Protein AF-A0A7V1N869-F1 (afdb_monomer_lite)

Radius of gyration: 45.32 Å; chains: 1; bounding box: 93×52×121 Å

Foldseek 3Di:
DDDDDDDDDDDDDPDPPPPDPDPPPPQDQFLVLVLCCVVPVVQNVQCCPAPCRPVDDPCLQFNFGRHDHNVDPCNGQVDPRGDDDPDFLLSLLVRVCVVVVVLSVQQCLAPLVLSNDPPRPRPRHHPCLQAPPTNGDDCCDPPTCNPQLNQLVSCLVQLLDCVNCVVVVHHSCLSVLLCQAPLNCCCHVVVPSPRGHPCLLQNDRHGDDPALVSNLVSCCVPLVLLSVLLCLAPVVVVCVVVSHNPPCLQQNDSNGYDLDLLCFALDPSHSCVVPDDHPDLRVLLSVLLVVLVVLLVVLVVLVVVLVVLVFDCVVLVVLSVVLVVLSVVLSSNVSNVDNVSSNVSSVVSVVSSVVSVVVSVVSLQAFLVLVVVCVVPVPLSVLLCQAPCVVLVQDPCNQFNFGRSDNDCNSCDVVRVGRHDDPFQLCVLVSVLVQLLDCVNCVVRDNPRHNCLSVLQCQAPLNVVCVVPRRDPLRDDDCLQQNPSNGDDCCPPPGCNPQLNVLVSVLVRLLDCVSCVVVPHHNCPSVVLCPDPLNCCCHVVVPSVRGHPCLQQNDSNGDHDDPVCNCVSVVVPD

pLDDT: mean 84.01, std 14.09, range [28.64, 97.88]

Structure (mmCIF, N/CA/C/O backbone):
data_AF-A0A7V1N869-F1
#
_entry.id   AF-A0A7V1N869-F1
#
loop_
_atom_site.group_PDB
_atom_site.id
_atom_site.type_symbol
_atom_site.label_atom_id
_atom_site.label_alt_id
_atom_site.label_comp_id
_atom_site.label_asym_id
_atom_site.label_entity_id
_atom_site.label_seq_id
_atom_site.pdbx_PDB_ins_code
_atom_site.Cartn_x
_atom_site.Cartn_y
_atom_site.Cartn_z
_atom_site.occupancy
_atom_site.B_iso_or_equiv
_atom_site.auth_seq_id
_atom_site.auth_comp_id
_atom_site.auth_asym_id
_atom_site.auth_atom_id
_atom_site.pdbx_PDB_model_num
ATOM 1 N N . MET A 1 1 ? 53.570 -18.975 41.020 1.00 34.47 1 MET A N 1
ATOM 2 C CA . MET A 1 1 ? 55.029 -19.006 40.793 1.00 34.47 1 MET A CA 1
ATOM 3 C C . MET A 1 1 ? 55.325 -18.214 39.522 1.00 34.47 1 MET A C 1
ATOM 5 O O . MET A 1 1 ? 54.947 -18.655 38.452 1.00 34.47 1 MET A O 1
ATOM 9 N N . ASN A 1 2 ? 55.883 -17.014 39.705 1.00 30.14 2 ASN A N 1
ATOM 10 C CA . ASN A 1 2 ? 56.656 -16.161 38.785 1.00 30.14 2 ASN A CA 1
ATOM 11 C C . ASN A 1 2 ? 56.168 -15.815 37.360 1.00 30.14 2 ASN A C 1
ATOM 13 O O . ASN A 1 2 ? 56.388 -16.531 36.393 1.00 30.14 2 ASN A O 1
ATOM 17 N N . ILE A 1 3 ? 55.669 -14.577 37.281 1.00 36.09 3 ILE A N 1
ATOM 18 C CA . ILE A 1 3 ? 56.025 -13.479 36.357 1.00 36.09 3 ILE A CA 1
ATOM 19 C C . ILE A 1 3 ? 57.397 -13.641 35.663 1.00 36.09 3 ILE A C 1
ATOM 21 O O . ILE A 1 3 ? 58.388 -13.881 36.354 1.00 36.09 3 ILE A O 1
ATOM 25 N N . ARG A 1 4 ? 57.474 -13.336 34.352 1.00 31.84 4 ARG A N 1
ATOM 26 C CA . ARG A 1 4 ? 58.544 -12.507 33.742 1.00 31.84 4 ARG A CA 1
ATOM 27 C C . ARG A 1 4 ? 58.204 -12.025 32.320 1.00 31.84 4 ARG A C 1
ATOM 29 O O . ARG A 1 4 ? 58.193 -12.792 31.366 1.00 31.84 4 ARG A O 1
ATOM 36 N N . PHE A 1 5 ? 57.970 -10.715 32.230 1.00 33.75 5 PHE A N 1
ATOM 37 C CA . PHE A 1 5 ? 58.254 -9.848 31.080 1.00 33.75 5 PHE A CA 1
ATOM 38 C C . PHE A 1 5 ? 59.699 -10.039 30.588 1.00 33.75 5 PHE A C 1
ATOM 40 O O . PHE A 1 5 ? 60.564 -10.243 31.434 1.00 33.75 5 PHE A O 1
ATOM 47 N N . VAL A 1 6 ? 59.960 -9.849 29.287 1.00 32.28 6 VAL A N 1
ATOM 48 C CA . VAL A 1 6 ? 60.866 -8.807 28.743 1.00 32.28 6 VAL A CA 1
ATOM 49 C C . VAL A 1 6 ? 60.590 -8.638 27.240 1.00 32.28 6 VAL A C 1
ATOM 51 O O . VAL A 1 6 ? 60.602 -9.593 26.471 1.00 32.28 6 VAL A O 1
ATOM 54 N N . ALA A 1 7 ? 60.338 -7.388 26.854 1.00 30.23 7 ALA A N 1
ATOM 55 C CA . ALA A 1 7 ? 60.255 -6.884 25.492 1.00 30.23 7 ALA A CA 1
ATOM 56 C C . ALA A 1 7 ? 61.628 -6.844 24.801 1.00 30.23 7 ALA A C 1
ATOM 58 O O . ALA A 1 7 ? 62.616 -6.558 25.472 1.00 30.23 7 ALA A O 1
ATOM 59 N N . SER A 1 8 ? 61.681 -7.002 23.473 1.00 28.64 8 SER A N 1
ATOM 60 C CA . SER A 1 8 ? 62.542 -6.204 22.575 1.00 28.64 8 SER A CA 1
ATOM 61 C C . SER A 1 8 ? 62.330 -6.562 21.102 1.00 28.64 8 SER A C 1
ATOM 63 O O . SER A 1 8 ? 62.184 -7.732 20.767 1.00 28.64 8 SER A O 1
ATOM 65 N N . ALA A 1 9 ? 62.417 -5.523 20.264 1.00 30.98 9 ALA A N 1
ATOM 66 C CA . ALA A 1 9 ? 62.561 -5.502 18.802 1.00 30.98 9 ALA A CA 1
ATOM 67 C C . ALA A 1 9 ? 61.301 -5.147 17.988 1.00 30.98 9 ALA A C 1
ATOM 69 O O . ALA A 1 9 ? 60.860 -5.866 17.098 1.00 30.98 9 ALA A O 1
ATOM 70 N N . ALA A 1 10 ? 60.788 -3.941 18.251 1.00 36.16 10 ALA A N 1
ATOM 71 C CA . ALA A 1 10 ? 60.264 -3.084 17.197 1.00 36.16 10 ALA A CA 1
ATOM 72 C C . ALA A 1 10 ? 61.414 -2.721 16.242 1.00 36.16 10 ALA A C 1
ATOM 74 O O . ALA A 1 10 ? 62.385 -2.121 16.692 1.00 36.16 10 ALA A O 1
ATOM 75 N N . LEU A 1 11 ? 61.306 -3.132 14.975 1.00 36.94 11 LEU A N 1
ATOM 76 C CA . LEU A 1 11 ? 61.933 -2.580 13.759 1.00 36.94 11 LEU A CA 1
ATOM 77 C C . LEU A 1 11 ? 61.736 -3.632 12.655 1.00 36.94 11 LEU A C 1
ATOM 79 O O . LEU A 1 11 ? 62.464 -4.616 12.660 1.00 36.94 11 LEU A O 1
ATOM 83 N N . LEU A 1 12 ? 60.730 -3.445 11.781 1.00 35.69 12 LEU A N 1
ATOM 84 C CA . LEU A 1 12 ? 60.570 -3.999 10.406 1.00 35.69 12 LEU A CA 1
ATOM 85 C C . LEU A 1 12 ? 59.087 -4.150 9.982 1.00 35.69 12 LEU A C 1
ATOM 87 O O . LEU A 1 12 ? 58.694 -5.155 9.398 1.00 35.69 12 LEU A O 1
ATOM 91 N N . ALA A 1 13 ? 58.233 -3.154 10.240 1.00 36.81 13 ALA A N 1
ATOM 92 C CA . ALA A 1 13 ? 56.862 -3.157 9.703 1.00 36.81 13 ALA A CA 1
ATOM 93 C C . ALA A 1 13 ? 56.358 -1.755 9.320 1.00 36.81 13 ALA A C 1
ATOM 95 O O . ALA A 1 13 ? 55.199 -1.414 9.527 1.00 36.81 13 ALA A O 1
ATOM 96 N N . SER A 1 14 ? 57.237 -0.928 8.756 1.00 34.72 14 SER A N 1
ATOM 97 C CA . SER A 1 14 ? 56.907 0.427 8.289 1.00 34.72 14 SER A CA 1
ATOM 98 C C . SER A 1 14 ? 57.603 0.758 6.964 1.00 34.72 14 SER A C 1
ATOM 100 O O . SER A 1 14 ? 58.181 1.826 6.799 1.00 34.72 14 SER A O 1
ATOM 102 N N . ALA A 1 15 ? 57.549 -0.173 6.005 1.00 37.56 15 ALA A N 1
ATOM 103 C CA . ALA A 1 15 ? 58.059 0.035 4.643 1.00 37.56 15 ALA A CA 1
ATOM 104 C C . ALA A 1 15 ? 57.161 -0.579 3.548 1.00 37.56 15 ALA A C 1
ATOM 106 O O . ALA A 1 15 ? 57.654 -0.999 2.509 1.00 37.56 15 ALA A O 1
ATOM 107 N N . LEU A 1 16 ? 55.842 -0.654 3.771 1.00 36.44 16 LEU A N 1
ATOM 108 C CA . LEU A 1 16 ? 54.880 -1.168 2.775 1.00 36.44 16 LEU A CA 1
ATOM 109 C C . LEU A 1 16 ? 53.629 -0.291 2.602 1.00 36.44 16 LEU A C 1
ATOM 111 O O . LEU A 1 16 ? 52.642 -0.722 2.022 1.00 36.44 16 LEU A O 1
ATOM 115 N N . TRP A 1 17 ? 53.685 0.958 3.067 1.00 38.12 17 TRP A N 1
ATOM 116 C CA . TRP A 1 17 ? 52.670 1.985 2.810 1.00 38.12 17 TRP A CA 1
ATOM 117 C C . TRP A 1 17 ? 53.346 3.244 2.278 1.00 38.12 17 TRP A C 1
ATOM 119 O O . TRP A 1 17 ? 53.354 4.289 2.912 1.00 38.12 17 TRP A O 1
ATOM 129 N N . LEU A 1 18 ? 53.983 3.099 1.119 1.00 34.59 18 LEU A N 1
ATOM 130 C CA . LEU A 1 18 ? 54.274 4.195 0.202 1.00 34.59 18 LEU A CA 1
ATOM 131 C C . LEU A 1 18 ? 54.437 3.607 -1.210 1.00 34.59 18 LEU A C 1
ATOM 133 O O . LEU A 1 18 ? 55.453 3.786 -1.872 1.00 34.59 18 LEU A O 1
ATOM 137 N N . GLN A 1 19 ? 53.424 2.876 -1.692 1.00 33.31 19 GLN A N 1
ATOM 138 C CA . GLN A 1 19 ? 53.190 2.890 -3.135 1.00 33.31 19 GLN A CA 1
ATOM 139 C C . GLN A 1 19 ? 52.612 4.264 -3.437 1.00 33.31 19 GLN A C 1
ATOM 141 O O . GLN A 1 19 ? 51.410 4.505 -3.354 1.00 33.31 19 GLN A O 1
ATOM 146 N N . ALA A 1 20 ? 53.542 5.187 -3.673 1.00 32.53 20 ALA A N 1
ATOM 147 C CA . ALA A 1 20 ? 53.290 6.425 -4.365 1.00 32.53 20 ALA A CA 1
ATOM 148 C C . ALA A 1 20 ? 52.334 6.149 -5.529 1.00 32.53 20 ALA A C 1
ATOM 150 O O . ALA A 1 20 ? 52.507 5.172 -6.263 1.00 32.53 20 ALA A O 1
ATOM 151 N N . ALA A 1 21 ? 51.348 7.030 -5.691 1.00 42.12 21 ALA A N 1
ATOM 152 C CA . ALA A 1 21 ? 50.800 7.312 -7.001 1.00 42.12 21 ALA A CA 1
ATOM 153 C C . ALA A 1 21 ? 51.995 7.447 -7.950 1.00 42.12 21 ALA A C 1
ATOM 155 O O . ALA A 1 21 ? 52.760 8.408 -7.849 1.00 42.12 21 ALA A O 1
ATOM 156 N N . GLN A 1 22 ? 52.230 6.424 -8.772 1.00 30.61 22 GLN A N 1
ATOM 157 C CA . GLN A 1 22 ? 53.242 6.537 -9.801 1.00 30.61 22 GLN A CA 1
ATOM 158 C C . GLN A 1 22 ? 52.773 7.654 -10.734 1.00 30.61 22 GLN A C 1
ATOM 160 O O . GLN A 1 22 ? 51.588 7.677 -11.092 1.00 30.61 22 GLN A O 1
ATOM 165 N N . PRO A 1 23 ? 53.647 8.609 -11.083 1.00 31.81 23 PRO A N 1
ATOM 166 C CA . PRO A 1 23 ? 53.306 9.614 -12.066 1.00 31.81 23 PRO A CA 1
ATOM 167 C C . PRO A 1 23 ? 52.928 8.916 -13.373 1.00 31.81 23 PRO A C 1
ATOM 169 O O . PRO A 1 23 ? 53.275 7.761 -13.618 1.00 31.81 23 PRO A O 1
ATOM 172 N N . LEU A 1 24 ? 52.228 9.650 -14.224 1.00 41.53 24 LEU A N 1
ATOM 173 C CA . LEU A 1 24 ? 51.834 9.320 -15.593 1.00 41.53 24 LEU A CA 1
ATOM 174 C C . LEU A 1 24 ? 53.028 9.055 -16.553 1.00 41.53 24 LEU A C 1
ATOM 176 O O . LEU A 1 24 ? 52.953 9.383 -17.731 1.00 41.53 24 LEU A O 1
ATOM 180 N N . GLU A 1 25 ? 54.131 8.480 -16.076 1.00 31.80 25 GLU A N 1
ATOM 181 C CA . GLU A 1 25 ? 55.426 8.342 -16.759 1.00 31.80 25 GLU A CA 1
ATOM 182 C C . GLU A 1 25 ? 55.610 6.995 -17.478 1.00 31.80 25 GLU A C 1
ATOM 184 O O . GLU A 1 25 ? 56.606 6.792 -18.157 1.00 31.80 25 GLU A O 1
ATOM 189 N N . ALA A 1 26 ? 54.626 6.092 -17.418 1.00 32.69 26 ALA A N 1
ATOM 190 C CA . ALA A 1 26 ? 54.586 4.883 -18.250 1.00 32.69 26 ALA A CA 1
ATOM 191 C C . ALA A 1 26 ? 53.617 5.011 -19.448 1.00 32.69 26 ALA A C 1
ATOM 193 O O . ALA A 1 26 ? 53.121 4.012 -19.974 1.00 32.69 26 ALA A O 1
ATOM 194 N N . ARG A 1 27 ? 53.315 6.242 -19.892 1.00 45.19 27 ARG A N 1
ATOM 195 C CA . ARG A 1 27 ? 52.720 6.493 -21.215 1.00 45.19 27 ARG A CA 1
ATOM 196 C C . ARG A 1 27 ? 53.797 6.192 -22.258 1.00 45.19 27 ARG A C 1
ATOM 198 O O . ARG A 1 27 ? 54.676 7.008 -22.474 1.00 45.19 27 ARG A O 1
ATOM 205 N N . ALA A 1 28 ? 53.726 4.988 -22.823 1.00 47.16 28 ALA A N 1
ATOM 206 C CA . ALA A 1 28 ? 54.552 4.445 -23.901 1.00 47.16 28 ALA A CA 1
ATOM 207 C C . ALA A 1 28 ? 55.388 5.486 -24.673 1.00 47.16 28 ALA A C 1
ATOM 209 O O . ALA A 1 28 ? 54.822 6.295 -25.408 1.00 47.16 28 ALA A O 1
ATOM 210 N N . GLU A 1 29 ? 56.716 5.402 -24.555 1.00 54.53 29 GLU A N 1
ATOM 211 C CA . GLU A 1 29 ? 57.669 6.045 -25.464 1.00 54.53 29 GLU A CA 1
ATOM 212 C C . GLU A 1 29 ? 57.355 5.599 -26.903 1.00 54.53 29 GLU A C 1
ATOM 214 O O . GLU A 1 29 ? 57.731 4.513 -27.342 1.00 54.53 29 GLU A O 1
ATOM 219 N N . ASN A 1 30 ? 56.568 6.391 -27.626 1.00 73.00 30 ASN A N 1
ATOM 220 C CA . ASN A 1 30 ? 56.348 6.233 -29.055 1.00 73.00 30 ASN A CA 1
ATOM 221 C C . ASN A 1 30 ? 56.262 7.612 -29.710 1.00 73.00 30 ASN A C 1
ATOM 223 O O . ASN A 1 30 ? 55.799 8.579 -29.096 1.00 73.00 30 ASN A O 1
ATOM 227 N N . ALA A 1 31 ? 56.713 7.686 -30.961 1.00 81.88 31 ALA A N 1
ATOM 228 C CA . ALA A 1 31 ? 56.823 8.925 -31.729 1.00 81.88 31 ALA A CA 1
ATOM 229 C C . ALA A 1 31 ? 55.506 9.707 -31.786 1.00 81.88 31 ALA A C 1
ATOM 231 O O . ALA A 1 31 ? 55.492 10.934 -31.708 1.00 81.88 31 ALA A O 1
ATOM 232 N N . CYS A 1 32 ? 54.386 8.979 -31.835 1.00 86.19 32 CYS A N 1
ATOM 233 C CA . CYS A 1 32 ? 53.052 9.556 -31.883 1.00 86.19 32 CYS A CA 1
ATOM 234 C C . CYS A 1 32 ? 52.742 10.379 -30.625 1.00 86.19 32 CYS A C 1
ATOM 236 O O . CYS A 1 32 ? 52.298 11.514 -30.744 1.00 86.19 32 CYS A O 1
ATOM 238 N N . VAL A 1 33 ? 52.956 9.834 -29.422 1.00 86.31 33 VAL A N 1
ATOM 239 C CA . VAL A 1 33 ? 52.660 10.544 -28.164 1.00 86.31 33 VAL A CA 1
ATOM 240 C C . VAL A 1 33 ? 53.627 11.705 -27.956 1.00 86.31 33 VAL A C 1
ATOM 242 O O . VAL A 1 33 ? 53.178 12.774 -27.553 1.00 86.31 33 VAL A O 1
ATOM 245 N N . ALA A 1 34 ? 54.915 11.527 -28.262 1.00 84.75 34 ALA A N 1
ATOM 246 C CA . ALA A 1 34 ? 55.918 12.582 -28.122 1.00 84.75 34 ALA A CA 1
ATOM 247 C C . ALA A 1 34 ? 55.570 13.810 -28.983 1.00 84.75 34 ALA A C 1
ATOM 249 O O . ALA A 1 34 ? 55.366 14.897 -28.448 1.00 84.75 34 ALA A O 1
ATOM 250 N N . CYS A 1 35 ? 55.381 13.611 -30.290 1.00 86.25 35 CYS A N 1
ATOM 251 C CA . CYS A 1 35 ? 55.067 14.692 -31.224 1.00 86.25 35 CYS A CA 1
ATOM 252 C C . CYS A 1 35 ? 53.684 15.319 -30.943 1.00 86.25 35 CYS A C 1
ATOM 254 O O . CYS A 1 35 ? 53.542 16.539 -30.844 1.00 86.25 35 CYS A O 1
ATOM 256 N N . HIS A 1 36 ? 52.645 14.501 -30.717 1.00 87.75 36 HIS A N 1
ATOM 257 C CA . HIS A 1 36 ? 51.296 15.025 -30.472 1.00 87.75 36 HIS A CA 1
ATOM 258 C C . HIS A 1 36 ? 51.109 15.658 -29.092 1.00 87.75 36 HIS A C 1
ATOM 260 O O . HIS A 1 36 ? 50.139 16.392 -28.918 1.00 87.75 36 HIS A O 1
ATOM 266 N N . THR A 1 37 ? 52.003 15.434 -28.126 1.00 88.56 37 THR A N 1
ATOM 267 C CA . THR A 1 37 ? 51.973 16.183 -26.858 1.00 88.56 37 THR A CA 1
ATOM 268 C C . THR A 1 37 ? 52.327 17.651 -27.087 1.00 88.56 37 THR A C 1
ATOM 270 O O . THR A 1 37 ? 51.778 18.519 -26.414 1.00 88.56 37 THR A O 1
ATOM 273 N N . GLU A 1 38 ? 53.185 17.942 -28.066 1.00 85.94 38 GLU A N 1
ATOM 274 C CA . GLU A 1 38 ? 53.541 19.313 -28.435 1.00 85.94 38 GLU A CA 1
ATOM 275 C C . GLU A 1 38 ? 52.545 19.920 -29.431 1.00 85.94 38 GLU A C 1
ATOM 277 O O . GLU A 1 38 ? 52.152 21.076 -29.288 1.00 85.94 38 GLU A O 1
ATOM 282 N N . MET A 1 39 ? 52.099 19.142 -30.425 1.00 86.06 39 MET A N 1
ATOM 283 C CA . MET A 1 39 ? 51.233 19.651 -31.497 1.00 86.06 39 MET A CA 1
ATOM 284 C C . MET A 1 39 ? 49.743 19.696 -31.138 1.00 86.06 39 MET A C 1
ATOM 286 O O . MET A 1 39 ? 49.028 20.595 -31.579 1.00 86.06 39 MET A O 1
ATOM 290 N N . THR A 1 40 ? 49.250 18.701 -30.398 1.00 88.31 40 THR A N 1
ATOM 291 C CA . THR A 1 40 ? 47.824 18.528 -30.066 1.00 88.31 40 THR A CA 1
ATOM 292 C C . THR A 1 40 ? 47.673 17.931 -28.659 1.00 88.31 40 THR A C 1
ATOM 294 O O . THR A 1 40 ? 47.198 16.793 -28.522 1.00 88.31 40 THR A O 1
ATOM 297 N N . PRO A 1 41 ? 48.115 18.641 -27.606 1.00 87.25 41 PRO A N 1
ATOM 298 C CA . PRO A 1 41 ? 48.148 18.112 -26.242 1.00 87.25 41 PRO A CA 1
ATOM 299 C C . PRO A 1 41 ? 46.786 17.585 -25.773 1.00 87.25 41 PRO A C 1
ATOM 301 O O . PRO A 1 41 ? 46.713 16.559 -25.094 1.00 87.25 41 PRO A O 1
ATOM 304 N N . GLU A 1 42 ? 45.691 18.211 -26.208 1.00 88.56 42 GLU A N 1
ATOM 305 C CA . GLU A 1 42 ? 44.327 17.818 -25.853 1.00 88.56 42 GLU A CA 1
ATOM 306 C C . GLU A 1 42 ? 43.957 16.431 -26.403 1.00 88.56 42 GLU A C 1
ATOM 308 O O . GLU A 1 42 ? 43.194 15.700 -25.772 1.00 88.56 42 GLU A O 1
ATOM 313 N N . LEU A 1 43 ? 44.502 16.032 -27.560 1.00 87.25 43 LEU A N 1
ATOM 314 C CA . LEU A 1 43 ? 44.277 14.704 -28.144 1.00 87.25 43 LEU A CA 1
ATOM 315 C C . LEU A 1 43 ? 44.946 13.617 -27.299 1.00 87.25 43 LEU A C 1
ATOM 317 O O . LEU A 1 43 ? 44.343 12.576 -27.031 1.00 87.25 43 LEU A O 1
ATOM 321 N N . VAL A 1 44 ? 46.186 13.862 -26.871 1.00 87.38 44 VAL A N 1
ATOM 322 C CA . VAL A 1 44 ? 46.948 12.934 -26.025 1.00 87.38 44 VAL A CA 1
ATOM 323 C C . VAL A 1 44 ? 46.315 12.831 -24.638 1.00 87.38 44 VAL A C 1
ATOM 325 O O . VAL A 1 44 ? 46.243 11.741 -24.053 1.00 87.38 44 VAL A O 1
ATOM 328 N N . GLU A 1 45 ? 45.811 13.948 -24.114 1.00 88.75 45 GLU A N 1
ATOM 329 C CA . GLU A 1 45 ? 45.041 13.972 -22.877 1.00 88.75 45 GLU A CA 1
ATOM 330 C C . GLU A 1 45 ? 43.745 13.166 -23.010 1.00 88.75 45 GLU A C 1
ATOM 332 O O . GLU A 1 45 ? 43.510 12.271 -22.195 1.00 88.75 45 GLU A O 1
ATOM 337 N N . ALA A 1 46 ? 42.960 13.410 -24.066 1.00 87.12 46 ALA A N 1
ATOM 338 C CA . ALA A 1 46 ? 41.719 12.695 -24.344 1.00 87.12 46 ALA A CA 1
ATOM 339 C C . ALA A 1 46 ? 41.950 11.187 -24.497 1.00 87.12 46 ALA A C 1
ATOM 341 O O . ALA A 1 46 ? 41.281 10.405 -23.829 1.00 87.12 46 ALA A O 1
ATOM 342 N N . PHE A 1 47 ? 42.941 10.759 -25.288 1.00 87.25 47 PHE A N 1
ATOM 343 C CA . PHE A 1 47 ? 43.284 9.337 -25.400 1.00 87.25 47 PHE A CA 1
ATOM 344 C C . PHE A 1 47 ? 43.727 8.742 -24.059 1.00 87.25 47 PHE A C 1
ATOM 346 O O . PHE A 1 47 ? 43.448 7.585 -23.776 1.00 87.25 47 PHE A O 1
ATOM 353 N N . GLY A 1 48 ? 44.361 9.521 -23.179 1.00 86.06 48 GLY A N 1
ATOM 354 C CA . GLY A 1 48 ? 44.690 9.058 -21.827 1.00 86.06 48 GLY A CA 1
ATOM 355 C C . GLY A 1 48 ? 43.488 8.670 -20.973 1.00 86.06 48 GLY A C 1
ATOM 356 O O . GLY A 1 48 ? 43.643 7.921 -20.012 1.00 86.06 48 GLY A O 1
ATOM 357 N N . GLN A 1 49 ? 42.303 9.174 -21.313 1.00 87.12 49 GLN A N 1
ATOM 358 C CA . GLN A 1 49 ? 41.049 8.841 -20.646 1.00 87.12 49 GLN A CA 1
ATOM 359 C C . GLN A 1 49 ? 40.339 7.645 -21.308 1.00 87.12 49 GLN A C 1
ATOM 361 O O . GLN A 1 49 ? 39.302 7.194 -20.808 1.00 87.12 49 GLN A O 1
ATOM 366 N N . ASP A 1 50 ? 40.882 7.105 -22.406 1.00 87.69 50 ASP A N 1
ATOM 367 C CA . ASP A 1 50 ? 40.316 5.946 -23.084 1.00 87.69 50 ASP A CA 1
ATOM 368 C C . ASP A 1 50 ? 40.462 4.676 -22.239 1.00 87.69 50 ASP A C 1
ATOM 370 O O . ASP A 1 50 ? 41.527 4.384 -21.702 1.00 87.69 50 ASP A O 1
ATOM 374 N N . PRO A 1 51 ? 39.449 3.796 -22.240 1.00 86.69 51 PRO A N 1
ATOM 375 C CA . PRO A 1 51 ? 39.555 2.435 -21.736 1.00 86.69 51 PRO A CA 1
ATOM 376 C C . PRO A 1 51 ? 40.623 1.602 -22.445 1.00 86.69 51 PRO A C 1
ATOM 378 O O . PRO A 1 51 ? 41.001 0.562 -21.921 1.00 86.69 51 PRO A O 1
ATOM 381 N N . HIS A 1 52 ? 41.048 2.022 -23.639 1.00 86.44 52 HIS A N 1
ATOM 382 C CA . HIS A 1 52 ? 42.107 1.385 -24.413 1.00 86.44 52 HIS A CA 1
ATOM 383 C C . HIS A 1 52 ? 43.505 1.884 -24.025 1.00 86.44 52 HIS A C 1
ATOM 385 O O . HIS A 1 52 ? 44.490 1.255 -24.419 1.00 86.44 52 HIS A O 1
ATOM 391 N N . ALA A 1 53 ? 43.607 2.982 -23.266 1.00 80.81 53 ALA A N 1
ATOM 392 C CA . ALA A 1 53 ? 44.882 3.495 -22.790 1.00 80.81 53 ALA A CA 1
ATOM 393 C C . ALA A 1 53 ? 45.580 2.427 -21.932 1.00 80.81 53 ALA A C 1
ATOM 395 O O . ALA A 1 53 ? 45.000 1.887 -20.992 1.00 80.81 53 ALA A O 1
ATOM 396 N N . GLY A 1 54 ? 46.819 2.089 -22.293 1.00 71.75 54 GLY A N 1
ATOM 397 C CA . GLY A 1 54 ? 47.618 1.047 -21.636 1.00 71.75 54 GLY A CA 1
ATOM 398 C C . GLY A 1 54 ? 47.528 -0.343 -22.279 1.00 71.75 54 GLY A C 1
ATOM 399 O O . GLY A 1 54 ? 48.476 -1.112 -22.165 1.00 71.75 54 GLY A O 1
ATOM 400 N N . GLU A 1 55 ? 46.457 -0.657 -23.016 1.00 74.31 55 GLU A N 1
ATOM 401 C CA . GLU A 1 55 ? 46.333 -1.914 -23.783 1.00 74.31 55 GLU A CA 1
ATOM 402 C C . GLU A 1 55 ? 46.573 -1.722 -25.289 1.00 74.31 55 GLU A C 1
ATOM 404 O O . GLU A 1 55 ? 46.981 -2.653 -25.991 1.00 74.31 55 GLU A O 1
ATOM 409 N N . LYS A 1 56 ? 46.297 -0.521 -25.808 1.00 82.56 56 LYS A N 1
ATOM 410 C CA . LYS A 1 56 ? 46.498 -0.132 -27.208 1.00 82.56 56 LYS A CA 1
ATOM 411 C C . LYS A 1 56 ? 47.300 1.164 -27.291 1.00 82.56 56 LYS A C 1
ATOM 413 O O . LYS A 1 56 ? 47.237 2.005 -26.400 1.00 82.56 56 LYS A O 1
ATOM 418 N N . SER A 1 57 ? 48.042 1.316 -28.385 1.00 86.19 57 SER A N 1
ATOM 419 C CA . SER A 1 57 ? 48.698 2.566 -28.780 1.00 86.19 57 SER A CA 1
ATOM 420 C C . SER A 1 57 ? 47.859 3.307 -29.826 1.00 86.19 57 SER A C 1
ATOM 422 O O . SER A 1 57 ? 46.947 2.719 -30.414 1.00 86.19 57 SER A O 1
ATOM 424 N N . CYS A 1 58 ? 48.211 4.563 -30.123 1.00 86.38 58 CYS A N 1
ATOM 425 C CA . CYS A 1 58 ? 47.613 5.335 -31.219 1.00 86.38 58 CYS A CA 1
ATOM 426 C C . CYS A 1 58 ? 47.654 4.541 -32.537 1.00 86.38 58 CYS A C 1
ATOM 428 O O . CYS A 1 58 ? 46.638 4.409 -33.224 1.00 86.38 58 CYS A O 1
ATOM 430 N N . ALA A 1 59 ? 48.799 3.907 -32.821 1.00 87.88 59 ALA A N 1
ATOM 431 C CA . ALA A 1 59 ? 48.991 3.065 -33.997 1.00 87.88 59 ALA A CA 1
ATOM 432 C C . ALA A 1 59 ? 48.121 1.797 -33.997 1.00 87.88 59 ALA A C 1
ATOM 434 O O . ALA A 1 59 ? 47.730 1.307 -35.052 1.00 87.88 59 ALA A O 1
ATOM 435 N N . GLY A 1 60 ? 47.718 1.297 -32.826 1.00 86.38 60 GLY A N 1
ATOM 436 C CA . GLY A 1 60 ? 46.785 0.173 -32.724 1.00 86.38 60 GLY A CA 1
ATOM 437 C C . GLY A 1 60 ? 45.401 0.457 -33.324 1.00 86.38 60 GLY A C 1
ATOM 438 O O . GLY A 1 60 ? 44.712 -0.482 -33.727 1.00 86.38 60 GLY A O 1
ATOM 439 N N . CYS A 1 61 ? 45.001 1.730 -33.406 1.00 87.25 61 CYS A N 1
ATOM 440 C CA . CYS A 1 61 ? 43.733 2.163 -34.001 1.00 87.25 61 CYS A CA 1
ATOM 441 C C . CYS A 1 61 ? 43.931 2.843 -35.363 1.00 87.25 61 CYS A C 1
ATOM 443 O O . CYS A 1 61 ? 43.150 2.606 -36.289 1.00 87.25 61 CYS A O 1
ATOM 445 N N . HIS A 1 62 ? 44.966 3.674 -35.484 1.00 89.06 62 HIS A N 1
ATOM 446 C CA . HIS A 1 62 ? 45.223 4.501 -36.659 1.00 89.06 62 HIS A CA 1
ATOM 447 C C . HIS A 1 62 ? 46.234 3.906 -37.641 1.00 89.06 62 HIS A C 1
ATOM 449 O O . HIS A 1 62 ? 46.302 4.418 -38.746 1.00 89.06 62 HIS A O 1
ATOM 455 N N . GLY A 1 63 ? 46.972 2.845 -37.305 1.00 88.81 63 GLY A N 1
ATOM 456 C CA . GLY A 1 63 ? 48.168 2.445 -38.062 1.00 88.81 63 GLY A CA 1
ATOM 457 C C . GLY A 1 63 ? 49.296 3.469 -37.904 1.00 88.81 63 GLY A C 1
ATOM 458 O O . GLY A 1 63 ? 49.273 4.266 -36.964 1.00 88.81 63 GLY A O 1
ATOM 459 N N . GLY A 1 64 ? 50.258 3.500 -38.822 1.00 89.62 64 GLY A N 1
ATOM 460 C CA . GLY A 1 64 ? 51.430 4.371 -38.677 1.00 89.62 64 GLY A CA 1
ATOM 461 C C . GLY A 1 64 ? 52.598 3.667 -37.997 1.00 89.62 64 GLY A C 1
ATOM 462 O O . GLY A 1 64 ? 52.462 2.567 -37.455 1.00 89.62 64 GLY A O 1
ATOM 463 N N . ASN A 1 65 ? 53.759 4.316 -38.016 1.00 88.50 65 ASN A N 1
ATOM 464 C CA . ASN A 1 65 ? 54.974 3.786 -37.414 1.00 88.50 65 ASN A CA 1
ATOM 465 C C . ASN A 1 65 ? 55.252 4.447 -36.048 1.00 88.50 65 ASN A C 1
ATOM 467 O O . ASN A 1 65 ? 55.835 5.528 -35.999 1.00 88.50 65 ASN A O 1
ATOM 471 N N . PRO A 1 66 ? 54.896 3.804 -34.918 1.00 85.12 66 PRO A N 1
ATOM 472 C CA . PRO A 1 66 ? 55.153 4.358 -33.588 1.00 85.12 66 PRO A CA 1
ATOM 473 C C . PRO A 1 66 ? 56.646 4.402 -33.218 1.00 85.12 66 PRO A C 1
ATOM 475 O O . PRO A 1 66 ? 56.991 5.037 -32.224 1.00 85.12 66 PRO A O 1
ATOM 478 N N . ALA A 1 67 ? 57.507 3.721 -33.982 1.00 86.31 67 ALA A N 1
ATOM 479 C CA . ALA A 1 67 ? 58.954 3.672 -33.786 1.00 86.31 67 ALA A CA 1
ATOM 480 C C . ALA A 1 67 ? 59.726 4.633 -34.712 1.00 86.31 67 ALA A C 1
ATOM 482 O O . ALA A 1 67 ? 60.952 4.550 -34.775 1.00 86.31 67 ALA A O 1
ATOM 483 N N . ALA A 1 68 ? 59.027 5.493 -35.463 1.00 85.69 68 ALA A N 1
ATOM 484 C CA . ALA A 1 68 ? 59.653 6.555 -36.246 1.00 85.69 68 ALA A CA 1
ATOM 485 C C . ALA A 1 68 ? 60.371 7.572 -35.340 1.00 85.69 68 ALA A C 1
ATOM 487 O O . ALA A 1 68 ? 60.175 7.590 -34.125 1.00 85.69 68 ALA A O 1
ATOM 488 N N . ASP A 1 69 ? 61.208 8.418 -35.931 1.00 84.88 69 ASP A N 1
ATOM 489 C CA . ASP A 1 69 ? 61.762 9.567 -35.217 1.00 84.88 69 ASP A CA 1
ATOM 490 C C . ASP A 1 69 ? 60.614 10.544 -34.873 1.00 84.88 69 ASP A C 1
ATOM 492 O O . ASP A 1 69 ? 59.842 10.887 -35.771 1.00 84.88 69 ASP A O 1
ATOM 496 N N . PRO A 1 70 ? 60.443 10.982 -33.609 1.00 79.44 70 PRO A N 1
ATOM 497 C CA . PRO A 1 70 ? 59.435 11.979 -33.243 1.00 79.44 70 PRO A CA 1
ATOM 498 C C . PRO A 1 70 ? 59.545 13.311 -34.002 1.00 79.44 70 PRO A C 1
ATOM 500 O O . PRO A 1 70 ? 58.549 14.030 -34.085 1.00 79.44 70 PRO A O 1
ATOM 503 N N . GLU A 1 71 ? 60.723 13.640 -34.545 1.00 82.19 71 GLU A N 1
ATOM 504 C CA . GLU A 1 71 ? 60.942 14.829 -35.380 1.00 82.19 71 GLU A CA 1
ATOM 505 C C . GLU A 1 71 ? 60.583 14.597 -36.865 1.00 82.19 71 GLU A C 1
ATOM 507 O O . GLU A 1 71 ? 60.451 15.559 -37.624 1.00 82.19 71 GLU A O 1
ATOM 512 N N . ASP A 1 72 ? 60.371 13.343 -37.284 1.00 84.75 72 ASP A N 1
ATOM 513 C CA . ASP A 1 72 ? 60.046 12.948 -38.661 1.00 84.75 72 ASP A CA 1
ATOM 514 C C . ASP A 1 72 ? 58.587 12.471 -38.776 1.00 84.75 72 ASP A C 1
ATOM 516 O O . ASP A 1 72 ? 58.247 11.285 -38.679 1.00 84.75 72 ASP A O 1
ATOM 520 N N . MET A 1 73 ? 57.696 13.441 -38.995 1.00 82.81 73 MET A N 1
ATOM 521 C CA . MET A 1 73 ? 56.260 13.202 -39.159 1.00 82.81 73 MET A CA 1
ATOM 522 C C . MET A 1 73 ? 55.945 12.288 -40.355 1.00 82.81 73 MET A C 1
ATOM 524 O O . MET A 1 73 ? 55.023 11.469 -40.272 1.00 82.81 73 MET A O 1
ATOM 528 N N . ASP A 1 74 ? 56.683 12.420 -41.458 1.00 86.19 74 ASP A N 1
ATOM 529 C CA . ASP A 1 74 ? 56.417 11.669 -42.686 1.00 86.19 74 ASP A CA 1
ATOM 530 C C . ASP A 1 74 ? 56.742 10.187 -42.467 1.00 86.19 74 ASP A C 1
ATOM 532 O O . ASP A 1 74 ? 55.920 9.318 -42.772 1.00 86.19 74 ASP A O 1
ATOM 536 N N . ALA A 1 75 ? 57.855 9.883 -41.792 1.00 85.62 75 ALA A N 1
ATOM 537 C CA . ALA A 1 75 ? 58.200 8.516 -41.406 1.00 85.62 75 ALA A CA 1
ATOM 538 C C . ALA A 1 75 ? 57.153 7.850 -40.490 1.00 85.62 75 ALA A C 1
ATOM 540 O O . ALA A 1 75 ? 56.996 6.622 -40.518 1.00 85.62 75 ALA A O 1
ATOM 541 N N . ALA A 1 76 ? 56.421 8.628 -39.684 1.00 84.38 76 ALA A N 1
ATOM 542 C CA . ALA A 1 76 ? 55.350 8.122 -38.827 1.00 84.38 76 ALA A CA 1
ATOM 543 C C . ALA A 1 76 ? 54.027 7.883 -39.586 1.00 84.38 76 ALA A C 1
ATOM 545 O O . ALA A 1 76 ? 53.300 6.935 -39.262 1.00 84.38 76 ALA A O 1
ATOM 546 N N . HIS A 1 77 ? 53.706 8.712 -40.586 1.00 88.88 77 HIS A N 1
ATOM 547 C CA . HIS A 1 77 ? 52.399 8.735 -41.260 1.00 88.88 77 HIS A CA 1
ATOM 548 C C . HIS A 1 77 ? 52.368 8.079 -42.652 1.00 88.88 77 HIS A C 1
ATOM 550 O O . HIS A 1 77 ? 51.310 7.591 -43.055 1.00 88.88 77 HIS A O 1
ATOM 556 N N . GLU A 1 78 ? 53.484 7.985 -43.377 1.00 87.88 78 GLU A N 1
ATOM 557 C CA . GLU A 1 78 ? 53.558 7.393 -44.726 1.00 87.88 78 GLU A CA 1
ATOM 558 C C . GLU A 1 78 ? 53.618 5.854 -44.712 1.00 87.88 78 GLU A C 1
ATOM 560 O O . GLU A 1 78 ? 54.397 5.207 -45.413 1.00 87.88 78 GLU A O 1
ATOM 565 N N . THR A 1 79 ? 52.758 5.230 -43.910 1.00 86.69 79 THR A N 1
ATOM 566 C CA . THR A 1 79 ? 52.594 3.771 -43.886 1.00 86.69 79 THR A CA 1
ATOM 567 C C . THR A 1 79 ? 51.299 3.370 -44.584 1.00 86.69 79 THR A C 1
ATOM 569 O O . THR A 1 79 ? 50.289 4.073 -44.524 1.00 86.69 79 THR A O 1
ATOM 572 N N . ALA A 1 80 ? 51.301 2.212 -45.247 1.00 85.81 80 ALA A N 1
ATOM 573 C CA . ALA A 1 80 ? 50.142 1.736 -46.006 1.00 85.81 80 ALA A CA 1
ATOM 574 C C . ALA A 1 80 ? 48.901 1.473 -45.129 1.00 85.81 80 ALA A C 1
ATOM 576 O O . ALA A 1 80 ? 47.776 1.452 -45.632 1.00 85.81 80 ALA A O 1
ATOM 577 N N . ASP A 1 81 ? 49.092 1.247 -43.829 1.00 86.94 81 ASP A N 1
ATOM 578 C CA . ASP A 1 81 ? 48.033 0.984 -42.864 1.00 86.94 81 ASP A CA 1
ATOM 579 C C . ASP A 1 81 ? 47.611 2.222 -42.061 1.00 86.94 81 ASP A C 1
ATOM 581 O O . ASP A 1 81 ? 46.635 2.115 -41.309 1.00 86.94 81 ASP A O 1
ATOM 585 N N . PHE A 1 82 ? 48.260 3.381 -42.242 1.00 90.00 82 PHE A N 1
ATOM 586 C CA . PHE A 1 82 ? 47.854 4.625 -41.591 1.00 90.00 82 PHE A CA 1
ATOM 587 C C . PHE A 1 82 ? 46.479 5.105 -42.091 1.00 90.00 82 PHE A C 1
ATOM 589 O O . PHE A 1 82 ? 46.188 5.157 -43.285 1.00 90.00 82 PHE A O 1
ATOM 596 N N . ALA A 1 83 ? 45.588 5.439 -41.160 1.00 87.31 83 ALA A N 1
ATOM 597 C CA . ALA A 1 83 ? 44.249 5.961 -41.404 1.00 87.31 83 ALA A CA 1
ATOM 598 C C . ALA A 1 83 ? 43.998 7.202 -40.535 1.00 87.31 83 ALA A C 1
ATOM 600 O O . ALA A 1 83 ? 43.471 7.082 -39.414 1.00 87.31 83 ALA A O 1
ATOM 601 N N . PRO A 1 84 ? 44.319 8.398 -41.055 1.00 84.25 84 PRO A N 1
ATOM 602 C CA . PRO A 1 84 ? 44.055 9.639 -40.350 1.00 84.25 84 PRO A CA 1
ATOM 603 C C . PRO A 1 84 ? 42.546 9.950 -40.309 1.00 84.25 84 PRO A C 1
ATOM 605 O O . PRO A 1 84 ? 41.790 9.530 -41.194 1.00 84.25 84 PRO A O 1
ATOM 608 N N . PRO A 1 85 ? 42.068 10.661 -39.274 1.00 80.94 85 PRO A N 1
ATOM 609 C CA . PRO A 1 85 ? 40.720 11.223 -39.262 1.00 80.94 85 PRO A CA 1
ATOM 610 C C . PRO A 1 85 ? 40.570 12.357 -40.309 1.00 80.94 85 PRO A C 1
ATOM 612 O O . PRO A 1 85 ? 41.567 12.969 -40.683 1.00 80.94 85 PRO A O 1
ATOM 615 N N . PRO A 1 86 ? 39.341 12.688 -40.760 1.00 82.75 86 PRO A N 1
ATOM 616 C CA . PRO A 1 86 ? 38.067 12.101 -40.352 1.00 82.75 86 PRO A CA 1
ATOM 617 C C . PRO A 1 86 ? 37.839 10.720 -40.979 1.00 82.75 86 PRO A C 1
ATOM 619 O O . PRO A 1 86 ? 37.934 10.530 -42.190 1.00 82.75 86 PRO A O 1
ATOM 622 N N . TRP A 1 87 ? 37.488 9.737 -40.148 1.00 8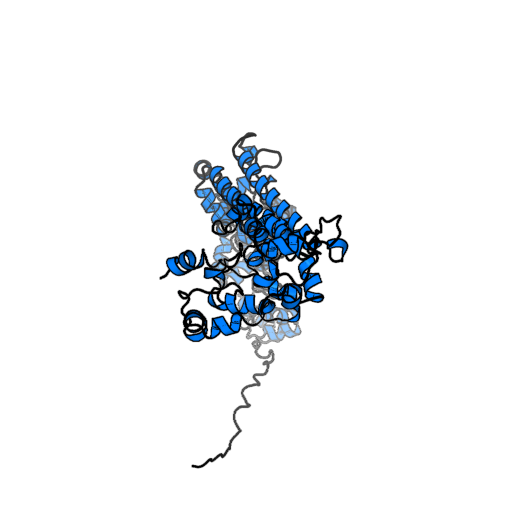4.44 87 TRP A N 1
ATOM 623 C CA . TRP A 1 87 ? 37.117 8.414 -40.641 1.00 84.44 87 TRP A CA 1
ATOM 624 C C . TRP A 1 87 ? 35.745 8.442 -41.305 1.00 84.44 87 TRP A C 1
ATOM 626 O O . TRP A 1 87 ? 34.779 8.964 -40.747 1.00 84.44 87 TRP A O 1
ATOM 636 N N . THR A 1 88 ? 35.635 7.782 -42.458 1.00 85.94 88 THR A N 1
ATOM 637 C CA . THR A 1 88 ? 34.329 7.456 -43.036 1.00 85.94 88 THR A CA 1
ATOM 638 C C . THR A 1 88 ? 33.587 6.459 -42.145 1.00 85.94 88 THR A C 1
ATOM 640 O O . THR A 1 88 ? 34.192 5.716 -41.361 1.00 85.94 88 THR A O 1
ATOM 643 N N . ALA A 1 89 ? 32.263 6.386 -42.295 1.00 85.62 89 ALA A N 1
ATOM 644 C CA . ALA A 1 89 ? 31.448 5.409 -41.580 1.00 85.62 89 ALA A CA 1
ATOM 645 C C . ALA A 1 89 ? 31.966 3.971 -41.792 1.00 85.62 89 ALA A C 1
ATOM 647 O O . ALA A 1 89 ? 32.177 3.244 -40.818 1.00 85.62 89 ALA A O 1
ATOM 648 N N . ALA A 1 90 ? 32.302 3.610 -43.035 1.00 86.69 90 ALA A N 1
ATOM 649 C CA . ALA A 1 90 ? 32.845 2.298 -43.376 1.00 86.69 90 ALA A CA 1
ATOM 650 C C . ALA A 1 90 ? 34.208 2.048 -42.717 1.00 86.69 90 ALA A C 1
ATOM 652 O O . ALA A 1 90 ? 34.416 0.985 -42.127 1.00 86.69 90 ALA A O 1
ATOM 653 N N . LYS A 1 91 ? 35.105 3.047 -42.733 1.00 87.75 91 LYS A N 1
ATOM 654 C CA . LYS A 1 91 ? 36.423 2.942 -42.094 1.00 87.75 91 LYS A CA 1
ATOM 655 C C . LYS A 1 91 ? 36.301 2.767 -40.578 1.00 87.75 91 LYS A C 1
ATOM 657 O O . LYS A 1 91 ? 37.020 1.952 -40.009 1.00 87.75 91 LYS A O 1
ATOM 662 N N . SER A 1 92 ? 35.346 3.440 -39.929 1.00 89.69 92 SER A N 1
ATOM 663 C CA . SER A 1 92 ? 35.095 3.251 -38.491 1.00 89.69 92 SER A CA 1
ATOM 664 C C . SER A 1 92 ? 34.642 1.819 -38.153 1.00 89.69 92 SER A C 1
ATOM 666 O O . SER A 1 92 ? 35.130 1.224 -37.193 1.00 89.69 92 SER A O 1
ATOM 668 N N . VAL A 1 93 ? 33.768 1.221 -38.975 1.00 89.75 93 VAL A N 1
ATOM 669 C CA . VAL A 1 93 ? 33.289 -0.164 -38.802 1.00 89.75 93 VAL A CA 1
ATOM 670 C C . VAL A 1 93 ? 34.401 -1.178 -39.076 1.00 89.75 93 VAL A C 1
ATOM 672 O O . VAL A 1 93 ? 34.482 -2.213 -38.411 1.00 89.75 93 VAL A O 1
ATOM 675 N N . GLU A 1 94 ? 35.263 -0.894 -40.050 1.00 89.62 94 GLU A N 1
ATOM 676 C CA . GLU A 1 94 ? 36.443 -1.694 -40.367 1.00 89.62 94 GLU A CA 1
ATOM 677 C C . GLU A 1 94 ? 37.434 -1.716 -39.196 1.00 89.62 94 GLU A C 1
ATOM 679 O O . GLU A 1 94 ? 37.740 -2.801 -38.698 1.00 89.62 94 GLU A O 1
ATOM 684 N N . ARG A 1 95 ? 37.870 -0.537 -38.724 1.00 90.38 95 ARG A N 1
ATOM 685 C CA . ARG A 1 95 ? 38.898 -0.389 -37.679 1.00 90.38 95 ARG A CA 1
ATOM 686 C C . ARG A 1 95 ? 38.435 -0.945 -36.336 1.00 90.38 95 ARG A C 1
ATOM 688 O O . ARG A 1 95 ? 39.072 -1.849 -35.800 1.00 90.38 95 ARG A O 1
ATOM 695 N N . CYS A 1 96 ? 37.287 -0.497 -35.822 1.00 91.12 96 CYS A N 1
ATOM 696 C CA . CYS A 1 96 ? 36.765 -1.000 -34.547 1.00 91.12 96 CYS A CA 1
ATOM 697 C C . CYS A 1 96 ? 36.396 -2.489 -34.639 1.00 91.12 96 CYS A C 1
ATOM 699 O O . CYS A 1 96 ? 36.643 -3.272 -33.720 1.00 91.12 96 CYS A O 1
ATOM 701 N N . GLY A 1 97 ? 35.815 -2.904 -35.765 1.00 91.88 97 GLY A N 1
ATOM 702 C CA . GLY A 1 97 ? 35.345 -4.266 -35.972 1.00 91.88 97 GLY A CA 1
ATOM 703 C C . GLY A 1 97 ? 36.441 -5.306 -36.220 1.00 91.88 97 GLY A C 1
ATOM 704 O O . GLY A 1 97 ? 36.124 -6.495 -36.201 1.00 91.88 97 GLY A O 1
ATOM 705 N N . GLY A 1 98 ? 37.696 -4.890 -36.432 1.00 90.88 98 GLY A N 1
ATOM 706 C CA . GLY A 1 98 ? 38.855 -5.788 -36.476 1.00 90.88 98 GLY A CA 1
ATOM 707 C C . GLY A 1 98 ? 39.104 -6.487 -35.136 1.00 90.88 98 GLY A C 1
ATOM 708 O O . GLY A 1 98 ? 39.427 -7.671 -35.111 1.00 90.88 98 GLY A O 1
ATOM 709 N N . CYS A 1 99 ? 38.848 -5.786 -34.026 1.00 92.00 99 CYS A N 1
ATOM 710 C CA . CYS A 1 99 ? 38.917 -6.341 -32.671 1.00 92.00 99 CYS A CA 1
ATOM 711 C C . CYS A 1 99 ? 37.520 -6.685 -32.119 1.00 92.00 99 CYS A C 1
ATOM 713 O O . CYS A 1 99 ? 37.320 -7.748 -31.534 1.00 92.00 99 CYS A O 1
ATOM 715 N N . HIS A 1 100 ? 36.510 -5.837 -32.353 1.00 92.38 100 HIS A N 1
ATOM 716 C CA . HIS A 1 100 ? 35.132 -6.042 -31.882 1.00 92.38 100 HIS A CA 1
ATOM 717 C C . HIS A 1 100 ? 34.283 -6.848 -32.879 1.00 92.38 100 HIS A C 1
ATOM 719 O O . HIS A 1 100 ? 33.203 -6.426 -33.305 1.00 92.38 100 HIS A O 1
ATOM 725 N N . VAL A 1 101 ? 34.763 -8.038 -33.254 1.00 93.88 101 VAL A N 1
ATOM 726 C CA . VAL A 1 101 ? 34.197 -8.864 -34.339 1.00 93.88 101 VAL A CA 1
ATOM 727 C C . VAL A 1 101 ? 32.728 -9.233 -34.099 1.00 93.88 101 VAL A C 1
ATOM 729 O O . VAL A 1 101 ? 31.914 -9.185 -35.024 1.00 93.88 101 VAL A O 1
ATOM 732 N N . ALA A 1 102 ? 32.360 -9.569 -32.859 1.00 91.94 102 ALA A N 1
ATOM 733 C CA . ALA A 1 102 ? 30.979 -9.904 -32.507 1.00 91.94 102 ALA A CA 1
ATOM 734 C C . ALA A 1 102 ? 30.026 -8.719 -32.728 1.00 91.94 102 ALA A C 1
ATOM 736 O O . ALA A 1 102 ? 28.912 -8.895 -33.229 1.00 91.94 102 ALA A O 1
ATOM 737 N N . GLU A 1 103 ? 30.487 -7.509 -32.415 1.00 91.44 103 GLU A N 1
ATOM 738 C CA . GLU A 1 103 ? 29.691 -6.292 -32.542 1.00 91.44 103 GLU A CA 1
ATOM 739 C C . GLU A 1 103 ? 29.591 -5.841 -33.992 1.00 91.44 103 GLU A C 1
ATOM 741 O O . GLU A 1 103 ? 28.487 -5.560 -34.458 1.00 91.44 103 GLU A O 1
ATOM 746 N N . LYS A 1 104 ? 30.692 -5.923 -34.751 1.00 91.62 104 LYS A N 1
ATOM 747 C CA . LYS A 1 104 ? 30.673 -5.760 -36.211 1.00 91.62 104 LYS A CA 1
ATOM 748 C C . LYS A 1 104 ? 29.668 -6.710 -36.849 1.00 91.62 104 LYS A C 1
ATOM 750 O O . LYS A 1 104 ? 28.850 -6.282 -37.660 1.00 91.62 104 LYS A O 1
ATOM 755 N N . LYS A 1 105 ? 29.696 -7.993 -36.462 1.00 89.19 105 LYS A N 1
ATOM 756 C CA . LYS A 1 105 ? 28.768 -8.999 -36.984 1.00 89.19 105 LYS A CA 1
ATOM 757 C C . LYS A 1 105 ? 27.325 -8.593 -36.712 1.00 89.19 105 LYS A C 1
ATOM 759 O O . LYS A 1 105 ? 26.522 -8.657 -37.630 1.00 89.19 105 LYS A O 1
ATOM 764 N N . ARG A 1 106 ? 26.974 -8.141 -35.508 1.00 87.94 106 ARG A N 1
ATOM 765 C CA . ARG A 1 106 ? 25.610 -7.658 -35.229 1.00 87.94 106 ARG A CA 1
ATOM 766 C C . ARG A 1 106 ? 25.269 -6.429 -36.086 1.00 87.94 106 ARG A C 1
ATOM 768 O O . ARG A 1 106 ? 24.191 -6.392 -36.678 1.00 87.94 106 ARG A O 1
ATOM 775 N N . PHE A 1 107 ? 26.206 -5.487 -36.221 1.00 87.94 107 PHE A N 1
ATOM 776 C CA . PHE A 1 107 ? 25.984 -4.186 -3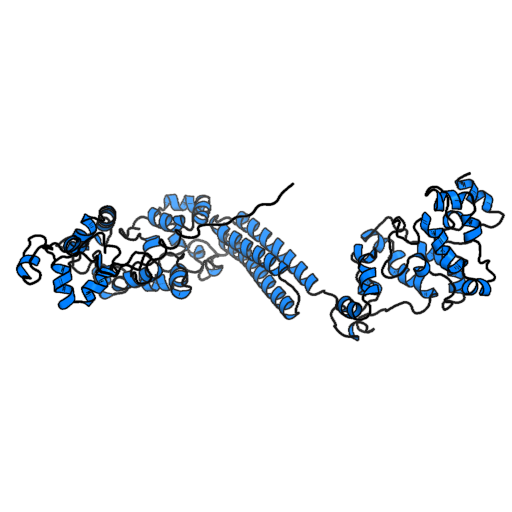6.863 1.00 87.94 107 PHE A CA 1
ATOM 777 C C . PHE A 1 107 ? 25.668 -4.313 -38.350 1.00 87.94 107 PHE A C 1
ATOM 779 O O . PHE A 1 107 ? 24.684 -3.751 -38.829 1.00 87.94 107 PHE A O 1
ATOM 786 N N . ILE A 1 108 ? 26.441 -5.125 -39.073 1.00 85.81 108 ILE A N 1
ATOM 787 C CA . ILE A 1 108 ? 26.250 -5.337 -40.517 1.00 85.81 108 ILE A CA 1
ATOM 788 C C . ILE A 1 108 ? 24.990 -6.151 -40.852 1.00 85.81 108 ILE A C 1
ATOM 790 O O . ILE A 1 108 ? 24.547 -6.163 -41.999 1.00 85.81 108 ILE A O 1
ATOM 794 N N . HIS A 1 109 ? 24.395 -6.821 -39.861 1.00 83.00 109 HIS A N 1
ATOM 795 C CA . HIS A 1 109 ? 23.082 -7.451 -39.995 1.00 83.00 109 HIS A CA 1
ATOM 796 C C . HIS A 1 109 ? 21.941 -6.496 -39.625 1.00 83.00 109 HIS A C 1
ATOM 798 O O . HIS A 1 109 ? 20.797 -6.924 -39.689 1.00 83.00 109 HIS A O 1
ATOM 804 N N . GLY A 1 110 ? 22.245 -5.246 -39.242 1.00 80.69 110 GLY A N 1
ATOM 805 C CA . GLY A 1 110 ? 21.328 -4.158 -38.890 1.00 80.69 110 GLY A CA 1
ATOM 806 C C . GLY A 1 110 ? 20.897 -3.279 -40.083 1.00 80.69 110 GLY A C 1
ATOM 807 O O . GLY A 1 110 ? 21.452 -3.386 -41.177 1.00 80.69 110 GLY A O 1
ATOM 808 N N . PRO A 1 111 ? 19.897 -2.396 -39.908 1.00 79.44 111 PRO A N 1
ATOM 809 C CA . PRO A 1 111 ? 19.429 -1.479 -40.950 1.00 79.44 111 PRO A CA 1
ATOM 810 C C . PRO A 1 111 ? 20.475 -0.413 -41.299 1.00 79.44 111 PRO A C 1
ATOM 812 O O . PRO A 1 111 ? 20.506 0.054 -42.431 1.00 79.44 111 PRO A O 1
ATOM 815 N N . HIS A 1 112 ? 21.387 -0.092 -40.374 1.00 84.56 112 HIS A N 1
ATOM 816 C CA . HIS A 1 112 ? 22.517 0.811 -40.619 1.00 84.56 112 HIS A CA 1
ATOM 817 C C . HIS A 1 112 ? 23.678 0.152 -41.378 1.00 84.56 112 HIS A C 1
ATOM 819 O O . HIS A 1 112 ? 24.706 0.787 -41.576 1.00 84.56 112 HIS A O 1
ATOM 825 N N . LYS A 1 113 ? 23.538 -1.094 -41.860 1.00 81.00 113 LYS A N 1
ATOM 826 C CA . LYS A 1 113 ? 24.607 -1.793 -42.593 1.00 81.00 113 LYS A CA 1
ATOM 827 C C . LYS A 1 113 ? 25.121 -1.050 -43.829 1.00 81.00 113 LYS A C 1
ATOM 829 O O . LYS A 1 113 ? 26.245 -1.305 -44.238 1.00 81.00 113 LYS A O 1
ATOM 834 N N . ALA A 1 114 ? 24.325 -0.149 -44.414 1.00 72.19 114 ALA A N 1
ATOM 835 C CA . ALA A 1 114 ? 24.756 0.694 -45.531 1.00 72.19 114 ALA A CA 1
ATOM 836 C C . ALA A 1 114 ? 25.962 1.582 -45.161 1.00 72.19 114 ALA A C 1
ATOM 838 O O . ALA A 1 114 ? 26.783 1.882 -46.019 1.00 72.19 114 ALA A O 1
ATOM 839 N N . ALA A 1 115 ? 26.140 1.902 -43.873 1.00 65.00 115 ALA A N 1
ATOM 840 C CA . ALA A 1 115 ? 27.336 2.561 -43.350 1.00 65.00 115 ALA A CA 1
ATOM 841 C C . ALA A 1 115 ? 28.617 1.716 -43.498 1.00 65.00 115 ALA A C 1
ATOM 843 O O . ALA A 1 115 ? 29.714 2.252 -43.411 1.00 65.00 115 ALA A O 1
ATOM 844 N N . ALA A 1 116 ? 28.499 0.398 -43.692 1.00 62.31 116 ALA A N 1
ATOM 845 C CA . ALA A 1 116 ? 29.625 -0.521 -43.853 1.00 62.31 116 ALA A CA 1
ATOM 846 C C . ALA A 1 116 ? 30.002 -0.776 -45.326 1.00 62.31 116 ALA A C 1
ATOM 848 O O . ALA A 1 116 ? 30.906 -1.569 -45.586 1.00 62.31 116 ALA A O 1
ATOM 849 N N . THR A 1 117 ? 29.320 -0.138 -46.285 1.00 65.06 117 THR A N 1
ATOM 850 C CA . THR A 1 117 ? 29.583 -0.273 -47.728 1.00 65.06 117 THR A CA 1
ATOM 851 C C . THR A 1 117 ? 30.102 1.040 -48.307 1.00 65.06 117 THR A C 1
ATOM 853 O O . THR A 1 117 ? 29.566 2.094 -47.978 1.00 65.06 117 THR A O 1
ATOM 856 N N . ALA A 1 118 ? 31.112 0.981 -49.182 1.00 57.69 118 ALA A N 1
ATOM 857 C CA . ALA A 1 118 ? 31.698 2.162 -49.831 1.00 57.69 118 ALA A CA 1
ATOM 858 C C . ALA A 1 118 ? 30.707 2.919 -50.744 1.00 57.69 118 ALA A C 1
ATOM 860 O O . ALA A 1 118 ? 30.873 4.115 -50.952 1.00 57.69 118 ALA A O 1
ATOM 861 N N . ASP A 1 119 ? 29.656 2.237 -51.215 1.00 53.78 119 ASP A N 1
ATOM 862 C CA . ASP A 1 119 ? 28.659 2.756 -52.165 1.00 53.78 119 ASP A CA 1
ATOM 863 C C . ASP A 1 119 ? 27.360 3.261 -51.500 1.00 53.78 119 ASP A C 1
ATOM 865 O O . ASP A 1 119 ? 26.381 3.573 -52.180 1.00 53.78 119 ASP A O 1
ATOM 869 N N . GLY A 1 120 ? 27.298 3.286 -50.163 1.00 53.19 120 GLY A N 1
ATOM 870 C CA . GLY A 1 120 ? 26.120 3.762 -49.436 1.00 53.19 120 GLY A CA 1
ATOM 871 C C . GLY A 1 120 ? 26.010 5.293 -49.456 1.00 53.19 120 GLY A C 1
ATOM 872 O O . GLY A 1 120 ? 27.038 5.971 -49.499 1.00 53.19 120 GLY A O 1
ATOM 873 N N . PRO A 1 121 ? 24.797 5.877 -49.376 1.00 54.44 121 PRO A N 1
ATOM 874 C CA . PRO A 1 121 ? 24.662 7.298 -49.069 1.00 54.44 121 PRO A CA 1
ATOM 875 C C . PRO A 1 121 ? 25.424 7.578 -47.764 1.00 54.44 121 PRO A C 1
ATOM 877 O O . PRO A 1 121 ? 25.165 6.963 -46.730 1.00 54.44 121 PRO A O 1
ATOM 880 N N . GLY A 1 122 ? 26.447 8.432 -47.845 1.00 63.22 122 GLY A N 1
ATOM 881 C CA . GLY A 1 122 ? 27.483 8.591 -46.815 1.00 63.22 122 GLY A CA 1
ATOM 882 C C . GLY A 1 122 ? 27.019 9.205 -45.489 1.00 63.22 122 GLY A C 1
ATOM 883 O O . GLY A 1 122 ? 27.853 9.613 -44.687 1.00 63.22 122 GLY A O 1
ATOM 884 N N . ASP A 1 123 ? 25.712 9.300 -45.260 1.00 74.31 123 ASP A N 1
ATOM 885 C CA . ASP A 1 123 ? 25.082 9.875 -44.072 1.00 74.31 123 ASP A CA 1
ATOM 886 C C . ASP A 1 123 ? 24.561 8.819 -43.078 1.00 74.31 123 ASP A C 1
ATOM 888 O O . ASP A 1 123 ? 24.107 9.173 -41.988 1.00 74.31 123 ASP A O 1
ATOM 892 N N . ALA A 1 124 ? 24.664 7.522 -43.397 1.00 81.00 124 ALA A N 1
ATOM 893 C CA . ALA A 1 124 ? 24.423 6.455 -42.429 1.00 81.00 124 ALA A CA 1
ATOM 894 C C . ALA A 1 124 ? 25.568 6.390 -41.389 1.00 81.00 124 ALA A C 1
ATOM 896 O O . ALA A 1 124 ? 26.743 6.344 -41.765 1.00 81.00 124 ALA A O 1
ATOM 897 N N . PRO A 1 125 ? 25.269 6.337 -40.076 1.00 86.94 125 PRO A N 1
ATOM 898 C CA . PRO A 1 125 ? 26.300 6.416 -39.045 1.00 86.94 125 PRO A CA 1
ATOM 899 C C . PRO A 1 125 ? 27.115 5.119 -38.932 1.00 86.94 125 PRO A C 1
ATOM 901 O O . PRO A 1 125 ? 26.552 4.027 -38.863 1.00 86.94 125 PRO A O 1
ATOM 904 N N . GLY A 1 126 ? 28.444 5.247 -38.845 1.00 88.62 126 GLY A N 1
ATOM 905 C CA . GLY A 1 126 ? 29.358 4.171 -38.436 1.00 88.62 126 GLY A CA 1
ATOM 906 C C . GLY A 1 126 ? 29.505 4.068 -36.910 1.00 88.62 126 GLY A C 1
ATOM 907 O O . GLY A 1 126 ? 28.712 4.640 -36.161 1.00 88.62 126 GLY A O 1
ATOM 908 N N . CYS A 1 127 ? 30.544 3.382 -36.420 1.00 89.75 127 CYS A N 1
ATOM 909 C CA . CYS A 1 127 ? 30.786 3.209 -34.979 1.00 89.75 127 CYS A CA 1
ATOM 910 C C . CYS A 1 127 ? 30.918 4.557 -34.249 1.00 89.75 127 CYS A C 1
ATOM 912 O O . CYS A 1 127 ? 30.301 4.762 -33.202 1.00 89.75 127 CYS A O 1
ATOM 914 N N . THR A 1 128 ? 31.645 5.503 -34.848 1.00 89.56 128 THR A N 1
ATOM 915 C CA . THR A 1 128 ? 31.866 6.859 -34.314 1.00 89.56 128 THR A CA 1
ATOM 916 C C . THR A 1 128 ? 30.643 7.776 -34.435 1.00 89.56 128 THR A C 1
ATOM 918 O O . THR A 1 128 ? 30.617 8.866 -33.873 1.00 89.56 128 THR A O 1
ATOM 921 N N . GLY A 1 129 ? 29.590 7.346 -35.139 1.00 88.94 129 GLY A N 1
ATOM 922 C CA . GLY A 1 129 ? 28.312 8.063 -35.171 1.00 88.94 129 GLY A CA 1
ATOM 923 C C . GLY A 1 129 ? 27.504 7.891 -33.881 1.00 88.94 129 GLY A C 1
ATOM 924 O O . GLY A 1 129 ? 26.648 8.718 -33.561 1.00 88.94 129 GLY A O 1
ATOM 925 N N . CYS A 1 130 ? 27.780 6.832 -33.115 1.00 91.25 130 CYS A N 1
ATOM 926 C CA . CYS A 1 130 ? 27.152 6.581 -31.818 1.00 91.25 130 CYS A CA 1
ATOM 927 C C . CYS A 1 130 ? 28.150 6.667 -30.663 1.00 91.25 130 CYS A C 1
ATOM 929 O O . CYS A 1 130 ? 27.775 7.155 -29.604 1.00 91.25 130 CYS A O 1
ATOM 931 N N . HIS A 1 131 ? 29.395 6.237 -30.862 1.00 92.19 131 HIS A N 1
ATOM 932 C CA . HIS A 1 131 ? 30.473 6.328 -29.878 1.00 92.19 131 HIS A CA 1
ATOM 933 C C . HIS A 1 131 ? 31.351 7.552 -30.133 1.00 92.19 131 HIS A C 1
ATOM 935 O O . HIS A 1 131 ? 31.528 7.970 -31.272 1.00 92.19 131 HIS A O 1
ATOM 941 N N . THR A 1 132 ? 31.931 8.113 -29.079 1.00 89.06 132 THR A N 1
ATOM 942 C CA . THR A 1 132 ? 32.978 9.129 -29.212 1.00 89.06 132 THR A CA 1
ATOM 943 C C . THR A 1 132 ? 34.277 8.485 -29.716 1.00 89.06 132 THR A C 1
ATOM 945 O O . THR A 1 132 ? 34.583 7.368 -29.295 1.00 89.06 132 THR A O 1
ATOM 948 N N . PRO A 1 133 ? 35.029 9.142 -30.621 1.00 83.19 133 PRO A N 1
ATOM 949 C CA . PRO A 1 133 ? 36.324 8.647 -31.084 1.00 83.19 133 PRO A CA 1
ATOM 950 C C . PRO A 1 133 ? 37.430 8.843 -30.041 1.00 83.19 133 PRO A C 1
ATOM 952 O O . PRO A 1 133 ? 38.162 7.899 -29.808 1.00 83.19 133 PRO A O 1
ATOM 955 N N . HIS A 1 134 ? 37.517 10.017 -29.401 1.00 86.75 134 HIS A N 1
ATOM 956 C CA . HIS A 1 134 ? 38.375 10.282 -28.240 1.00 86.75 134 HIS A CA 1
ATOM 957 C C . HIS A 1 134 ? 37.705 11.343 -27.330 1.00 86.75 134 HIS A C 1
ATOM 959 O O . HIS A 1 134 ? 37.245 12.361 -27.853 1.00 86.75 134 HIS A O 1
ATOM 965 N N . PRO A 1 135 ? 37.622 11.130 -26.006 1.00 88.75 135 PRO A N 1
ATOM 966 C CA . PRO A 1 135 ? 37.857 9.843 -25.380 1.00 88.75 135 PRO A CA 1
ATOM 967 C C . PRO A 1 135 ? 36.774 8.824 -25.771 1.00 88.75 135 PRO A C 1
ATOM 969 O O . PRO A 1 135 ? 35.584 9.154 -25.779 1.00 88.75 135 PRO A O 1
ATOM 972 N N . VAL A 1 136 ? 37.134 7.579 -26.084 1.00 89.19 136 VAL A N 1
ATOM 973 C CA . VAL A 1 136 ? 36.149 6.496 -26.221 1.00 89.19 136 VAL A CA 1
ATOM 974 C C . VAL A 1 136 ? 35.599 6.185 -24.836 1.00 89.19 136 VAL A C 1
ATOM 976 O O . VAL A 1 136 ? 36.314 5.711 -23.969 1.00 89.19 136 VAL A O 1
ATOM 979 N N . HIS A 1 137 ? 34.309 6.376 -24.589 1.00 91.19 137 HIS A N 1
ATOM 980 C CA . HIS A 1 137 ? 33.760 6.084 -23.263 1.00 91.19 137 HIS A CA 1
ATOM 981 C C . HIS A 1 137 ? 33.299 4.628 -23.111 1.00 91.19 137 HIS A C 1
ATOM 983 O O . HIS A 1 137 ? 32.656 4.065 -24.003 1.00 91.19 137 HIS A O 1
ATOM 989 N N . ARG A 1 138 ? 33.496 4.039 -21.918 1.00 90.44 138 ARG A N 1
ATOM 990 C CA . ARG A 1 138 ? 32.783 2.802 -21.534 1.00 90.44 138 ARG A CA 1
ATOM 991 C C . ARG A 1 138 ? 31.275 3.037 -21.639 1.00 90.44 138 ARG A C 1
ATOM 993 O O . ARG A 1 138 ? 30.792 4.104 -21.279 1.00 90.44 138 ARG A O 1
ATOM 1000 N N . VAL A 1 139 ? 30.514 2.027 -22.056 1.00 89.44 139 VAL A N 1
ATOM 1001 C CA . VAL A 1 139 ? 29.066 2.164 -22.332 1.00 89.44 139 VAL A CA 1
ATOM 1002 C C . VAL A 1 139 ? 28.232 2.657 -21.140 1.00 89.44 139 VAL A C 1
ATOM 1004 O O . VAL A 1 139 ? 27.202 3.290 -21.335 1.00 89.44 139 VAL A O 1
ATOM 1007 N N . ASN A 1 140 ? 28.688 2.413 -19.908 1.00 88.31 140 ASN A N 1
ATOM 1008 C CA . ASN A 1 140 ? 28.008 2.848 -18.684 1.00 88.31 140 ASN A CA 1
ATOM 1009 C C . ASN A 1 140 ? 28.605 4.131 -18.078 1.00 88.31 140 ASN A C 1
ATOM 1011 O O . ASN A 1 140 ? 28.106 4.607 -17.058 1.00 88.31 140 ASN A O 1
ATOM 1015 N N . ALA A 1 141 ? 29.664 4.690 -18.674 1.00 91.50 141 ALA A N 1
ATOM 1016 C CA . ALA A 1 141 ? 30.286 5.916 -18.187 1.00 91.50 141 ALA A CA 1
ATOM 1017 C C . ALA A 1 141 ? 29.326 7.102 -18.325 1.00 91.50 141 ALA A C 1
ATOM 1019 O O . ALA A 1 141 ? 28.510 7.156 -19.249 1.00 91.50 141 ALA A O 1
ATOM 1020 N N . LYS A 1 142 ? 29.431 8.061 -17.401 1.00 89.25 142 LYS A N 1
ATOM 1021 C CA . LYS A 1 142 ? 28.520 9.208 -17.321 1.00 89.25 142 LYS A CA 1
ATOM 1022 C C . LYS A 1 142 ? 28.480 10.009 -18.627 1.00 89.25 142 LYS A C 1
ATOM 1024 O O . LYS A 1 142 ? 27.395 10.367 -19.082 1.00 89.25 142 LYS A O 1
ATOM 1029 N N . ASP A 1 143 ? 29.637 10.193 -19.241 1.00 89.25 143 ASP A N 1
ATOM 1030 C CA . ASP A 1 143 ? 29.794 11.018 -20.441 1.00 89.25 143 ASP A CA 1
ATOM 1031 C C . ASP A 1 143 ? 29.655 10.201 -21.736 1.00 89.25 143 ASP A C 1
ATOM 1033 O O . ASP A 1 143 ? 29.771 10.724 -22.839 1.00 89.25 143 ASP A O 1
ATOM 1037 N N . SER A 1 144 ? 29.328 8.907 -21.624 1.00 93.06 144 SER A N 1
ATOM 1038 C CA . SER A 1 144 ? 29.118 8.060 -22.792 1.00 93.06 144 SER A CA 1
ATOM 1039 C C . SER A 1 144 ? 27.834 8.437 -23.542 1.00 93.06 144 SER A C 1
ATOM 1041 O O . SER A 1 144 ? 26.744 8.374 -22.957 1.00 93.06 144 SER A O 1
ATOM 1043 N N . PRO A 1 145 ? 27.906 8.720 -24.857 1.00 93.50 145 PRO A N 1
ATOM 1044 C CA . PRO A 1 145 ? 26.721 8.970 -25.683 1.00 93.50 145 PRO A CA 1
ATOM 1045 C C . PRO A 1 145 ? 25.807 7.742 -25.805 1.00 93.50 145 PRO A C 1
ATOM 1047 O O . PRO A 1 145 ? 24.617 7.866 -26.093 1.00 93.50 145 PRO A O 1
ATOM 1050 N N . VAL A 1 146 ? 26.334 6.539 -25.570 1.00 93.06 146 VAL A N 1
ATOM 1051 C CA . VAL A 1 146 ? 25.565 5.287 -25.613 1.00 93.06 146 VAL A CA 1
ATOM 1052 C C . VAL A 1 146 ? 25.128 4.812 -24.227 1.00 93.06 146 VAL A C 1
ATOM 1054 O O . VAL A 1 146 ? 24.559 3.725 -24.108 1.00 93.06 146 VAL A O 1
ATOM 1057 N N . ARG A 1 147 ? 25.335 5.619 -23.175 1.00 93.56 147 ARG A N 1
ATOM 1058 C CA . ARG A 1 147 ? 24.736 5.350 -21.863 1.00 93.56 147 ARG A CA 1
ATOM 1059 C C . ARG A 1 147 ? 23.220 5.335 -21.998 1.00 93.56 147 ARG A C 1
ATOM 1061 O O . ARG A 1 147 ? 22.661 6.153 -22.720 1.00 93.56 147 ARG A O 1
ATOM 1068 N N . VAL A 1 148 ? 22.541 4.445 -21.271 1.00 91.88 148 VAL A N 1
ATOM 1069 C CA . VAL A 1 148 ? 21.084 4.229 -21.390 1.00 91.88 148 VAL A CA 1
ATOM 1070 C C . VAL A 1 148 ? 20.266 5.529 -21.386 1.00 91.88 148 VAL A C 1
ATOM 1072 O O . VAL A 1 148 ? 19.376 5.684 -22.214 1.00 91.88 148 VAL A O 1
ATOM 1075 N N . THR A 1 149 ? 20.623 6.503 -20.547 1.00 91.38 149 THR A N 1
ATOM 1076 C CA . THR A 1 149 ? 19.948 7.810 -20.455 1.00 91.38 149 THR A CA 1
ATOM 1077 C C . THR A 1 149 ? 20.262 8.769 -21.608 1.00 91.38 149 THR A C 1
ATOM 1079 O O . THR A 1 149 ? 19.519 9.720 -21.823 1.00 91.38 149 THR A O 1
ATOM 1082 N N . GLN A 1 150 ? 21.340 8.533 -22.359 1.00 92.81 150 GLN A N 1
ATOM 1083 C CA . GLN A 1 150 ? 21.769 9.328 -23.517 1.00 92.81 150 GLN A CA 1
ATOM 1084 C C . GLN A 1 150 ? 21.333 8.721 -24.856 1.00 92.81 150 GLN A C 1
ATOM 1086 O O . GLN A 1 150 ? 21.187 9.447 -25.837 1.00 92.81 150 GLN A O 1
ATOM 1091 N N . VAL A 1 151 ? 21.052 7.414 -24.900 1.00 93.38 151 VAL A N 1
ATOM 1092 C CA . VAL A 1 151 ? 20.616 6.697 -26.112 1.00 93.38 151 VAL A CA 1
ATOM 1093 C C . VAL A 1 151 ? 19.504 7.426 -26.890 1.00 93.38 151 VAL A C 1
ATOM 1095 O O . VAL A 1 151 ? 19.666 7.569 -28.104 1.00 93.38 151 VAL A O 1
ATOM 1098 N N . PRO A 1 152 ? 18.414 7.938 -26.273 1.00 93.31 152 PRO A N 1
ATOM 1099 C CA . PRO A 1 152 ? 17.380 8.660 -27.020 1.00 93.31 152 PRO A CA 1
ATOM 1100 C C . PRO A 1 152 ? 17.903 9.903 -27.749 1.00 93.31 152 PRO A C 1
ATOM 1102 O O . PRO A 1 152 ? 17.465 10.182 -28.862 1.00 93.31 152 PRO A O 1
ATOM 1105 N N . MET A 1 153 ? 18.856 10.629 -27.154 1.00 91.56 153 MET A N 1
ATOM 1106 C CA . MET A 1 153 ? 19.477 11.805 -27.772 1.00 91.56 153 MET A CA 1
ATOM 1107 C C . MET A 1 153 ? 20.448 11.393 -28.879 1.00 91.56 153 MET A C 1
ATOM 1109 O O . MET A 1 153 ? 20.405 11.955 -29.970 1.00 91.56 153 MET A O 1
ATOM 1113 N N . THR A 1 154 ? 21.247 10.351 -28.654 1.00 93.12 154 THR A N 1
ATOM 1114 C CA . THR A 1 154 ? 22.191 9.816 -29.645 1.00 93.12 154 THR A CA 1
ATOM 1115 C C . THR A 1 154 ? 21.491 9.335 -30.908 1.00 93.12 154 THR A C 1
ATOM 1117 O O . THR A 1 154 ? 21.913 9.698 -32.005 1.00 93.12 154 THR A O 1
ATOM 1120 N N . CYS A 1 155 ? 20.391 8.588 -30.771 1.00 90.62 155 CYS A N 1
ATOM 1121 C CA . CYS A 1 155 ? 19.549 8.214 -31.907 1.00 90.62 155 CYS A CA 1
ATOM 1122 C C . CYS A 1 155 ? 18.818 9.434 -32.490 1.00 90.62 155 CYS A C 1
ATOM 1124 O O . CYS A 1 155 ? 18.670 9.542 -33.707 1.00 90.62 155 CYS A O 1
ATOM 1126 N N . GLY A 1 156 ? 18.373 10.353 -31.627 1.00 92.06 156 GLY A N 1
ATOM 1127 C CA . GLY A 1 156 ? 17.616 11.548 -31.989 1.00 92.06 156 GLY A CA 1
ATOM 1128 C C . GLY A 1 156 ? 18.340 12.498 -32.935 1.00 92.06 156 GLY A C 1
ATOM 1129 O O . GLY A 1 156 ? 17.679 13.089 -33.781 1.00 92.06 156 GLY A O 1
ATOM 1130 N N . ARG A 1 157 ? 19.677 12.567 -32.874 1.00 91.31 157 ARG A N 1
ATOM 1131 C CA . ARG A 1 157 ? 20.493 13.386 -33.792 1.00 91.31 157 ARG A CA 1
ATOM 1132 C C . ARG A 1 157 ? 20.190 13.137 -35.271 1.00 91.31 157 ARG A C 1
ATOM 1134 O O . ARG A 1 157 ? 20.286 14.066 -36.057 1.00 91.31 157 ARG A O 1
ATOM 1141 N N . CYS A 1 158 ? 19.812 11.909 -35.627 1.00 90.06 158 CYS A N 1
ATOM 1142 C CA . CYS A 1 158 ? 19.432 11.543 -36.992 1.00 90.06 158 CYS A CA 1
ATOM 1143 C C . CYS A 1 158 ? 17.940 11.206 -37.092 1.00 90.06 158 CYS A C 1
ATOM 1145 O O . CYS A 1 158 ? 17.256 11.668 -37.996 1.00 90.06 158 CYS A O 1
ATOM 1147 N N . HIS A 1 159 ? 17.392 10.432 -36.150 1.00 89.62 159 HIS A N 1
ATOM 1148 C CA . HIS A 1 159 ? 16.009 9.953 -36.237 1.00 89.62 159 HIS A CA 1
ATOM 1149 C C . HIS A 1 159 ? 14.939 11.004 -35.910 1.00 89.62 159 HIS A C 1
ATOM 1151 O O . HIS A 1 159 ? 13.760 10.726 -36.121 1.00 89.62 159 HIS A O 1
ATOM 1157 N N . ALA A 1 160 ? 15.317 12.184 -35.406 1.00 91.69 160 ALA A N 1
ATOM 1158 C CA . ALA A 1 160 ? 14.411 13.326 -35.263 1.00 91.69 160 ALA A CA 1
ATOM 1159 C C . ALA A 1 160 ? 14.502 14.319 -36.439 1.00 91.69 160 ALA A C 1
ATOM 1161 O O . ALA A 1 160 ? 13.665 15.216 -36.535 1.00 91.69 160 ALA A O 1
ATOM 1162 N N . ASP A 1 161 ? 15.477 14.157 -37.341 1.00 91.69 161 ASP A N 1
ATOM 1163 C CA . ASP A 1 161 ? 15.652 15.008 -38.518 1.00 91.69 161 ASP A CA 1
ATOM 1164 C C . ASP A 1 161 ? 14.672 14.579 -39.624 1.00 91.69 161 ASP A C 1
ATOM 1166 O O . ASP A 1 161 ? 14.731 13.466 -40.154 1.00 91.69 161 ASP A O 1
ATOM 1170 N N . ALA A 1 162 ? 13.723 15.459 -39.950 1.00 90.88 162 ALA A N 1
ATOM 1171 C CA . ALA A 1 162 ? 12.675 15.176 -40.926 1.00 90.88 162 ALA A CA 1
ATOM 1172 C C . ALA A 1 162 ? 13.190 15.089 -42.368 1.00 90.88 162 ALA A C 1
ATOM 1174 O O . ALA A 1 162 ? 12.654 14.300 -43.145 1.00 90.88 162 ALA A O 1
ATOM 1175 N N . GLU A 1 163 ? 14.217 15.861 -42.717 1.00 89.88 163 GLU A N 1
ATOM 1176 C CA . GLU A 1 163 ? 14.799 15.863 -44.056 1.00 89.88 163 GLU A CA 1
ATOM 1177 C C . GLU A 1 163 ? 15.633 14.597 -44.266 1.00 89.88 163 GLU A C 1
ATOM 1179 O O . GLU A 1 163 ? 15.431 13.861 -45.237 1.00 89.88 163 GLU A O 1
ATOM 1184 N N . MET A 1 164 ? 16.511 14.279 -43.309 1.00 87.00 164 MET A N 1
ATOM 1185 C CA . MET A 1 164 ? 17.321 13.064 -43.348 1.00 87.00 164 MET A CA 1
ATOM 1186 C C . MET A 1 164 ? 16.439 11.816 -43.360 1.00 87.00 164 MET A C 1
ATOM 1188 O O . MET A 1 164 ? 16.588 10.978 -44.244 1.00 87.00 164 MET A O 1
ATOM 1192 N N . MET A 1 165 ? 15.492 11.688 -42.426 1.00 87.56 165 MET A N 1
ATOM 1193 C CA . MET A 1 165 ? 14.620 10.509 -42.367 1.00 87.56 165 MET A CA 1
ATOM 1194 C C . MET A 1 165 ? 13.649 10.429 -43.549 1.00 87.56 165 MET A C 1
ATOM 1196 O O . MET A 1 165 ? 13.338 9.326 -44.006 1.00 87.56 165 MET A O 1
ATOM 1200 N N . GLY A 1 166 ? 13.228 11.574 -44.097 1.00 86.69 166 GLY A N 1
ATOM 1201 C CA . GLY A 1 166 ? 12.397 11.652 -45.297 1.00 86.69 166 GLY A CA 1
ATOM 1202 C C . GLY A 1 166 ? 13.043 10.983 -46.511 1.00 86.69 166 GLY A C 1
ATOM 1203 O O . GLY A 1 166 ? 12.365 10.229 -47.211 1.00 86.69 166 GLY A O 1
ATOM 1204 N N . ARG A 1 167 ? 14.363 11.146 -46.702 1.00 84.94 167 ARG A N 1
ATOM 1205 C CA . ARG A 1 167 ? 15.126 10.479 -47.781 1.00 84.94 167 ARG A CA 1
ATOM 1206 C C . ARG A 1 167 ? 15.076 8.950 -47.710 1.00 84.94 167 ARG A C 1
ATOM 1208 O O . ARG A 1 167 ? 15.208 8.285 -48.733 1.00 84.94 167 ARG A O 1
ATOM 1215 N N . TYR A 1 168 ? 14.830 8.399 -46.522 1.00 81.19 168 TYR A N 1
ATOM 1216 C CA . TYR A 1 168 ? 14.749 6.958 -46.270 1.00 81.19 168 TYR A CA 1
ATOM 1217 C C . TYR A 1 168 ? 13.319 6.444 -46.055 1.00 81.19 168 TYR A C 1
ATOM 1219 O O . TYR A 1 168 ? 13.134 5.259 -45.775 1.00 81.19 168 TYR A O 1
ATOM 1227 N N . GLY A 1 169 ? 12.303 7.310 -46.153 1.00 84.31 169 GLY A N 1
ATOM 1228 C CA . GLY A 1 169 ? 10.913 6.950 -45.854 1.00 84.31 169 GLY A CA 1
ATOM 1229 C C . GLY A 1 169 ? 10.686 6.547 -44.391 1.00 84.31 169 GLY A C 1
ATOM 1230 O O . GLY A 1 169 ? 9.768 5.780 -44.094 1.00 84.31 169 GLY A O 1
ATOM 1231 N N . ILE A 1 170 ? 11.530 7.024 -43.472 1.00 83.75 170 ILE A N 1
ATOM 1232 C CA . ILE A 1 170 ? 11.443 6.724 -42.040 1.00 83.75 170 ILE A CA 1
ATOM 1233 C C . ILE A 1 170 ? 10.657 7.850 -41.344 1.00 83.75 170 ILE A C 1
ATOM 1235 O O . ILE A 1 170 ? 10.926 9.026 -41.584 1.00 83.75 170 ILE A O 1
ATOM 1239 N N . PRO A 1 171 ? 9.694 7.547 -40.455 1.00 86.06 171 PRO A N 1
ATOM 1240 C CA . PRO A 1 171 ? 9.004 8.591 -39.702 1.00 86.06 171 PRO A CA 1
ATOM 1241 C C . PRO A 1 171 ? 9.944 9.296 -38.706 1.00 86.06 171 PRO A C 1
ATOM 1243 O O . PRO A 1 171 ? 10.453 8.672 -37.779 1.00 86.06 171 PRO A O 1
ATOM 1246 N N . SER A 1 172 ? 10.119 10.614 -38.831 1.00 87.56 172 SER A N 1
ATOM 1247 C CA . SER A 1 172 ? 10.984 11.412 -37.936 1.00 87.56 172 SER A CA 1
ATOM 1248 C C . SER A 1 172 ? 10.361 11.740 -36.573 1.00 87.56 172 SER A C 1
ATOM 1250 O O . SER A 1 172 ? 11.039 12.132 -35.627 1.00 87.56 172 SER A O 1
ATOM 1252 N N . LYS A 1 173 ? 9.043 11.557 -36.420 1.00 88.75 173 LYS A N 1
ATOM 1253 C CA . LYS A 1 173 ? 8.330 11.869 -35.166 1.00 88.75 173 LYS A CA 1
ATOM 1254 C C . LYS A 1 173 ? 8.556 10.835 -34.055 1.00 88.75 173 LYS A C 1
ATOM 1256 O O . LYS A 1 173 ? 8.143 11.072 -32.921 1.00 88.75 173 LYS A O 1
ATOM 1261 N N . ILE A 1 174 ? 9.221 9.718 -34.359 1.00 87.75 174 ILE A N 1
ATOM 1262 C CA . ILE A 1 174 ? 9.386 8.565 -33.460 1.00 87.75 174 ILE A CA 1
ATOM 1263 C C . ILE A 1 174 ? 10.092 8.945 -32.154 1.00 87.75 174 ILE A C 1
ATOM 1265 O O . ILE A 1 174 ? 9.711 8.472 -31.085 1.00 87.75 174 ILE A O 1
ATOM 1269 N N . VAL A 1 175 ? 11.096 9.820 -32.213 1.00 89.25 175 VAL A N 1
ATOM 1270 C CA . VAL A 1 175 ? 11.863 10.241 -31.026 1.00 89.25 175 VAL A CA 1
ATOM 1271 C C . VAL A 1 175 ? 10.986 11.047 -30.067 1.00 89.25 175 VAL A C 1
ATOM 1273 O O . VAL A 1 175 ? 11.008 10.819 -28.857 1.00 89.25 175 VAL A O 1
ATOM 1276 N N . ASN A 1 176 ? 10.149 11.934 -30.608 1.00 89.38 176 ASN A N 1
ATOM 1277 C CA . ASN A 1 176 ? 9.206 12.727 -29.821 1.00 89.38 176 ASN A CA 1
ATOM 1278 C C . ASN A 1 176 ? 8.072 11.863 -29.256 1.00 89.38 176 ASN A C 1
ATOM 1280 O O . ASN A 1 176 ? 7.688 12.032 -28.101 1.00 89.38 176 ASN A O 1
ATOM 1284 N N . GLN A 1 177 ? 7.587 10.890 -30.032 1.00 91.69 177 GLN A N 1
ATOM 1285 C CA . GLN A 1 177 ? 6.637 9.887 -29.547 1.00 91.69 177 GLN A CA 1
ATOM 1286 C C . GLN A 1 177 ? 7.227 9.101 -28.373 1.00 91.69 177 GLN A C 1
ATOM 1288 O O . GLN A 1 177 ? 6.604 9.054 -27.312 1.00 91.69 177 GLN A O 1
ATOM 1293 N N . TYR A 1 178 ? 8.461 8.602 -28.515 1.00 93.12 178 TYR A N 1
ATOM 1294 C CA . TYR A 1 178 ? 9.177 7.918 -27.438 1.00 93.12 178 TYR A CA 1
ATOM 1295 C C . TYR A 1 178 ? 9.287 8.788 -26.193 1.00 93.12 178 TYR A C 1
ATOM 1297 O O . TYR A 1 178 ? 8.911 8.329 -25.117 1.00 93.12 178 TYR A O 1
ATOM 1305 N N . ARG A 1 179 ? 9.714 10.048 -26.330 1.00 92.38 179 ARG A N 1
ATOM 1306 C CA . ARG A 1 179 ? 9.796 10.992 -25.208 1.00 92.38 179 ARG A CA 1
ATOM 1307 C C . ARG A 1 179 ? 8.456 11.145 -24.478 1.00 92.38 179 ARG A C 1
ATOM 1309 O O . ARG A 1 179 ? 8.439 11.204 -23.257 1.00 92.38 179 ARG A O 1
ATOM 1316 N N . SER A 1 180 ? 7.343 11.162 -25.212 1.00 92.00 180 SER A N 1
ATOM 1317 C CA . SER A 1 180 ? 5.991 11.250 -24.638 1.00 92.00 180 SER A CA 1
ATOM 1318 C C . SER A 1 180 ? 5.444 9.929 -24.074 1.00 92.00 180 SER A C 1
ATOM 1320 O O . SER A 1 180 ? 4.404 9.925 -23.411 1.00 92.00 180 SER A O 1
ATOM 1322 N N . SER A 1 181 ? 6.116 8.804 -24.326 1.00 94.00 181 SER A N 1
ATOM 1323 C CA . SER A 1 181 ? 5.713 7.494 -23.812 1.00 94.00 181 SER A CA 1
ATOM 1324 C C . SER A 1 181 ? 6.038 7.337 -22.328 1.00 94.00 181 SER A C 1
ATOM 1326 O O . SER A 1 181 ? 6.859 8.060 -21.767 1.00 94.00 181 SER A O 1
ATOM 1328 N N . VAL A 1 182 ? 5.440 6.333 -21.688 1.00 93.44 182 VAL A N 1
ATOM 1329 C CA . VAL A 1 182 ? 5.754 5.963 -20.298 1.00 93.44 182 VAL A CA 1
ATOM 1330 C C . VAL A 1 182 ? 7.224 5.621 -20.094 1.00 93.44 182 VAL A C 1
ATOM 1332 O O . VAL A 1 182 ? 7.802 6.012 -19.088 1.00 93.44 182 VAL A O 1
ATOM 1335 N N . HIS A 1 183 ? 7.846 4.931 -21.053 1.00 93.62 183 HIS A N 1
ATOM 1336 C CA . HIS A 1 183 ? 9.254 4.559 -20.954 1.00 93.62 183 HIS A CA 1
ATOM 1337 C C . HIS A 1 183 ? 10.163 5.772 -21.152 1.00 93.62 183 HIS A C 1
ATOM 1339 O O . HIS A 1 183 ? 11.159 5.895 -20.448 1.00 93.62 183 HIS A O 1
ATOM 1345 N N . GLY A 1 184 ? 9.806 6.675 -22.071 1.00 94.12 184 GLY A N 1
ATOM 1346 C CA . GLY A 1 184 ? 10.554 7.910 -22.295 1.00 94.12 184 GLY A CA 1
ATOM 1347 C C . GLY A 1 184 ? 10.494 8.851 -21.101 1.00 94.12 184 GLY A C 1
ATOM 1348 O O . GLY A 1 184 ? 11.545 9.310 -20.667 1.00 94.12 184 GLY A O 1
ATOM 1349 N N . ARG A 1 185 ? 9.306 9.075 -20.523 1.00 94.12 185 ARG A N 1
ATOM 1350 C CA . ARG A 1 185 ? 9.159 9.877 -19.299 1.00 94.12 185 ARG A CA 1
ATOM 1351 C C . ARG A 1 185 ? 9.913 9.264 -18.120 1.00 94.12 185 ARG A C 1
ATOM 1353 O O . ARG A 1 185 ? 10.694 9.958 -17.480 1.00 94.12 185 ARG A O 1
ATOM 1360 N N . ALA A 1 186 ? 9.773 7.957 -17.896 1.00 94.94 186 ALA A N 1
ATOM 1361 C CA . ALA A 1 186 ? 10.511 7.272 -16.835 1.00 94.94 186 ALA A CA 1
ATOM 1362 C C . ALA A 1 186 ? 12.036 7.399 -17.021 1.00 94.94 186 ALA A C 1
ATOM 1364 O O . ALA A 1 186 ? 12.763 7.706 -16.079 1.00 94.94 186 ALA A O 1
ATOM 1365 N N . LEU A 1 187 ? 12.544 7.207 -18.243 1.00 94.88 187 LEU A N 1
ATOM 1366 C CA . LEU A 1 187 ? 13.981 7.279 -18.511 1.00 94.88 187 LEU A CA 1
ATOM 1367 C C . LEU A 1 187 ? 14.536 8.710 -18.436 1.00 94.88 187 LEU A C 1
ATOM 1369 O O . LEU A 1 187 ? 15.617 8.919 -17.884 1.00 94.88 187 LEU A O 1
ATOM 1373 N N . LEU A 1 188 ? 13.842 9.674 -19.046 1.00 92.56 188 LEU A N 1
ATOM 1374 C CA . LEU A 1 188 ? 14.353 11.026 -19.285 1.00 92.56 188 LEU A CA 1
ATOM 1375 C C . LEU A 1 188 ? 13.939 12.019 -18.197 1.00 92.56 188 LEU A C 1
ATOM 1377 O O . LEU A 1 188 ? 14.778 12.802 -17.754 1.00 92.56 188 LEU A O 1
ATOM 1381 N N . ASP A 1 189 ? 12.681 11.975 -17.758 1.00 93.19 189 ASP A N 1
ATOM 1382 C CA . ASP A 1 189 ? 12.131 12.942 -16.805 1.00 93.19 189 ASP A CA 1
ATOM 1383 C C . ASP A 1 189 ? 12.364 12.463 -15.363 1.00 93.19 189 ASP A C 1
ATOM 1385 O O . ASP A 1 189 ? 12.911 13.199 -14.543 1.00 93.19 189 ASP A O 1
ATOM 1389 N N . GLU A 1 190 ? 12.052 11.194 -15.071 1.00 92.94 190 GLU A N 1
ATOM 1390 C CA . GLU A 1 190 ? 12.244 10.584 -13.740 1.00 92.94 190 GLU A CA 1
ATOM 1391 C C . GLU A 1 190 ? 13.677 10.067 -13.512 1.00 92.94 190 GLU A C 1
ATOM 1393 O O . GLU A 1 190 ? 14.026 9.641 -12.412 1.00 92.94 190 GLU A O 1
ATOM 1398 N N . ARG A 1 191 ? 14.532 10.101 -14.547 1.00 89.50 191 ARG A N 1
ATOM 1399 C CA . ARG A 1 191 ? 15.927 9.614 -14.524 1.00 89.50 191 ARG A CA 1
ATOM 1400 C C . ARG A 1 191 ? 16.069 8.145 -14.102 1.00 89.50 191 ARG A C 1
ATOM 1402 O O . ARG A 1 191 ? 17.106 7.739 -13.573 1.00 89.50 191 ARG A O 1
ATOM 1409 N N . ASN A 1 192 ? 15.059 7.324 -14.376 1.00 92.00 192 ASN A N 1
ATOM 1410 C CA . ASN A 1 192 ? 15.074 5.900 -14.080 1.00 92.00 192 ASN A CA 1
ATOM 1411 C C . ASN A 1 192 ? 15.880 5.136 -15.143 1.00 92.00 192 ASN A C 1
ATOM 1413 O O . ASN A 1 192 ? 15.365 4.769 -16.199 1.00 92.00 192 ASN A O 1
ATOM 1417 N N . ALA A 1 193 ? 17.149 4.845 -14.848 1.00 88.25 193 ALA A N 1
ATOM 1418 C CA . ALA A 1 193 ? 18.034 4.085 -15.738 1.00 88.25 193 ALA A CA 1
ATOM 1419 C C . ALA A 1 193 ? 17.584 2.627 -15.987 1.00 88.25 193 ALA A C 1
ATOM 1421 O O . ALA A 1 193 ? 18.117 1.975 -16.884 1.00 88.25 193 ALA A O 1
ATOM 1422 N N . GLY A 1 194 ? 16.617 2.115 -15.213 1.00 89.81 194 GLY A N 1
ATOM 1423 C CA . GLY A 1 194 ? 15.977 0.820 -15.447 1.00 89.81 194 GLY A CA 1
ATOM 1424 C C . GLY A 1 194 ? 14.896 0.850 -16.534 1.00 89.81 194 GLY A C 1
ATOM 1425 O O . GLY A 1 194 ? 14.506 -0.208 -17.030 1.00 89.81 194 GLY A O 1
ATOM 1426 N N . ALA A 1 195 ? 14.416 2.033 -16.933 1.00 92.56 195 ALA A N 1
ATOM 1427 C CA . ALA A 1 195 ? 13.465 2.169 -18.029 1.00 92.56 195 ALA A CA 1
ATOM 1428 C C . ALA A 1 195 ? 14.144 1.897 -19.390 1.00 92.56 195 ALA A C 1
ATOM 1430 O O . ALA A 1 195 ? 15.289 2.302 -19.615 1.00 92.56 195 ALA A O 1
ATOM 1431 N N . PRO A 1 196 ? 13.468 1.215 -20.333 1.00 91.88 196 PRO A N 1
ATOM 1432 C CA . PRO A 1 196 ? 14.088 0.844 -21.596 1.00 91.88 196 PRO A CA 1
ATOM 1433 C C . PRO A 1 196 ? 14.273 2.059 -22.515 1.00 91.88 196 PRO A C 1
ATOM 1435 O O . PRO A 1 196 ? 13.312 2.739 -22.884 1.00 91.88 196 PRO A O 1
ATOM 1438 N N . ALA A 1 197 ? 15.514 2.281 -22.954 1.00 92.00 197 ALA A N 1
ATOM 1439 C CA . ALA A 1 197 ? 15.841 3.163 -24.074 1.00 92.00 197 ALA A CA 1
ATOM 1440 C C . ALA A 1 197 ? 15.500 2.513 -25.431 1.00 92.00 197 ALA A C 1
ATOM 1442 O O . ALA A 1 197 ? 15.083 1.354 -25.496 1.00 92.00 197 ALA A O 1
ATOM 1443 N N . CYS A 1 198 ? 15.743 3.216 -26.545 1.00 89.69 198 CYS A N 1
ATOM 1444 C CA . CYS A 1 198 ? 15.504 2.698 -27.902 1.00 89.69 198 CYS A CA 1
ATOM 1445 C C . CYS A 1 198 ? 16.165 1.324 -28.139 1.00 89.69 198 CYS A C 1
ATOM 1447 O O . CYS A 1 198 ? 15.567 0.424 -28.735 1.00 89.69 198 CYS A O 1
ATOM 1449 N N . THR A 1 199 ? 17.374 1.136 -27.608 1.00 88.69 199 THR A N 1
ATOM 1450 C CA . THR A 1 199 ? 18.153 -0.107 -27.709 1.00 88.69 199 THR A CA 1
ATOM 1451 C C . THR A 1 199 ? 17.591 -1.255 -26.867 1.00 88.69 199 THR A C 1
ATOM 1453 O O . THR A 1 199 ? 17.875 -2.413 -27.172 1.00 88.69 199 THR A O 1
ATOM 1456 N N . GLY A 1 200 ? 16.748 -0.975 -25.867 1.00 87.56 200 GLY A N 1
ATOM 1457 C CA . GLY A 1 200 ? 16.044 -1.996 -25.085 1.00 87.56 200 GLY A CA 1
ATOM 1458 C C . GLY A 1 200 ? 15.036 -2.788 -25.923 1.00 87.56 200 GLY A C 1
ATOM 1459 O O . GLY A 1 200 ? 14.896 -3.997 -25.738 1.00 87.56 200 GLY A O 1
ATOM 1460 N N . CYS A 1 201 ? 14.404 -2.124 -26.899 1.00 85.25 201 CYS A N 1
ATOM 1461 C CA . CYS A 1 201 ? 13.416 -2.732 -27.794 1.00 85.25 201 CYS A CA 1
ATOM 1462 C C . CYS A 1 201 ? 13.986 -3.125 -29.165 1.00 85.25 201 CYS A C 1
ATOM 1464 O O . CYS A 1 201 ? 13.552 -4.125 -29.733 1.00 85.25 201 CYS A O 1
ATOM 1466 N N . HIS A 1 202 ? 14.931 -2.346 -29.707 1.00 83.06 202 HIS A N 1
ATOM 1467 C CA . HIS A 1 202 ? 15.475 -2.561 -31.057 1.00 83.06 202 HIS A CA 1
ATOM 1468 C C . HIS A 1 202 ? 16.834 -3.279 -31.065 1.00 83.06 202 HIS A C 1
ATOM 1470 O O . HIS A 1 202 ? 17.174 -3.892 -32.067 1.00 83.06 202 HIS A O 1
ATOM 1476 N N . GLY A 1 203 ? 17.586 -3.284 -29.959 1.00 82.44 203 GLY A N 1
ATOM 1477 C CA . GLY A 1 203 ? 18.970 -3.780 -29.887 1.00 82.44 203 GLY A CA 1
ATOM 1478 C C . GLY A 1 203 ? 20.010 -2.675 -30.130 1.00 82.44 203 GLY A C 1
ATOM 1479 O O . GLY A 1 203 ? 19.734 -1.706 -30.825 1.00 82.44 203 GLY A O 1
ATOM 1480 N N . ALA A 1 204 ? 21.206 -2.790 -29.539 1.00 83.94 204 ALA A N 1
ATOM 1481 C CA . ALA A 1 204 ? 22.221 -1.723 -29.569 1.00 83.94 204 ALA A CA 1
ATOM 1482 C C . ALA A 1 204 ? 23.064 -1.683 -30.855 1.00 83.94 204 ALA A C 1
ATOM 1484 O O . ALA A 1 204 ? 23.302 -0.615 -31.404 1.00 83.94 204 ALA A O 1
ATOM 1485 N N . HIS A 1 205 ? 23.480 -2.846 -31.359 1.00 85.31 205 HIS A N 1
ATOM 1486 C CA . HIS A 1 205 ? 24.361 -2.965 -32.525 1.00 85.31 205 HIS A CA 1
ATOM 1487 C C . HIS A 1 205 ? 23.698 -3.731 -33.672 1.00 85.31 205 HIS A C 1
ATOM 1489 O O . HIS A 1 205 ? 24.389 -4.428 -34.380 1.00 85.31 205 HIS A O 1
ATOM 1495 N N . GLY A 1 206 ? 22.376 -3.725 -33.844 1.00 68.75 206 GLY A N 1
ATOM 1496 C CA . GLY A 1 206 ? 21.739 -4.589 -34.853 1.00 68.75 206 GLY A CA 1
ATOM 1497 C C . GLY A 1 206 ? 20.231 -4.425 -34.907 1.00 68.75 206 GLY A C 1
ATOM 1498 O O . GLY A 1 206 ? 19.500 -5.394 -34.732 1.00 68.75 206 GLY A O 1
ATOM 1499 N N . THR A 1 207 ? 19.780 -3.181 -35.069 1.00 62.03 207 THR A N 1
ATOM 1500 C CA . THR A 1 207 ? 18.400 -2.742 -34.838 1.00 62.03 207 THR A CA 1
ATOM 1501 C C . THR A 1 207 ? 17.367 -3.395 -35.761 1.00 62.03 207 THR A C 1
ATOM 1503 O O . THR A 1 207 ? 16.960 -2.820 -36.763 1.00 62.03 207 THR A O 1
ATOM 1506 N N . PHE A 1 208 ? 16.886 -4.593 -35.424 1.00 62.31 208 PHE A N 1
ATOM 1507 C CA . PHE A 1 208 ? 15.782 -5.238 -36.135 1.00 62.31 208 PHE A CA 1
ATOM 1508 C C . PHE A 1 208 ? 14.650 -5.621 -35.194 1.00 62.31 208 PHE A C 1
ATOM 1510 O O . PHE A 1 208 ? 14.780 -6.516 -34.363 1.00 62.31 208 PHE A O 1
ATOM 1517 N N . ASN A 1 209 ? 13.485 -5.027 -35.453 1.00 58.97 209 ASN A N 1
ATOM 1518 C CA . ASN A 1 209 ? 12.208 -5.617 -35.094 1.00 58.97 209 ASN A CA 1
ATOM 1519 C C . ASN A 1 209 ? 11.217 -5.474 -36.260 1.00 58.97 209 ASN A C 1
ATOM 1521 O O . ASN A 1 209 ? 10.379 -4.585 -36.279 1.00 58.97 209 ASN A O 1
ATOM 1525 N N . ARG A 1 210 ? 11.381 -6.286 -37.317 1.00 53.62 210 ARG A N 1
ATOM 1526 C CA . ARG A 1 210 ? 10.541 -6.209 -38.538 1.00 53.62 210 ARG A CA 1
ATOM 1527 C C . ARG A 1 210 ? 9.433 -7.259 -38.613 1.00 53.62 210 ARG A C 1
ATOM 1529 O O . ARG A 1 210 ? 8.573 -7.156 -39.479 1.00 53.62 210 ARG A O 1
ATOM 1536 N N . GLN A 1 211 ? 9.449 -8.269 -37.747 1.00 56.06 211 GLN A N 1
ATOM 1537 C CA . GLN A 1 211 ? 8.466 -9.357 -37.750 1.00 56.06 211 GLN A CA 1
ATOM 1538 C C . GLN A 1 211 ? 7.627 -9.313 -36.472 1.00 56.06 211 GLN A C 1
ATOM 1540 O O . GLN A 1 211 ? 8.156 -9.003 -35.405 1.00 56.06 211 GLN A O 1
ATOM 1545 N N . ALA A 1 212 ? 6.341 -9.674 -36.566 1.00 53.09 212 ALA A N 1
ATOM 1546 C CA . ALA A 1 212 ? 5.392 -9.637 -35.447 1.00 53.09 212 ALA A CA 1
ATOM 1547 C C . ALA A 1 212 ? 5.927 -10.332 -34.178 1.00 53.09 212 ALA A C 1
ATOM 1549 O O . ALA A 1 212 ? 5.892 -9.755 -33.095 1.00 53.09 212 ALA A O 1
ATOM 1550 N N . GLY A 1 213 ? 6.544 -11.512 -34.324 1.00 58.78 213 GLY A N 1
ATOM 1551 C CA . GLY A 1 213 ? 7.119 -12.259 -33.198 1.00 58.78 213 GLY A CA 1
ATOM 1552 C C . GLY A 1 213 ? 8.356 -11.621 -32.554 1.00 58.78 213 GLY A C 1
ATOM 1553 O O . GLY A 1 213 ? 8.729 -11.995 -31.445 1.00 58.78 213 GLY A O 1
ATOM 1554 N N . GLY A 1 214 ? 9.008 -10.669 -33.219 1.00 66.56 214 GLY A N 1
ATOM 1555 C CA . GLY A 1 214 ? 10.094 -9.904 -32.621 1.00 66.56 214 GLY A CA 1
ATOM 1556 C C . GLY A 1 214 ? 9.582 -8.787 -31.696 1.00 66.56 214 GLY A C 1
ATOM 1557 O O . GLY A 1 214 ? 10.181 -8.538 -30.644 1.00 66.56 214 GLY A O 1
ATOM 1558 N N . PHE A 1 215 ? 8.457 -8.146 -32.040 1.00 71.25 215 PHE A N 1
ATOM 1559 C CA . PHE A 1 215 ? 7.841 -7.112 -31.199 1.00 71.25 215 PHE A CA 1
ATOM 1560 C C . PHE A 1 215 ? 7.374 -7.693 -29.867 1.00 71.25 215 PHE A C 1
ATOM 1562 O O . PHE A 1 215 ? 7.700 -7.154 -28.811 1.00 71.25 215 PHE A O 1
ATOM 1569 N N . ASP A 1 216 ? 6.708 -8.847 -29.908 1.00 78.69 216 ASP A N 1
ATOM 1570 C CA . ASP A 1 216 ? 6.235 -9.516 -28.696 1.00 78.69 216 ASP A CA 1
ATOM 1571 C C . ASP A 1 216 ? 7.406 -9.916 -27.782 1.00 78.69 216 ASP A C 1
ATOM 1573 O O . ASP A 1 216 ? 7.343 -9.720 -26.566 1.00 78.69 216 ASP A O 1
ATOM 1577 N N . LYS A 1 217 ? 8.520 -10.387 -28.367 1.00 80.38 217 LYS A N 1
ATOM 1578 C CA . LYS A 1 217 ? 9.749 -10.723 -27.629 1.00 80.38 217 LYS A CA 1
ATOM 1579 C C . LYS A 1 217 ? 10.403 -9.510 -26.971 1.00 80.38 217 LYS A C 1
ATOM 1581 O O . LYS A 1 217 ? 10.944 -9.649 -25.876 1.00 80.38 217 LYS A O 1
ATOM 1586 N N . ALA A 1 218 ? 10.377 -8.339 -27.609 1.00 85.19 218 ALA A N 1
ATOM 1587 C CA . ALA A 1 218 ? 10.937 -7.123 -27.019 1.00 85.19 218 ALA A CA 1
ATOM 1588 C C . ALA A 1 218 ? 10.204 -6.751 -25.723 1.00 85.19 218 ALA A C 1
ATOM 1590 O O . ALA A 1 218 ? 10.846 -6.489 -24.709 1.00 85.19 218 ALA A O 1
ATOM 1591 N N . CYS A 1 219 ? 8.870 -6.826 -25.726 1.00 88.19 219 CYS A N 1
ATOM 1592 C CA . CYS A 1 219 ? 8.063 -6.568 -24.537 1.00 88.19 219 CYS A CA 1
ATOM 1593 C C . CYS A 1 219 ? 8.234 -7.669 -23.478 1.00 88.19 219 CYS A C 1
ATOM 1595 O O . CYS A 1 219 ? 8.425 -7.367 -22.300 1.00 88.19 219 CYS A O 1
ATOM 1597 N N . SER A 1 220 ? 8.196 -8.948 -23.872 1.00 88.94 220 SER A N 1
ATOM 1598 C CA . SER A 1 220 ? 8.154 -10.078 -22.930 1.00 88.94 220 SER A CA 1
ATOM 1599 C C . SER A 1 220 ? 9.448 -10.302 -22.144 1.00 88.94 220 SER A C 1
ATOM 1601 O O . SER A 1 220 ? 9.418 -10.998 -21.132 1.00 88.94 220 SER A O 1
ATOM 1603 N N . ARG A 1 221 ? 10.582 -9.736 -22.585 1.00 87.69 221 ARG A N 1
ATOM 1604 C CA . ARG A 1 221 ? 11.848 -9.768 -21.827 1.00 87.69 221 ARG A CA 1
ATOM 1605 C C . ARG A 1 221 ? 11.721 -9.098 -20.459 1.00 87.69 221 ARG A C 1
ATOM 1607 O O . ARG A 1 221 ? 12.345 -9.564 -19.513 1.00 87.69 221 ARG A O 1
ATOM 1614 N N . CYS A 1 222 ? 10.906 -8.047 -20.362 1.00 90.50 222 CYS A N 1
ATOM 1615 C CA . CYS A 1 222 ? 10.636 -7.331 -19.113 1.00 90.50 222 CYS A CA 1
ATOM 1616 C C . CYS A 1 222 ? 9.213 -7.612 -18.600 1.00 90.50 222 CYS A C 1
ATOM 1618 O O . CYS A 1 222 ? 9.019 -7.886 -17.421 1.00 90.50 222 CYS A O 1
ATOM 1620 N N . HIS A 1 223 ? 8.217 -7.633 -19.490 1.00 91.50 223 HIS A N 1
ATOM 1621 C CA . HIS A 1 223 ? 6.807 -7.900 -19.176 1.00 91.50 223 HIS A CA 1
ATOM 1622 C C . HIS A 1 223 ? 6.458 -9.390 -19.306 1.00 91.50 223 HIS A C 1
ATOM 1624 O O . HIS A 1 223 ? 5.504 -9.785 -19.984 1.00 91.50 223 HIS A O 1
ATOM 1630 N N . SER A 1 224 ? 7.272 -10.240 -18.680 1.00 91.88 224 SER A N 1
ATOM 1631 C CA . SER A 1 224 ? 7.167 -11.699 -18.795 1.00 91.88 224 SER A CA 1
ATOM 1632 C C . SER A 1 224 ? 5.849 -12.234 -18.230 1.00 91.88 224 SER A C 1
ATOM 1634 O O . SER A 1 224 ? 5.219 -13.093 -18.846 1.00 91.88 224 SER A O 1
ATOM 1636 N N . PHE A 1 225 ? 5.380 -11.680 -17.108 1.00 92.69 225 PHE A N 1
ATOM 1637 C CA . PHE A 1 225 ? 4.092 -12.041 -16.515 1.00 92.69 225 PHE A CA 1
ATOM 1638 C C . PHE A 1 225 ? 2.928 -11.735 -17.464 1.00 92.69 225 PHE A C 1
ATOM 1640 O O . PHE A 1 225 ? 2.072 -12.587 -17.689 1.00 92.69 225 PHE A O 1
ATOM 1647 N N . GLN A 1 226 ? 2.902 -10.531 -18.039 1.00 93.06 226 GLN A N 1
ATOM 1648 C CA . GLN A 1 226 ? 1.844 -10.088 -18.948 1.00 93.06 226 GLN A CA 1
ATOM 1649 C C . GLN A 1 226 ? 1.803 -10.973 -20.194 1.00 93.06 226 GLN A C 1
ATOM 1651 O O . GLN A 1 226 ? 0.726 -11.403 -20.603 1.00 93.06 226 GLN A O 1
ATOM 1656 N N . ALA A 1 227 ? 2.971 -11.318 -20.743 1.00 91.31 227 ALA A N 1
ATOM 1657 C CA . ALA A 1 227 ? 3.077 -12.238 -21.869 1.00 91.31 227 ALA A CA 1
ATOM 1658 C C . ALA A 1 227 ? 2.543 -13.643 -21.526 1.00 91.31 227 ALA A C 1
ATOM 1660 O O . ALA A 1 227 ? 1.801 -14.231 -22.313 1.00 91.31 227 ALA A O 1
ATOM 1661 N N . GLN A 1 228 ? 2.860 -14.173 -20.339 1.00 91.75 228 GLN A N 1
ATOM 1662 C CA . GLN A 1 228 ? 2.351 -15.473 -19.878 1.00 91.75 228 GLN A CA 1
ATOM 1663 C C . GLN A 1 228 ? 0.837 -15.458 -19.628 1.00 91.75 228 GLN A C 1
ATOM 1665 O O . GLN A 1 228 ? 0.144 -16.414 -19.981 1.00 91.75 228 GLN A O 1
ATOM 1670 N N . ALA A 1 229 ? 0.316 -14.384 -19.033 1.00 92.81 229 ALA A N 1
ATOM 1671 C CA . ALA A 1 229 ? -1.115 -14.207 -18.815 1.00 92.81 229 ALA A CA 1
ATOM 1672 C C . ALA A 1 229 ? -1.867 -14.122 -20.152 1.00 92.81 229 ALA A C 1
ATOM 1674 O O . ALA A 1 229 ? -2.831 -14.864 -20.354 1.00 92.81 229 ALA A O 1
ATOM 1675 N N . PHE A 1 230 ? -1.357 -13.321 -21.097 1.00 91.81 230 PHE A N 1
ATOM 1676 C CA . PHE A 1 230 ? -1.914 -13.213 -22.445 1.00 91.81 230 PHE A CA 1
ATOM 1677 C C . PHE A 1 230 ? -1.912 -14.559 -23.166 1.00 91.81 230 PHE A C 1
ATOM 1679 O O . PHE A 1 230 ? -2.925 -14.925 -23.757 1.00 91.81 230 PHE A O 1
ATOM 1686 N N . ALA A 1 231 ? -0.822 -15.330 -23.086 1.00 90.06 231 ALA A N 1
ATOM 1687 C CA . ALA A 1 231 ? -0.715 -16.638 -23.735 1.00 90.06 231 ALA A CA 1
ATOM 1688 C C . ALA A 1 231 ? -1.793 -17.640 -23.277 1.00 90.06 231 ALA A C 1
ATOM 1690 O O . ALA A 1 231 ? -2.117 -18.574 -24.004 1.00 90.06 231 ALA A O 1
ATOM 1691 N N . ARG A 1 232 ? -2.374 -17.437 -22.088 1.00 90.62 232 ARG A N 1
ATOM 1692 C CA . ARG A 1 232 ? -3.473 -18.248 -21.538 1.00 90.62 232 ARG A CA 1
ATOM 1693 C C . ARG A 1 232 ? -4.864 -17.668 -21.832 1.00 90.62 232 ARG A C 1
ATOM 1695 O O . ARG A 1 232 ? -5.862 -18.263 -21.432 1.00 90.62 232 ARG A O 1
ATOM 1702 N N . SER A 1 233 ? -4.941 -16.513 -22.489 1.00 90.31 233 SER A N 1
ATOM 1703 C CA . SER A 1 233 ? -6.191 -15.811 -22.787 1.00 90.31 233 SER A CA 1
ATOM 1704 C C . SER A 1 233 ? -6.861 -16.316 -24.070 1.00 90.31 233 SER A C 1
ATOM 1706 O O . SER A 1 233 ? -6.243 -16.961 -24.919 1.00 90.31 233 SER A O 1
ATOM 1708 N N . ARG A 1 234 ? -8.139 -15.965 -24.255 1.00 86.25 234 ARG A N 1
ATOM 1709 C CA . ARG A 1 234 ? -8.868 -16.244 -25.505 1.00 86.25 234 ARG A CA 1
ATOM 1710 C C . ARG A 1 234 ? -8.325 -15.435 -26.690 1.00 86.25 234 ARG A C 1
ATOM 1712 O O . ARG A 1 234 ? -8.295 -15.954 -27.803 1.00 86.25 234 ARG A O 1
ATOM 1719 N N . HIS A 1 235 ? -7.822 -14.224 -26.439 1.00 88.88 235 HIS A N 1
ATOM 1720 C CA . HIS A 1 235 ? -7.221 -13.362 -27.461 1.00 88.88 235 HIS A CA 1
ATOM 1721 C C . HIS A 1 235 ? -5.999 -14.005 -28.128 1.00 88.88 235 HIS A C 1
ATOM 1723 O O . HIS A 1 235 ? -5.803 -13.843 -29.331 1.00 88.88 235 HIS A O 1
ATOM 1729 N N . LYS A 1 236 ? -5.220 -14.812 -27.390 1.00 87.44 236 LYS A N 1
ATOM 1730 C CA . LYS A 1 236 ? -4.067 -15.529 -27.953 1.00 87.44 236 LYS A CA 1
ATOM 1731 C C . LYS A 1 236 ? -4.448 -16.415 -29.139 1.00 87.44 236 LYS A C 1
ATOM 1733 O O . LYS A 1 236 ? -3.760 -16.372 -30.155 1.00 87.44 236 LYS A O 1
ATOM 1738 N N . ARG A 1 237 ? -5.551 -17.163 -29.036 1.00 82.12 237 ARG A N 1
ATOM 1739 C CA . ARG A 1 237 ? -6.003 -18.083 -30.096 1.00 82.12 237 ARG A CA 1
ATOM 1740 C C . ARG A 1 237 ? -6.375 -17.338 -31.372 1.00 82.12 237 ARG A C 1
ATOM 1742 O O . ARG A 1 237 ? -5.998 -17.749 -32.460 1.00 82.12 237 ARG A O 1
ATOM 1749 N N . ALA A 1 238 ? -7.081 -16.218 -31.239 1.00 79.81 238 ALA A N 1
ATOM 1750 C CA . ALA A 1 238 ? -7.457 -15.412 -32.394 1.00 79.81 238 ALA A CA 1
ATOM 1751 C C . ALA A 1 238 ? -6.219 -14.789 -33.079 1.00 79.81 238 ALA A C 1
ATOM 1753 O O . ALA A 1 238 ? -6.167 -14.697 -34.303 1.00 79.81 238 ALA A O 1
ATOM 1754 N N . TRP A 1 239 ? -5.178 -14.436 -32.317 1.00 79.94 239 TRP A N 1
ATOM 1755 C CA . TRP A 1 239 ? -3.987 -13.774 -32.859 1.00 79.94 239 TRP A CA 1
ATOM 1756 C C . TRP A 1 239 ? -2.973 -14.756 -33.458 1.00 79.94 239 TRP A C 1
ATOM 1758 O O . TRP A 1 239 ? -2.171 -14.376 -34.310 1.00 79.94 239 TRP A O 1
ATOM 1768 N N . GLU A 1 240 ? -3.038 -16.037 -33.089 1.00 80.44 240 GLU A N 1
ATOM 1769 C CA . GLU A 1 240 ? -2.320 -17.106 -33.798 1.00 80.44 240 GLU A CA 1
ATOM 1770 C C . GLU A 1 240 ? -2.787 -17.248 -35.250 1.00 80.44 240 GLU A C 1
ATOM 1772 O O . GLU A 1 240 ? -1.980 -17.567 -36.123 1.00 80.44 240 GLU A O 1
ATOM 1777 N N . VAL A 1 241 ? -4.059 -16.940 -35.518 1.00 79.94 241 VAL A N 1
ATOM 1778 C CA . VAL A 1 241 ? -4.635 -16.963 -36.866 1.00 79.94 241 VAL A CA 1
ATOM 1779 C C . VAL A 1 241 ? -4.255 -15.705 -37.649 1.00 79.94 241 VAL A C 1
ATOM 1781 O O . VAL A 1 241 ? -3.811 -15.806 -38.791 1.00 79.94 241 VAL A O 1
ATOM 1784 N N . THR A 1 242 ? -4.386 -14.518 -37.047 1.00 77.94 242 THR A N 1
ATOM 1785 C CA . THR A 1 242 ? -4.148 -13.243 -37.753 1.00 77.94 242 THR A CA 1
ATOM 1786 C C . THR A 1 242 ? -2.670 -12.895 -37.916 1.00 77.94 242 THR A C 1
ATOM 1788 O O . THR A 1 242 ? -2.332 -12.059 -38.752 1.00 77.94 242 THR A O 1
ATOM 1791 N N . LYS A 1 243 ? -1.777 -13.509 -37.123 1.00 75.94 243 LYS A N 1
ATOM 1792 C CA . LYS A 1 243 ? -0.337 -13.189 -37.053 1.00 75.94 243 LYS A CA 1
ATOM 1793 C C . LYS A 1 243 ? -0.054 -11.705 -36.762 1.00 75.94 243 LYS A C 1
ATOM 1795 O O . LYS A 1 243 ? 1.042 -11.216 -37.047 1.00 75.94 243 LYS A O 1
ATOM 1800 N N . ALA A 1 244 ? -1.026 -10.990 -36.194 1.00 74.56 244 ALA A N 1
ATOM 1801 C CA . ALA A 1 244 ? -0.883 -9.592 -35.819 1.00 74.56 244 ALA A CA 1
ATOM 1802 C C . ALA A 1 244 ? 0.054 -9.448 -34.603 1.00 74.56 244 ALA A C 1
ATOM 1804 O O . ALA A 1 244 ? 0.010 -10.284 -33.697 1.00 74.56 244 ALA A O 1
ATOM 1805 N N . PRO A 1 245 ? 0.893 -8.396 -34.552 1.00 77.12 245 PRO A N 1
ATOM 1806 C CA . PRO A 1 245 ? 1.762 -8.145 -33.407 1.00 77.12 245 PRO A CA 1
ATOM 1807 C C . PRO A 1 245 ? 0.909 -7.795 -32.180 1.00 77.12 245 PRO A C 1
ATOM 1809 O O . PRO A 1 245 ? 0.200 -6.786 -32.163 1.00 77.12 245 PRO A O 1
ATOM 1812 N N . VAL A 1 246 ? 0.946 -8.651 -31.161 1.00 83.12 246 VAL A N 1
ATOM 1813 C CA . VAL A 1 246 ? -0.054 -8.675 -30.090 1.00 83.12 246 VAL A CA 1
ATOM 1814 C C . VAL A 1 246 ? 0.022 -7.413 -29.240 1.00 83.12 246 VAL A C 1
ATOM 1816 O O . VAL A 1 246 ? -0.953 -6.669 -29.136 1.00 83.12 246 VAL A O 1
ATOM 1819 N N . CYS A 1 247 ? 1.182 -7.170 -28.625 1.00 87.25 247 CYS A N 1
ATOM 1820 C CA . CYS A 1 247 ? 1.312 -6.171 -27.564 1.00 87.25 247 CYS A CA 1
ATOM 1821 C C . CYS A 1 247 ? 1.032 -4.757 -28.090 1.00 87.25 247 CYS A C 1
ATOM 1823 O O . CYS A 1 247 ? 0.295 -3.984 -27.477 1.00 87.25 247 CYS A O 1
ATOM 1825 N N . ILE A 1 248 ? 1.587 -4.445 -29.264 1.00 87.75 248 ILE A N 1
ATOM 1826 C CA . ILE A 1 248 ? 1.517 -3.107 -29.858 1.00 87.75 248 ILE A CA 1
ATOM 1827 C C . ILE A 1 248 ? 0.145 -2.792 -30.457 1.00 87.75 248 ILE A C 1
ATOM 1829 O O . ILE A 1 248 ? -0.183 -1.620 -30.608 1.00 87.75 248 ILE A O 1
ATOM 1833 N N . THR A 1 249 ? -0.672 -3.811 -30.757 1.00 87.25 249 THR A N 1
ATOM 1834 C CA . THR A 1 249 ? -2.055 -3.600 -31.216 1.00 87.25 249 THR A CA 1
ATOM 1835 C C . THR A 1 249 ? -2.874 -2.878 -30.145 1.00 87.25 249 THR A C 1
ATOM 1837 O O . THR A 1 249 ? -3.673 -2.001 -30.471 1.00 87.25 249 THR A O 1
ATOM 1840 N N . CYS A 1 250 ? -2.639 -3.208 -28.869 1.00 87.88 250 CYS A N 1
ATOM 1841 C CA . CYS A 1 250 ? -3.361 -2.603 -27.754 1.00 87.88 250 CYS A CA 1
ATOM 1842 C C . CYS A 1 250 ? -2.612 -1.423 -27.113 1.00 87.88 250 CYS A C 1
ATOM 1844 O O . CYS A 1 250 ? -3.224 -0.420 -26.757 1.00 87.88 250 CYS A O 1
ATOM 1846 N N . HIS A 1 251 ? -1.291 -1.532 -26.950 1.00 89.50 251 HIS A N 1
ATOM 1847 C CA . HIS A 1 251 ? -0.508 -0.564 -26.172 1.00 89.50 251 HIS A CA 1
ATOM 1848 C C . HIS A 1 251 ? 0.217 0.499 -27.005 1.00 89.50 251 HIS A C 1
ATOM 1850 O O . HIS A 1 251 ? 0.747 1.447 -26.427 1.00 89.50 251 HIS A O 1
ATOM 1856 N N . GLY A 1 252 ? 0.254 0.364 -28.333 1.00 87.62 252 GLY A N 1
ATOM 1857 C CA . GLY A 1 252 ? 1.138 1.164 -29.181 1.00 87.62 252 GLY A CA 1
ATOM 1858 C C . GLY A 1 252 ? 2.592 0.690 -29.104 1.00 87.62 252 GLY A C 1
ATOM 1859 O O . GLY A 1 252 ? 2.888 -0.377 -28.562 1.00 87.62 252 GLY A O 1
ATOM 1860 N N . ASN A 1 253 ? 3.514 1.455 -29.687 1.00 84.88 253 ASN A N 1
ATOM 1861 C CA . ASN A 1 253 ? 4.922 1.059 -29.810 1.00 84.88 253 ASN A CA 1
ATOM 1862 C C . ASN A 1 253 ? 5.897 2.118 -29.278 1.00 84.88 253 ASN A C 1
ATOM 1864 O O . ASN A 1 253 ? 6.559 1.898 -28.268 1.00 84.88 253 ASN A O 1
ATOM 1868 N N . HIS A 1 254 ? 6.009 3.262 -29.941 1.00 88.69 254 HIS A N 1
ATOM 1869 C CA . HIS A 1 254 ? 6.879 4.362 -29.554 1.00 88.69 254 HIS A CA 1
ATOM 1870 C C . HIS A 1 254 ? 6.128 5.389 -28.714 1.00 88.69 254 HIS A C 1
ATOM 1872 O O . HIS A 1 254 ? 6.765 6.108 -27.972 1.00 88.69 254 HIS A O 1
ATOM 1878 N N . ASP A 1 255 ? 4.800 5.420 -28.744 1.00 89.25 255 ASP A N 1
ATOM 1879 C CA . ASP A 1 255 ? 3.935 6.327 -27.980 1.00 89.25 255 ASP A CA 1
ATOM 1880 C C . ASP A 1 255 ? 3.171 5.610 -26.848 1.00 89.25 255 ASP A C 1
ATOM 1882 O O . ASP A 1 255 ? 2.059 6.006 -26.493 1.00 89.25 255 ASP A O 1
ATOM 1886 N N . ILE A 1 256 ? 3.761 4.546 -26.279 1.00 89.88 256 ILE A N 1
ATOM 1887 C CA . ILE A 1 256 ? 3.119 3.714 -25.246 1.00 89.88 256 ILE A CA 1
ATOM 1888 C C . ILE A 1 256 ? 2.617 4.593 -24.099 1.00 89.88 256 ILE A C 1
ATOM 1890 O O . ILE A 1 256 ? 3.393 5.263 -23.410 1.00 89.88 256 ILE A O 1
ATOM 1894 N N . ARG A 1 257 ? 1.300 4.572 -23.892 1.00 86.44 257 ARG A N 1
ATOM 1895 C CA . ARG A 1 257 ? 0.605 5.382 -22.886 1.00 86.44 257 ARG A CA 1
ATOM 1896 C C . ARG A 1 257 ? 0.603 4.699 -21.523 1.00 86.44 257 ARG A C 1
ATOM 1898 O O . ARG A 1 257 ? 0.824 3.494 -21.419 1.00 86.44 257 ARG A O 1
ATOM 1905 N N . SER A 1 258 ? 0.325 5.485 -20.480 1.00 84.62 258 SER A N 1
ATOM 1906 C CA . SER A 1 258 ? 0.177 4.954 -19.122 1.00 84.62 258 SER A CA 1
ATOM 1907 C C . SER A 1 258 ? -0.945 3.920 -19.084 1.00 84.62 258 SER A C 1
ATOM 1909 O O . SER A 1 258 ? -2.063 4.251 -19.488 1.00 84.62 258 SER A O 1
ATOM 1911 N N . PRO A 1 259 ? -0.677 2.675 -18.646 1.00 79.38 259 PRO A N 1
ATOM 1912 C CA . PRO A 1 259 ? -1.725 1.688 -18.471 1.00 79.38 259 PRO A CA 1
ATOM 1913 C C . PRO A 1 259 ? -2.590 2.098 -17.274 1.00 79.38 259 PRO A C 1
ATOM 1915 O O . PRO A 1 259 ? -2.181 1.977 -16.123 1.00 79.38 259 PRO A O 1
ATOM 1918 N N . GLY A 1 260 ? -3.791 2.593 -17.561 1.00 84.75 260 GLY A N 1
ATOM 1919 C CA . GLY A 1 260 ? -4.785 2.998 -16.567 1.00 84.75 260 GLY A CA 1
ATOM 1920 C C . GLY A 1 260 ? -6.202 2.667 -17.025 1.00 84.75 260 GLY A C 1
ATOM 1921 O O . GLY A 1 260 ? -6.397 2.134 -18.121 1.00 84.75 260 GLY A O 1
ATOM 1922 N N . LEU A 1 261 ? -7.197 3.010 -16.203 1.00 87.25 261 LEU A N 1
ATOM 1923 C CA . LEU A 1 261 ? -8.613 2.730 -16.482 1.00 87.25 261 LEU A CA 1
ATOM 1924 C C . LEU A 1 261 ? -9.089 3.275 -17.832 1.00 87.25 261 LEU A C 1
ATOM 1926 O O . LEU A 1 261 ? -9.953 2.670 -18.455 1.00 87.25 261 LEU A O 1
ATOM 1930 N N . GLY A 1 262 ? -8.504 4.375 -18.317 1.00 86.25 262 GLY A N 1
ATOM 1931 C CA . GLY A 1 262 ? -8.841 4.955 -19.621 1.00 86.25 262 GLY A CA 1
ATOM 1932 C C . GLY A 1 262 ? -8.551 4.041 -20.818 1.00 86.25 262 GLY A C 1
ATOM 1933 O O . GLY A 1 262 ? -9.178 4.196 -21.859 1.00 86.25 262 GLY A O 1
ATOM 1934 N N . LEU A 1 263 ? -7.646 3.062 -20.687 1.00 88.56 263 LEU A N 1
ATOM 1935 C CA . LEU A 1 263 ? -7.377 2.093 -21.756 1.00 88.56 263 LEU A CA 1
ATOM 1936 C C . LEU A 1 263 ? -8.402 0.952 -21.780 1.00 88.56 263 LEU A C 1
ATOM 1938 O O . LEU A 1 263 ? -8.532 0.291 -22.808 1.00 88.56 263 LEU A O 1
ATOM 1942 N N . ILE A 1 264 ? -9.129 0.719 -20.685 1.00 90.94 264 ILE A N 1
ATOM 1943 C CA . ILE A 1 264 ? -10.026 -0.429 -20.500 1.00 90.94 264 ILE A CA 1
ATOM 1944 C C . ILE A 1 264 ? -11.480 0.023 -20.679 1.00 90.94 264 ILE A C 1
ATOM 1946 O O . ILE A 1 264 ? -11.864 1.097 -20.219 1.00 90.94 264 ILE A O 1
ATOM 1950 N N . GLY A 1 265 ? -12.288 -0.806 -21.337 1.00 92.25 265 GLY A N 1
ATOM 1951 C CA . GLY A 1 265 ? -13.703 -0.540 -21.603 1.00 92.25 265 GLY A CA 1
ATOM 1952 C C . GLY A 1 265 ? -13.990 -0.348 -23.086 1.00 92.25 265 GLY A C 1
ATOM 1953 O O . GLY A 1 265 ? -13.226 -0.773 -23.945 1.00 92.25 265 GLY A O 1
ATOM 1954 N N . THR A 1 266 ? -15.114 0.274 -23.397 1.00 94.12 266 THR A N 1
ATOM 1955 C CA . THR A 1 266 ? -15.542 0.530 -24.783 1.00 94.12 266 THR A CA 1
ATOM 1956 C C . THR A 1 266 ? -15.828 2.004 -25.056 1.00 94.12 266 THR A C 1
ATOM 1958 O O . THR A 1 266 ? -16.038 2.393 -26.202 1.00 94.12 266 THR A O 1
ATOM 1961 N N . GLY A 1 267 ? -15.791 2.834 -24.009 1.00 86.81 267 GLY A N 1
ATOM 1962 C CA . GLY A 1 267 ? -15.965 4.279 -24.104 1.00 86.81 267 GLY A CA 1
ATOM 1963 C C . GLY A 1 267 ? -14.820 4.997 -24.822 1.00 86.81 267 GLY A C 1
ATOM 1964 O O . GLY A 1 267 ? -13.793 4.412 -25.181 1.00 86.81 267 GLY A O 1
ATOM 1965 N N . GLU A 1 268 ? -14.997 6.304 -25.000 1.00 83.38 268 GLU A N 1
ATOM 1966 C CA . GLU A 1 268 ? -14.049 7.165 -25.702 1.00 83.38 268 GLU A CA 1
ATOM 1967 C C . GLU A 1 268 ? -12.629 7.067 -25.114 1.00 83.38 268 GLU A C 1
ATOM 1969 O O . GLU A 1 268 ? -12.423 7.107 -23.900 1.00 83.38 268 GLU A O 1
ATOM 1974 N N . GLY A 1 269 ? -11.637 6.892 -25.992 1.00 80.69 269 GLY A N 1
ATOM 1975 C CA . GLY A 1 269 ? -10.230 6.733 -25.616 1.00 80.69 269 GLY A CA 1
ATOM 1976 C C . GLY A 1 269 ? -9.796 5.304 -25.266 1.00 80.69 269 GLY A C 1
ATOM 1977 O O . GLY A 1 269 ? -8.587 5.050 -25.231 1.00 80.69 269 GLY A O 1
ATOM 1978 N N . SER A 1 270 ? -10.728 4.359 -25.086 1.00 88.69 270 SER A N 1
ATOM 1979 C CA . SER A 1 270 ? -10.387 2.955 -24.850 1.00 88.69 270 SER A CA 1
ATOM 1980 C C . SER A 1 270 ? -9.995 2.228 -26.135 1.00 88.69 270 SER A C 1
ATOM 1982 O O . SER A 1 270 ? -10.547 2.448 -27.214 1.00 88.69 270 SER A O 1
ATOM 1984 N N . ILE A 1 271 ? -9.037 1.307 -26.015 1.00 88.00 271 ILE A N 1
ATOM 1985 C CA . ILE A 1 271 ? -8.590 0.498 -27.144 1.00 88.00 271 ILE A CA 1
ATOM 1986 C C . ILE A 1 271 ? -9.524 -0.679 -27.436 1.00 88.00 271 ILE A C 1
ATOM 1988 O O . ILE A 1 271 ? -9.582 -1.131 -28.580 1.00 88.00 271 ILE A O 1
ATOM 1992 N N . CYS A 1 272 ? -10.268 -1.172 -26.437 1.00 90.44 272 CYS A N 1
ATOM 1993 C CA . CYS A 1 272 ? -11.107 -2.358 -26.614 1.00 90.44 272 CYS A CA 1
ATOM 1994 C C . CYS A 1 272 ? -12.353 -2.038 -27.451 1.00 90.44 272 CYS A C 1
ATOM 1996 O O . CYS A 1 272 ? -12.771 -2.882 -28.240 1.00 90.44 272 CYS A O 1
ATOM 1998 N N . GLY A 1 273 ? -12.864 -0.802 -27.378 1.00 91.06 273 GLY A N 1
ATOM 1999 C CA . GLY A 1 273 ? -13.992 -0.313 -28.186 1.00 91.06 273 GLY A CA 1
ATOM 2000 C C . GLY A 1 273 ? -13.765 -0.335 -29.706 1.00 91.06 273 GLY A C 1
ATOM 2001 O O . GLY A 1 273 ? -14.708 -0.189 -30.472 1.00 91.06 273 GLY A O 1
ATOM 2002 N N . LYS A 1 274 ? -12.529 -0.572 -30.175 1.00 89.00 274 LYS A N 1
ATOM 2003 C CA . LYS A 1 274 ? -12.255 -0.819 -31.603 1.00 89.00 274 LYS A CA 1
ATOM 2004 C C . LYS A 1 274 ? -12.787 -2.169 -32.096 1.00 89.00 274 LYS A C 1
ATOM 2006 O O . LYS A 1 274 ? -12.930 -2.347 -33.302 1.00 89.00 274 LYS A O 1
ATOM 2011 N N . CYS A 1 275 ? -13.026 -3.108 -31.181 1.00 89.31 275 CYS A N 1
ATOM 2012 C CA . CYS A 1 275 ? -13.467 -4.471 -31.489 1.00 89.31 275 CYS A CA 1
ATOM 2013 C C . CYS A 1 275 ? -14.684 -4.921 -30.663 1.00 89.31 275 CYS A C 1
ATOM 2015 O O . CYS A 1 275 ? -15.364 -5.853 -31.078 1.00 89.31 275 CYS A O 1
ATOM 2017 N N . HIS A 1 276 ? -14.927 -4.302 -29.505 1.00 92.19 276 HIS A N 1
ATOM 2018 C CA . HIS A 1 276 ? -15.984 -4.653 -28.554 1.00 92.19 276 HIS A CA 1
ATOM 2019 C C . HIS A 1 276 ? -17.082 -3.590 -28.497 1.00 92.19 276 HIS A C 1
ATOM 2021 O O . HIS A 1 276 ? -16.796 -2.397 -28.605 1.00 92.19 276 HIS A O 1
ATOM 2027 N N . ASN A 1 277 ? -18.321 -4.024 -28.264 1.00 94.06 277 ASN A N 1
ATOM 2028 C CA . ASN A 1 277 ? -19.482 -3.141 -28.132 1.00 94.06 277 ASN A CA 1
ATOM 2029 C C . ASN A 1 277 ? -19.724 -2.709 -26.675 1.00 94.06 277 ASN A C 1
ATOM 2031 O O . ASN A 1 277 ? -19.398 -3.459 -25.751 1.00 94.06 277 ASN A O 1
ATOM 2035 N N . PRO A 1 278 ? -20.358 -1.544 -26.444 1.00 93.50 278 PRO A N 1
ATOM 2036 C CA . PRO A 1 278 ? -20.740 -1.110 -25.103 1.00 93.50 278 PRO A CA 1
ATOM 2037 C C . PRO A 1 278 ? -21.539 -2.148 -24.312 1.00 93.50 278 PRO A C 1
ATOM 2039 O O . PRO A 1 278 ? -22.485 -2.745 -24.823 1.00 93.50 278 PRO A O 1
ATOM 2042 N N . GLY A 1 279 ? -21.167 -2.341 -23.043 1.00 88.75 279 GLY A N 1
ATOM 2043 C CA . GLY A 1 279 ? -21.792 -3.304 -22.127 1.00 88.75 279 GLY A CA 1
ATOM 2044 C C . GLY A 1 279 ? -21.171 -4.707 -22.142 1.00 88.75 279 GLY A C 1
ATOM 2045 O O . GLY A 1 279 ? -21.534 -5.551 -21.314 1.00 88.75 279 GLY A O 1
ATOM 2046 N N . GLU A 1 280 ? -20.215 -4.961 -23.037 1.00 93.81 280 GLU A N 1
ATOM 2047 C CA . GLU A 1 280 ? -19.452 -6.210 -23.076 1.00 93.81 280 GLU A CA 1
ATOM 2048 C C . GLU A 1 280 ? -18.430 -6.311 -21.922 1.00 93.81 280 GLU A C 1
ATOM 2050 O O . GLU A 1 280 ? -18.300 -5.447 -21.048 1.00 93.81 280 GLU A O 1
ATOM 2055 N N . GLU A 1 281 ? -17.695 -7.420 -21.883 1.00 93.88 281 GLU A N 1
ATOM 2056 C CA . GLU A 1 281 ? -16.728 -7.756 -20.840 1.00 93.88 281 GLU A CA 1
ATOM 2057 C C . GLU A 1 281 ? -15.708 -6.649 -20.510 1.00 93.88 281 GLU A C 1
ATOM 2059 O O . GLU A 1 281 ? -15.423 -6.489 -19.317 1.00 93.88 281 GLU A O 1
ATOM 2064 N N . PRO A 1 282 ? -15.172 -5.859 -21.467 1.00 94.44 282 PRO A N 1
ATOM 2065 C CA . PRO A 1 282 ? -14.231 -4.787 -21.142 1.00 94.44 282 PRO A CA 1
ATOM 2066 C C . PRO A 1 282 ? -14.791 -3.752 -20.160 1.00 94.44 282 PRO A C 1
ATOM 2068 O O . PRO A 1 282 ? -14.065 -3.310 -19.269 1.00 94.44 282 PRO A O 1
ATOM 2071 N N . ASP A 1 283 ? -16.073 -3.393 -20.269 1.00 95.00 283 ASP A N 1
ATOM 2072 C CA . ASP A 1 283 ? -16.695 -2.413 -19.369 1.00 95.00 283 ASP A CA 1
ATOM 2073 C C . ASP A 1 283 ? -16.875 -2.986 -17.961 1.00 95.00 283 ASP A C 1
ATOM 2075 O O . ASP A 1 283 ? -16.622 -2.307 -16.967 1.00 95.00 283 ASP A O 1
ATOM 2079 N N . LYS A 1 284 ? -17.201 -4.281 -17.856 1.00 95.25 284 LYS A N 1
ATOM 2080 C CA . LYS A 1 284 ? -17.246 -4.985 -16.564 1.00 95.25 284 LYS A CA 1
ATOM 2081 C C . LYS A 1 284 ? -15.873 -4.990 -15.893 1.00 95.25 284 LYS A C 1
ATOM 2083 O O . LYS A 1 284 ? -15.772 -4.742 -14.694 1.00 95.25 284 LYS A O 1
ATOM 2088 N N . MET A 1 285 ? -14.809 -5.242 -16.661 1.00 95.12 285 MET A N 1
ATOM 2089 C CA . MET A 1 285 ? -13.434 -5.198 -16.151 1.00 95.12 285 MET A CA 1
ATOM 2090 C C . MET A 1 285 ? -13.043 -3.794 -15.683 1.00 95.12 285 MET A C 1
ATOM 2092 O O . MET A 1 285 ? -12.428 -3.659 -14.625 1.00 95.12 285 MET A O 1
ATOM 2096 N N . LYS A 1 286 ? -13.418 -2.761 -16.448 1.00 95.38 286 LYS A N 1
ATOM 2097 C CA . LYS A 1 286 ? -13.197 -1.360 -16.078 1.00 95.38 286 LYS A CA 1
ATOM 2098 C C . LYS A 1 286 ? -13.865 -1.034 -14.744 1.00 95.38 286 LYS A C 1
ATOM 2100 O O . LYS A 1 286 ? -13.194 -0.521 -13.858 1.00 95.38 286 LYS A O 1
ATOM 2105 N N . ASN A 1 287 ? -15.142 -1.382 -14.589 1.00 95.44 287 ASN A N 1
ATOM 2106 C CA . ASN A 1 287 ? -15.908 -1.090 -13.377 1.00 95.44 287 ASN A CA 1
ATOM 2107 C C . ASN A 1 287 ? -15.317 -1.784 -12.143 1.00 95.44 287 ASN A C 1
ATOM 2109 O O . ASN A 1 287 ? -15.146 -1.144 -11.115 1.00 95.44 287 ASN A O 1
ATOM 2113 N N . LEU A 1 288 ? -14.924 -3.058 -12.259 1.00 97.12 288 LEU A N 1
ATOM 2114 C CA . LEU A 1 288 ? -14.276 -3.785 -11.159 1.00 97.12 288 LEU A CA 1
ATOM 2115 C C . LEU A 1 288 ? -12.979 -3.110 -10.693 1.00 97.12 288 LEU A C 1
ATOM 2117 O O . LEU A 1 288 ? -12.735 -2.986 -9.496 1.00 97.12 288 LEU A O 1
ATOM 2121 N N . LEU A 1 289 ? -12.135 -2.681 -11.634 1.00 96.06 289 LEU A N 1
ATOM 2122 C CA . LEU A 1 289 ? -10.902 -1.972 -11.295 1.00 96.06 289 LEU A CA 1
ATOM 2123 C C . LEU A 1 289 ? -11.176 -0.580 -10.726 1.00 96.06 289 LEU A C 1
ATOM 2125 O O . LEU A 1 289 ? -10.473 -0.179 -9.805 1.00 96.06 289 LEU A O 1
ATOM 2129 N N . ALA A 1 290 ? -12.183 0.124 -11.250 1.00 95.94 290 ALA A N 1
ATOM 2130 C CA . ALA A 1 290 ? -12.588 1.434 -10.753 1.00 95.94 290 ALA A CA 1
ATOM 2131 C C . ALA A 1 290 ? -13.007 1.361 -9.283 1.00 95.94 290 ALA A C 1
ATOM 2133 O O . ALA A 1 290 ? -12.504 2.140 -8.487 1.00 95.94 290 ALA A O 1
ATOM 2134 N N . THR A 1 291 ? -13.803 0.359 -8.895 1.00 96.56 291 THR A N 1
ATOM 2135 C CA . THR A 1 291 ? -14.200 0.169 -7.492 1.00 96.56 291 THR A CA 1
ATOM 2136 C C . THR A 1 291 ? -12.998 -0.027 -6.563 1.00 96.56 291 THR A C 1
ATOM 2138 O O . THR A 1 291 ? -12.971 0.523 -5.468 1.00 96.56 291 THR A O 1
ATOM 2141 N N . LEU A 1 292 ? -11.977 -0.787 -6.977 1.00 96.69 292 LEU A N 1
ATOM 2142 C CA . LEU A 1 292 ? -10.771 -0.954 -6.156 1.00 96.69 292 LEU A CA 1
ATOM 2143 C C . LEU A 1 292 ? -9.888 0.303 -6.133 1.00 96.69 292 LEU A C 1
ATOM 2145 O O . LEU A 1 292 ? -9.237 0.575 -5.130 1.00 96.69 292 LEU A O 1
ATOM 2149 N N . GLU A 1 293 ? -9.833 1.053 -7.233 1.00 95.44 293 GLU A N 1
ATOM 2150 C CA . GLU A 1 293 ? -9.099 2.318 -7.295 1.00 95.44 293 GLU A CA 1
ATOM 2151 C C . GLU A 1 293 ? -9.758 3.391 -6.417 1.00 95.44 293 GLU A C 1
ATOM 2153 O O . GLU A 1 293 ? -9.056 4.071 -5.676 1.00 95.44 293 GLU A O 1
ATOM 2158 N N . GLU A 1 294 ? -11.089 3.471 -6.416 1.00 93.81 294 GLU A N 1
ATOM 2159 C CA . GLU A 1 294 ? -11.867 4.305 -5.492 1.00 93.81 294 GLU A CA 1
ATOM 2160 C C . GLU A 1 294 ? -11.621 3.915 -4.029 1.00 93.81 294 GLU A C 1
ATOM 2162 O O . GLU A 1 294 ? -11.374 4.789 -3.203 1.00 93.81 294 GLU A O 1
ATOM 2167 N N . GLU A 1 295 ? -11.607 2.617 -3.707 1.00 93.06 295 GLU A N 1
ATOM 2168 C CA . GLU A 1 295 ? -11.311 2.139 -2.349 1.00 93.06 295 GLU A CA 1
ATOM 2169 C C . GLU A 1 295 ? -9.887 2.506 -1.900 1.00 93.06 295 GLU A C 1
ATOM 2171 O O . GLU A 1 295 ? -9.674 2.920 -0.762 1.00 93.06 295 GLU A O 1
ATOM 2176 N N . TYR A 1 296 ? -8.901 2.401 -2.796 1.00 95.62 296 TYR A N 1
ATOM 2177 C CA . TYR A 1 296 ? -7.532 2.829 -2.510 1.00 95.62 296 TYR A CA 1
ATOM 2178 C C . TYR A 1 296 ? -7.450 4.338 -2.234 1.00 95.62 296 TYR A C 1
ATOM 2180 O O . TYR A 1 296 ? -6.834 4.743 -1.249 1.00 95.62 296 TYR A O 1
ATOM 2188 N N . LEU A 1 297 ? -8.096 5.162 -3.067 1.00 91.62 297 LEU A N 1
ATOM 2189 C CA . LEU A 1 297 ? -8.145 6.617 -2.887 1.00 91.62 297 LEU A CA 1
ATOM 2190 C C . LEU A 1 297 ? -8.847 7.002 -1.580 1.00 91.62 297 LEU A C 1
ATOM 2192 O O . LEU A 1 297 ? -8.348 7.854 -0.847 1.00 91.62 297 LEU A O 1
ATOM 2196 N N . ARG A 1 298 ? -9.958 6.334 -1.249 1.00 86.94 298 ARG A N 1
ATOM 2197 C CA . ARG A 1 298 ? -10.646 6.507 0.034 1.00 86.94 298 ARG A CA 1
ATOM 2198 C C . ARG A 1 298 ? -9.720 6.177 1.205 1.00 86.94 298 ARG A C 1
ATOM 2200 O O . ARG A 1 298 ? -9.654 6.952 2.152 1.00 86.94 298 ARG A O 1
ATOM 2207 N N . GLY A 1 299 ? -8.976 5.072 1.118 1.00 88.25 299 GLY A N 1
ATOM 2208 C CA . GLY A 1 299 ? -7.957 4.689 2.100 1.00 88.25 299 GLY A CA 1
ATOM 2209 C C . GLY A 1 299 ? -6.888 5.769 2.310 1.00 88.25 299 GLY A C 1
ATOM 2210 O O . GLY A 1 299 ? -6.530 6.068 3.446 1.00 88.25 299 GLY A O 1
ATOM 2211 N N . GLN A 1 300 ? -6.413 6.400 1.230 1.00 92.06 300 GLN A N 1
ATOM 2212 C CA . GLN A 1 300 ? -5.480 7.531 1.321 1.00 92.06 300 GLN A CA 1
ATOM 2213 C C . GLN A 1 300 ? -6.101 8.732 2.036 1.00 92.06 300 GLN A C 1
ATOM 2215 O O . GLN A 1 300 ? -5.461 9.339 2.891 1.00 92.06 300 GLN A O 1
ATOM 2220 N N . GLU A 1 301 ? -7.342 9.081 1.695 1.00 82.88 301 GLU A N 1
ATOM 2221 C CA . GLU A 1 301 ? -8.035 10.225 2.284 1.00 82.88 301 GLU A CA 1
ATOM 2222 C C . GLU A 1 301 ? -8.240 10.057 3.795 1.00 82.88 301 GLU A C 1
ATOM 2224 O O . GLU A 1 301 ? -7.908 10.966 4.556 1.00 82.88 301 GLU A O 1
ATOM 2229 N N . VAL A 1 302 ? -8.717 8.890 4.246 1.00 77.81 302 VAL A N 1
ATOM 2230 C CA . VAL A 1 302 ? -8.935 8.637 5.682 1.00 77.81 302 VAL A CA 1
ATOM 2231 C C . VAL A 1 302 ? -7.627 8.623 6.473 1.00 77.81 302 VAL A C 1
ATOM 2233 O O . VAL A 1 302 ? -7.593 9.113 7.600 1.00 77.81 302 VAL A O 1
ATOM 2236 N N . LEU A 1 303 ? -6.530 8.155 5.872 1.00 87.00 303 LEU A N 1
ATOM 2237 C CA . LEU A 1 303 ? -5.211 8.192 6.502 1.00 87.00 303 LEU A CA 1
ATOM 2238 C C . LEU A 1 303 ? -4.674 9.614 6.646 1.00 87.00 303 LEU A C 1
ATOM 2240 O O . LEU A 1 303 ? -4.199 9.974 7.717 1.00 87.00 303 LEU A O 1
ATOM 2244 N N . ILE A 1 304 ? -4.839 10.458 5.624 1.00 80.00 304 ILE A N 1
ATOM 2245 C CA . ILE A 1 304 ? -4.490 11.884 5.713 1.00 80.00 304 ILE A CA 1
ATOM 2246 C C . ILE A 1 304 ? -5.283 12.565 6.837 1.00 80.00 304 ILE A C 1
ATOM 2248 O O . ILE A 1 304 ? -4.760 13.448 7.519 1.00 80.00 304 ILE A O 1
ATOM 2252 N N . LEU A 1 305 ? -6.552 12.193 7.033 1.00 70.62 305 LEU A N 1
ATOM 2253 C CA . LEU A 1 305 ? -7.357 12.712 8.142 1.00 70.62 305 LEU A CA 1
ATOM 2254 C C . LEU A 1 305 ? -6.805 12.266 9.504 1.00 70.62 305 LEU A C 1
ATOM 2256 O O . LEU A 1 305 ? -6.696 13.101 10.400 1.00 70.62 305 LEU A O 1
ATOM 2260 N N . ALA A 1 306 ? -6.412 11.000 9.649 1.00 71.88 306 ALA A N 1
ATOM 2261 C CA . ALA A 1 306 ? -5.799 10.481 10.871 1.00 71.88 306 ALA A CA 1
ATOM 2262 C C . ALA A 1 306 ? -4.424 11.113 11.166 1.00 71.88 306 ALA A C 1
ATOM 2264 O O . ALA A 1 306 ? -4.194 11.554 12.294 1.00 71.88 306 ALA A O 1
ATOM 2265 N N . GLU A 1 307 ? -3.570 11.302 10.156 1.00 74.81 307 GLU A N 1
ATOM 2266 C CA . GLU A 1 307 ? -2.303 12.043 10.280 1.00 74.81 307 GLU A CA 1
ATOM 2267 C C . GLU A 1 307 ? -2.532 13.502 10.707 1.00 74.81 307 GLU A C 1
ATOM 2269 O O . GLU A 1 307 ? -1.862 14.008 11.609 1.00 74.81 307 GLU A O 1
ATOM 2274 N N . LYS A 1 308 ? -3.518 14.189 10.106 1.00 66.62 308 LYS A N 1
ATOM 2275 C CA . LYS A 1 308 ? -3.914 15.555 10.504 1.00 66.62 308 LYS A CA 1
ATOM 2276 C C . LYS A 1 308 ? -4.463 15.620 11.927 1.00 66.62 308 LYS A C 1
ATOM 2278 O O . LYS A 1 308 ? -4.309 16.644 12.584 1.00 66.62 308 LYS A O 1
ATOM 2283 N N . ALA A 1 309 ? -5.094 14.548 12.398 1.00 60.09 309 ALA A N 1
ATOM 2284 C CA . ALA A 1 309 ? -5.525 14.393 13.784 1.00 60.09 309 ALA A CA 1
ATOM 2285 C C . ALA A 1 309 ? -4.376 13.975 14.726 1.00 60.09 309 ALA A C 1
ATOM 2287 O O . ALA A 1 309 ? -4.622 13.694 15.902 1.00 60.09 309 ALA A O 1
ATOM 2288 N N . HIS A 1 310 ? -3.131 13.956 14.234 1.00 66.31 310 HIS A N 1
ATOM 2289 C CA . HIS A 1 310 ? -1.929 13.537 14.954 1.00 66.31 310 HIS A CA 1
ATOM 2290 C C . HIS A 1 310 ? -2.019 12.107 15.509 1.00 66.31 310 HIS A C 1
ATOM 2292 O O . HIS A 1 310 ? -1.493 11.840 16.587 1.00 66.31 310 HIS A O 1
ATOM 2298 N N . ARG A 1 311 ? -2.722 11.206 14.811 1.00 67.25 311 ARG A N 1
ATOM 2299 C CA . ARG A 1 311 ? -2.725 9.771 15.125 1.00 67.25 311 ARG A CA 1
ATOM 2300 C C . ARG A 1 311 ? -1.498 9.105 14.517 1.00 67.25 311 ARG A C 1
ATOM 2302 O O . ARG A 1 311 ? -1.090 9.477 13.416 1.00 67.25 311 ARG A O 1
ATOM 2309 N N . ASP A 1 312 ? -0.934 8.134 15.229 1.00 78.12 312 ASP A N 1
ATOM 2310 C CA . ASP A 1 312 ? 0.059 7.235 14.649 1.00 78.12 312 ASP A CA 1
ATOM 2311 C C . ASP A 1 312 ? -0.648 6.285 13.678 1.00 78.12 312 ASP A C 1
ATOM 2313 O O . ASP A 1 312 ? -1.597 5.605 14.054 1.00 78.12 312 ASP A O 1
ATOM 2317 N N . VAL A 1 313 ? -0.223 6.301 12.417 1.00 83.94 313 VAL A N 1
ATOM 2318 C CA . VAL A 1 313 ? -0.836 5.550 11.313 1.00 83.94 313 VAL A CA 1
ATOM 2319 C C . VAL A 1 313 ? 0.183 4.681 10.576 1.00 83.94 313 VAL A C 1
ATOM 2321 O O . VAL A 1 313 ? -0.082 4.233 9.458 1.00 83.94 313 VAL A O 1
ATOM 2324 N N . GLU A 1 314 ? 1.379 4.472 11.139 1.00 88.62 314 GLU A N 1
ATOM 2325 C CA . GLU A 1 314 ? 2.456 3.752 10.446 1.00 88.62 314 GLU A CA 1
ATOM 2326 C C . GLU A 1 314 ? 2.006 2.345 10.017 1.00 88.62 314 GLU A C 1
ATOM 2328 O O . GLU A 1 314 ? 2.284 1.899 8.899 1.00 88.62 314 GLU A O 1
ATOM 2333 N N . SER A 1 315 ? 1.222 1.669 10.862 1.00 86.31 315 SER A N 1
ATOM 2334 C CA . SER A 1 315 ? 0.708 0.328 10.580 1.00 86.31 315 SER A CA 1
ATOM 2335 C C . SER A 1 315 ? -0.329 0.321 9.443 1.00 86.31 315 SER A C 1
ATOM 2337 O O . SER A 1 315 ? -0.314 -0.543 8.564 1.00 86.31 315 SER A O 1
ATOM 2339 N N . GLU A 1 316 ? -1.181 1.336 9.386 1.00 92.44 316 GLU A N 1
ATOM 2340 C CA . GLU A 1 316 ? -2.247 1.510 8.411 1.00 92.44 316 GLU A CA 1
ATOM 2341 C C . GLU A 1 316 ? -1.696 1.955 7.063 1.00 92.44 316 GLU A C 1
ATOM 2343 O O . GLU A 1 316 ? -2.208 1.530 6.025 1.00 92.44 316 GLU A O 1
ATOM 2348 N N . LEU A 1 317 ? -0.614 2.738 7.053 1.00 92.69 317 LEU A N 1
ATOM 2349 C CA . LEU A 1 317 ? 0.142 3.034 5.840 1.00 92.69 317 LEU A CA 1
ATOM 2350 C C . LEU A 1 317 ? 0.640 1.736 5.193 1.00 92.69 317 LEU A C 1
ATOM 2352 O O . LEU A 1 317 ? 0.464 1.559 3.987 1.00 92.69 317 LEU A O 1
ATOM 2356 N N . VAL A 1 318 ? 1.151 0.776 5.975 1.00 94.88 318 VAL A N 1
ATOM 2357 C CA . VAL A 1 318 ? 1.534 -0.550 5.454 1.00 94.88 318 VAL A CA 1
ATOM 2358 C C . VAL A 1 318 ? 0.323 -1.299 4.886 1.00 94.88 318 VAL A C 1
ATOM 2360 O O . VAL A 1 318 ? 0.417 -1.914 3.820 1.00 94.88 318 VAL A O 1
ATOM 2363 N N . VAL A 1 319 ? -0.842 -1.244 5.540 1.00 94.69 319 VAL A N 1
ATOM 2364 C CA . VAL A 1 319 ? -2.071 -1.869 5.011 1.00 94.69 319 VAL A CA 1
ATOM 2365 C C . VAL A 1 319 ? -2.529 -1.185 3.715 1.00 94.69 319 VAL A C 1
ATOM 2367 O O . VAL A 1 319 ? -2.903 -1.865 2.757 1.00 94.69 319 VAL A O 1
ATOM 2370 N N . LEU A 1 320 ? -2.443 0.142 3.621 1.00 96.62 320 LEU A N 1
ATOM 2371 C CA . LEU A 1 320 ? -2.719 0.892 2.397 1.00 96.62 320 LEU A CA 1
ATOM 2372 C C . LEU A 1 320 ? -1.764 0.488 1.262 1.00 96.62 320 LEU A C 1
ATOM 2374 O O . LEU A 1 320 ? -2.193 0.348 0.112 1.00 96.62 320 LEU A O 1
ATOM 2378 N N . GLU A 1 321 ? -0.488 0.232 1.561 1.00 96.38 321 GLU A N 1
ATOM 2379 C CA . GLU A 1 321 ? 0.449 -0.328 0.583 1.00 96.38 321 GLU A CA 1
ATOM 2380 C C . GLU A 1 321 ? 0.030 -1.726 0.113 1.00 96.38 321 GLU A C 1
ATOM 2382 O O . GLU A 1 321 ? 0.139 -2.021 -1.078 1.00 96.38 321 GLU A O 1
ATOM 2387 N N . GLN A 1 322 ? -0.541 -2.562 0.986 1.00 96.88 322 GLN A N 1
ATOM 2388 C CA . GLN A 1 322 ? -1.105 -3.855 0.582 1.00 96.88 322 GLN A CA 1
ATOM 2389 C C . GLN A 1 322 ? -2.309 -3.690 -0.361 1.00 96.88 322 GLN A C 1
ATOM 2391 O O . GLN A 1 322 ? -2.432 -4.448 -1.331 1.00 96.88 322 GLN A O 1
ATOM 2396 N N . VAL A 1 323 ? -3.173 -2.688 -0.137 1.00 97.25 323 VAL A N 1
ATOM 2397 C CA . VAL A 1 323 ? -4.259 -2.343 -1.077 1.00 97.25 323 VAL A CA 1
ATOM 2398 C C . VAL A 1 323 ? -3.672 -1.928 -2.428 1.00 97.25 323 VAL A C 1
ATOM 2400 O O . VAL A 1 323 ? -4.098 -2.444 -3.466 1.00 97.25 323 VAL A O 1
ATOM 2403 N N . ARG A 1 324 ? -2.648 -1.062 -2.429 1.00 97.19 324 ARG A N 1
ATOM 2404 C CA . ARG A 1 324 ? -1.931 -0.630 -3.643 1.00 97.19 324 ARG A CA 1
ATOM 2405 C C . ARG A 1 324 ? -1.335 -1.818 -4.399 1.00 97.19 324 ARG A C 1
ATOM 2407 O O . ARG A 1 324 ? -1.519 -1.948 -5.611 1.00 97.19 324 ARG A O 1
ATOM 2414 N N . ASP A 1 325 ? -0.661 -2.721 -3.699 1.00 96.19 325 ASP A N 1
ATOM 2415 C CA . ASP A 1 325 ? -0.065 -3.926 -4.273 1.00 96.19 325 ASP A CA 1
ATOM 2416 C C . ASP A 1 325 ? -1.114 -4.848 -4.890 1.00 96.19 325 ASP A C 1
ATOM 2418 O O . ASP A 1 325 ? -0.907 -5.412 -5.975 1.00 96.19 325 ASP A O 1
ATOM 2422 N N . GLN A 1 326 ? -2.261 -4.982 -4.229 1.00 97.06 326 GLN A N 1
ATOM 2423 C CA . GLN A 1 326 ? -3.374 -5.774 -4.725 1.00 97.06 326 GLN A CA 1
ATOM 2424 C C . GLN A 1 326 ? -4.050 -5.110 -5.934 1.00 97.06 326 GLN A C 1
ATOM 2426 O O . GLN A 1 326 ? -4.366 -5.800 -6.905 1.00 97.06 326 GLN A O 1
ATOM 2431 N N . LEU A 1 327 ? -4.152 -3.778 -5.967 1.00 96.00 327 LEU A N 1
ATOM 2432 C CA . LEU A 1 327 ? -4.560 -3.023 -7.156 1.00 96.00 327 LEU A CA 1
ATOM 2433 C C . LEU A 1 327 ? -3.583 -3.247 -8.320 1.00 96.00 327 LEU A C 1
ATOM 2435 O O . LEU A 1 327 ? -4.008 -3.490 -9.453 1.00 96.00 327 LEU A O 1
ATOM 2439 N N . HIS A 1 328 ? -2.271 -3.270 -8.069 1.00 94.12 328 HIS A N 1
ATOM 2440 C CA . HIS A 1 328 ? -1.289 -3.630 -9.093 1.00 94.12 328 HIS A CA 1
ATOM 2441 C C . HIS A 1 328 ? -1.443 -5.082 -9.568 1.00 94.12 328 HIS A C 1
ATOM 2443 O O . HIS A 1 328 ? -1.309 -5.343 -10.767 1.00 94.12 328 HIS A O 1
ATOM 2449 N N . ARG A 1 329 ? -1.746 -6.037 -8.677 1.00 94.44 329 ARG A N 1
ATOM 2450 C CA . ARG A 1 329 ? -2.055 -7.433 -9.053 1.00 94.44 329 ARG A CA 1
ATOM 2451 C C . ARG A 1 329 ? -3.298 -7.508 -9.937 1.00 94.44 329 ARG A C 1
ATOM 2453 O O . ARG A 1 329 ? -3.227 -8.132 -10.997 1.00 94.44 329 ARG A O 1
ATOM 2460 N N . ALA A 1 330 ? -4.374 -6.812 -9.573 1.00 95.44 330 ALA A N 1
ATOM 2461 C CA . ALA A 1 330 ? -5.599 -6.727 -10.365 1.00 95.44 330 ALA A CA 1
ATOM 2462 C C . ALA A 1 330 ? -5.337 -6.113 -11.754 1.00 95.44 330 ALA A C 1
ATOM 2464 O O . ALA A 1 330 ? -5.689 -6.706 -12.774 1.00 95.44 330 ALA A O 1
ATOM 2465 N N . ARG A 1 331 ? -4.601 -4.995 -11.826 1.00 93.62 331 ARG A N 1
ATOM 2466 C CA . ARG A 1 331 ? -4.185 -4.370 -13.098 1.00 93.62 331 ARG A CA 1
ATOM 2467 C C . ARG A 1 331 ? -3.359 -5.320 -13.971 1.00 93.62 331 ARG A C 1
ATOM 2469 O O . ARG A 1 331 ? -3.543 -5.362 -15.186 1.00 93.62 331 ARG A O 1
ATOM 2476 N N . ARG A 1 332 ? -2.477 -6.138 -13.385 1.00 92.06 332 ARG A N 1
ATOM 2477 C CA . ARG A 1 332 ? -1.749 -7.175 -14.139 1.00 92.06 332 ARG A CA 1
ATOM 2478 C C . ARG A 1 332 ? -2.675 -8.297 -14.615 1.00 92.06 332 ARG A C 1
ATOM 2480 O O . ARG A 1 332 ? -2.511 -8.759 -15.745 1.00 92.06 332 ARG A O 1
ATOM 2487 N N . ALA A 1 333 ? -3.653 -8.703 -13.804 1.00 93.75 333 ALA A N 1
ATOM 2488 C CA . ALA A 1 333 ? -4.606 -9.768 -14.121 1.00 93.75 333 ALA A CA 1
ATOM 2489 C C . ALA A 1 333 ? -5.500 -9.458 -15.335 1.00 93.75 333 ALA A C 1
ATOM 2491 O O . ALA A 1 333 ? -5.976 -10.392 -15.980 1.00 93.75 333 ALA A O 1
ATOM 2492 N N . VAL A 1 334 ? -5.642 -8.184 -15.723 1.00 93.62 334 VAL A N 1
ATOM 2493 C CA . VAL A 1 334 ? -6.297 -7.764 -16.980 1.00 93.62 334 VAL A CA 1
ATOM 2494 C C . VAL A 1 334 ? -5.771 -8.534 -18.193 1.00 93.62 334 VAL A C 1
ATOM 2496 O O . VAL A 1 334 ? -6.544 -8.874 -19.082 1.00 93.62 334 VAL A O 1
ATOM 2499 N N . HIS A 1 335 ? -4.486 -8.900 -18.204 1.00 93.94 335 HIS A N 1
ATOM 2500 C CA . HIS A 1 335 ? -3.860 -9.624 -19.313 1.00 93.94 335 HIS A CA 1
ATOM 2501 C C . HIS A 1 335 ? -4.346 -11.075 -19.462 1.00 93.94 335 HIS A C 1
ATOM 2503 O O . HIS A 1 335 ? -4.036 -11.717 -20.462 1.00 93.94 335 HIS A O 1
ATOM 2509 N N . TYR A 1 336 ? -5.129 -11.604 -18.514 1.00 93.06 336 TYR A N 1
ATOM 2510 C CA . TYR A 1 336 ? -5.870 -12.852 -18.717 1.00 93.06 336 TYR A CA 1
ATOM 2511 C C . TYR A 1 336 ? -7.115 -12.668 -19.599 1.00 93.06 336 TYR A C 1
ATOM 2513 O O . TYR A 1 336 ? -7.624 -13.664 -20.114 1.00 93.06 336 TYR A O 1
ATOM 2521 N N . PHE A 1 337 ? -7.599 -11.429 -19.775 1.00 92.25 337 PHE A N 1
ATOM 2522 C CA . PHE A 1 337 ? -8.845 -11.084 -20.475 1.00 92.25 337 PHE A CA 1
ATOM 2523 C C . PHE A 1 337 ? -10.017 -11.953 -20.007 1.00 92.25 337 PHE A C 1
ATOM 2525 O O . PHE A 1 337 ? -10.724 -12.578 -20.798 1.00 92.25 337 PHE A O 1
ATOM 2532 N N . ASN A 1 338 ? -10.151 -12.065 -18.686 1.00 93.50 338 ASN A N 1
ATOM 2533 C CA . ASN A 1 338 ? -11.143 -12.897 -18.027 1.00 93.50 338 ASN A CA 1
ATOM 2534 C C . ASN A 1 338 ? -11.676 -12.156 -16.795 1.00 93.50 338 ASN A C 1
ATOM 2536 O O . ASN A 1 338 ? -10.912 -11.850 -15.877 1.00 93.50 338 ASN A O 1
ATOM 2540 N N . VAL A 1 339 ? -12.979 -11.872 -16.805 1.00 95.06 339 VAL A N 1
ATOM 2541 C CA . VAL A 1 339 ? -13.656 -11.079 -15.771 1.00 95.06 339 VAL A CA 1
ATOM 2542 C C . VAL A 1 339 ? -13.580 -11.766 -14.409 1.00 95.06 339 VAL A C 1
ATOM 2544 O O . VAL A 1 339 ? -13.232 -11.115 -13.431 1.00 95.06 339 VAL A O 1
ATOM 2547 N N . ASP A 1 340 ? -13.814 -13.078 -14.340 1.00 94.88 340 ASP A N 1
ATOM 2548 C CA . ASP A 1 340 ? -13.845 -13.817 -13.070 1.00 94.88 340 ASP A CA 1
ATOM 2549 C C . ASP A 1 340 ? -12.479 -13.820 -12.376 1.00 94.88 340 ASP A C 1
ATOM 2551 O O . ASP A 1 340 ? -12.371 -13.570 -11.177 1.00 94.88 340 ASP A O 1
ATOM 2555 N N . ARG A 1 341 ? -11.402 -14.035 -13.141 1.00 93.94 341 ARG A N 1
ATOM 2556 C CA . ARG A 1 341 ? -10.029 -13.970 -12.621 1.00 93.94 341 ARG A CA 1
ATOM 2557 C C . ARG A 1 341 ? -9.671 -12.578 -12.123 1.00 93.94 341 ARG A C 1
ATOM 2559 O O . ARG A 1 341 ? -8.992 -12.464 -11.107 1.00 93.94 341 ARG A O 1
ATOM 2566 N N . LEU A 1 342 ? -10.101 -11.536 -12.834 1.00 96.00 342 LEU A N 1
ATOM 2567 C C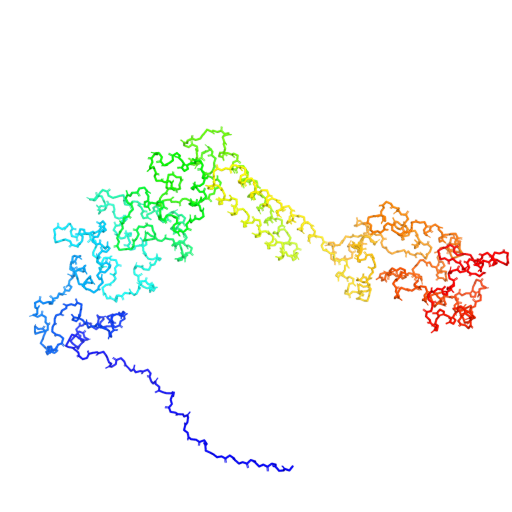A . LEU A 1 342 ? -9.904 -10.161 -12.388 1.00 96.00 342 LEU A CA 1
ATOM 2568 C C . LEU A 1 342 ? -10.681 -9.895 -11.095 1.00 96.00 342 LEU A C 1
ATOM 2570 O O . LEU A 1 342 ? -10.118 -9.335 -10.158 1.00 96.00 342 LEU A O 1
ATOM 2574 N N . LYS A 1 343 ? -11.940 -10.341 -11.029 1.00 97.25 343 LYS A N 1
ATOM 2575 C CA . LYS A 1 343 ? -12.804 -10.171 -9.861 1.00 97.25 343 LYS A CA 1
ATOM 2576 C C . LYS A 1 343 ? -12.170 -10.755 -8.599 1.00 97.25 343 LYS A C 1
ATOM 2578 O O . LYS A 1 343 ? -12.169 -10.088 -7.577 1.00 97.25 343 LYS A O 1
ATOM 2583 N N . VAL A 1 344 ? -11.557 -11.938 -8.679 1.00 96.81 344 VAL A N 1
ATOM 2584 C CA . VAL A 1 344 ? -10.852 -12.549 -7.536 1.00 96.81 344 VAL A CA 1
ATOM 2585 C C . VAL A 1 344 ? -9.753 -11.638 -6.983 1.00 96.81 344 VAL A C 1
ATOM 2587 O O . VAL A 1 344 ? -9.612 -11.505 -5.770 1.00 96.81 344 VAL A O 1
ATOM 2590 N N . GLU A 1 345 ? -8.963 -11.003 -7.849 1.00 97.00 345 GLU A N 1
ATOM 2591 C CA . GLU A 1 345 ? -7.911 -10.084 -7.406 1.00 97.00 345 GLU A CA 1
ATOM 2592 C C . GLU A 1 345 ? -8.485 -8.762 -6.877 1.00 97.00 345 GLU A C 1
ATOM 2594 O O . GLU A 1 345 ? -7.928 -8.192 -5.941 1.00 97.00 345 GLU A O 1
ATOM 2599 N N . VAL A 1 346 ? -9.607 -8.298 -7.429 1.00 97.88 346 VAL A N 1
ATOM 2600 C CA . VAL A 1 346 ? -10.319 -7.108 -6.946 1.00 97.88 346 VAL A CA 1
ATOM 2601 C C . VAL A 1 346 ? -10.928 -7.342 -5.564 1.00 97.88 346 VAL A C 1
ATOM 2603 O O . VAL A 1 346 ? -10.687 -6.553 -4.655 1.00 97.88 346 VAL A O 1
ATOM 2606 N N . ASP A 1 347 ? -11.632 -8.456 -5.364 1.00 96.94 347 ASP A N 1
ATOM 2607 C CA . ASP A 1 347 ? -12.287 -8.798 -4.098 1.00 96.94 347 ASP A CA 1
ATOM 2608 C C . ASP A 1 347 ? -11.280 -8.899 -2.942 1.00 96.94 347 ASP A C 1
ATOM 2610 O O . ASP A 1 347 ? -11.561 -8.439 -1.834 1.00 96.94 347 ASP A O 1
ATOM 2614 N N . LYS A 1 348 ? -10.083 -9.451 -3.201 1.00 96.88 348 LYS A N 1
ATOM 2615 C CA . LYS A 1 348 ? -8.976 -9.458 -2.229 1.00 96.88 348 LYS A CA 1
ATOM 2616 C C . LYS A 1 348 ? -8.577 -8.040 -1.828 1.00 96.88 348 LYS A C 1
ATOM 2618 O O . LYS A 1 348 ? -8.408 -7.775 -0.644 1.00 96.88 348 LYS A O 1
ATOM 2623 N N . GLY A 1 349 ? -8.449 -7.135 -2.799 1.00 95.94 349 GLY A N 1
ATOM 2624 C CA . GLY A 1 349 ? -8.083 -5.741 -2.545 1.00 95.94 349 GLY A CA 1
ATOM 2625 C C . GLY A 1 349 ? -9.143 -5.016 -1.724 1.00 95.94 349 GLY A C 1
ATOM 2626 O O . GLY A 1 349 ? -8.815 -4.382 -0.729 1.00 95.94 349 GLY A O 1
ATOM 2627 N N . LEU A 1 350 ? -10.419 -5.206 -2.068 1.00 95.50 350 LEU A N 1
ATOM 2628 C CA . LEU A 1 350 ? -11.551 -4.634 -1.333 1.00 95.50 350 LEU A CA 1
ATOM 2629 C C . LEU A 1 350 ? -11.686 -5.198 0.088 1.00 95.50 350 LEU A C 1
ATOM 2631 O O . LEU A 1 350 ? -12.198 -4.530 0.981 1.00 95.50 350 LEU A O 1
ATOM 2635 N N . ALA A 1 351 ? -11.275 -6.445 0.329 1.00 93.69 351 ALA A N 1
ATOM 2636 C CA . ALA A 1 351 ? -11.234 -7.000 1.681 1.00 93.69 351 ALA A CA 1
ATOM 2637 C C . ALA A 1 351 ? -10.144 -6.336 2.542 1.00 93.69 351 ALA A C 1
ATOM 2639 O O . ALA A 1 351 ? -10.386 -6.064 3.716 1.00 93.69 351 ALA A O 1
ATOM 2640 N N . ILE A 1 352 ? -8.977 -6.043 1.957 1.00 95.12 352 ILE A N 1
ATOM 2641 C CA . ILE A 1 352 ? -7.892 -5.318 2.637 1.00 95.12 352 ILE A CA 1
ATOM 2642 C C . ILE A 1 352 ? -8.306 -3.859 2.888 1.00 95.12 352 ILE A C 1
ATOM 2644 O O . ILE A 1 352 ? -8.154 -3.381 4.006 1.00 95.12 352 ILE A O 1
ATOM 2648 N N . GLY A 1 353 ? -8.894 -3.182 1.894 1.00 88.56 353 GLY A N 1
ATOM 2649 C CA . GLY A 1 353 ? -9.360 -1.791 2.019 1.00 88.56 353 GLY A CA 1
ATOM 2650 C C . GLY A 1 353 ? -10.422 -1.599 3.105 1.00 88.56 353 GLY A C 1
ATOM 2651 O O . GLY A 1 353 ? -10.320 -0.690 3.927 1.00 88.56 353 GLY A O 1
ATOM 2652 N N . ARG A 1 354 ? -11.368 -2.541 3.218 1.00 87.06 354 ARG A N 1
ATOM 2653 C CA . ARG A 1 354 ? -12.350 -2.531 4.313 1.00 87.06 354 ARG A CA 1
ATOM 2654 C C . ARG A 1 354 ? -11.702 -2.673 5.687 1.00 87.06 354 ARG A C 1
ATOM 2656 O O . ARG A 1 354 ? -12.093 -1.963 6.601 1.00 87.06 354 ARG A O 1
ATOM 2663 N N . ARG A 1 355 ? -10.697 -3.547 5.826 1.00 89.12 355 ARG A N 1
ATOM 2664 C CA . ARG A 1 355 ? -9.940 -3.688 7.080 1.00 89.12 355 ARG A CA 1
ATOM 2665 C C . ARG A 1 355 ? -9.202 -2.398 7.434 1.00 89.12 355 ARG A C 1
ATOM 2667 O O . ARG A 1 355 ? -9.254 -1.987 8.583 1.00 89.12 355 ARG A O 1
ATOM 2674 N N . LEU A 1 356 ? -8.545 -1.775 6.453 1.00 88.25 356 LEU A N 1
ATOM 2675 C CA . LEU A 1 356 ? -7.893 -0.478 6.629 1.00 88.25 356 LEU A CA 1
ATOM 2676 C C . LEU A 1 356 ? -8.886 0.573 7.134 1.00 88.25 356 LEU A C 1
ATOM 2678 O O . LEU A 1 356 ? -8.598 1.257 8.105 1.00 88.25 356 LEU A O 1
ATOM 2682 N N . SER A 1 357 ? -10.058 0.667 6.500 1.00 81.75 357 SER A N 1
ATOM 2683 C CA . SER A 1 357 ? -11.093 1.628 6.894 1.00 81.75 357 SER A CA 1
ATOM 2684 C C . SER A 1 357 ? -11.527 1.432 8.350 1.00 81.75 357 SER A C 1
ATOM 2686 O O . SER A 1 357 ? -11.567 2.403 9.094 1.00 81.75 357 SER A O 1
ATOM 2688 N N . THR A 1 358 ? -11.764 0.188 8.782 1.00 79.00 358 THR A N 1
ATOM 2689 C CA . THR A 1 358 ? -12.102 -0.120 10.183 1.00 79.00 358 THR A CA 1
ATOM 2690 C C . THR A 1 358 ? -10.963 0.225 11.152 1.00 79.00 358 THR A C 1
ATOM 2692 O O . THR A 1 358 ? -11.214 0.844 12.176 1.00 79.00 358 THR A O 1
ATOM 2695 N N . SER A 1 359 ? -9.711 -0.096 10.806 1.00 79.94 359 SER A N 1
ATOM 2696 C CA . SER A 1 359 ? -8.528 0.228 11.629 1.00 79.94 359 SER A CA 1
ATOM 2697 C C . SER A 1 359 ? -8.359 1.738 11.821 1.00 79.94 359 SER A C 1
ATOM 2699 O O . SER A 1 359 ? -8.136 2.222 12.922 1.00 79.94 359 SER A O 1
ATOM 2701 N N . VAL A 1 360 ? -8.526 2.517 10.747 1.00 76.12 360 VAL A N 1
ATOM 2702 C CA . VAL A 1 360 ? -8.435 3.983 10.811 1.00 76.12 360 VAL A CA 1
ATOM 2703 C C . VAL A 1 360 ? -9.595 4.579 11.612 1.00 76.12 360 VAL A C 1
ATOM 2705 O O . VAL A 1 360 ? -9.386 5.527 12.368 1.00 76.12 360 VAL A O 1
ATOM 2708 N N . GLU A 1 361 ? -10.805 4.026 11.481 1.00 69.06 361 GLU A N 1
ATOM 2709 C CA . GLU A 1 361 ? -11.947 4.398 12.326 1.00 69.06 361 GLU A CA 1
ATOM 2710 C C . GLU A 1 361 ? -11.637 4.181 13.822 1.00 69.06 361 GLU A C 1
ATOM 2712 O O . GLU A 1 361 ? -11.981 5.040 14.631 1.00 69.06 361 GLU A O 1
ATOM 2717 N N . GLU A 1 362 ? -10.922 3.109 14.183 1.00 68.88 362 GLU A N 1
ATOM 2718 C CA . GLU A 1 362 ? -10.455 2.827 15.552 1.00 68.88 362 GLU A CA 1
ATOM 2719 C C . GLU A 1 362 ? -9.287 3.731 15.997 1.00 68.88 362 GLU A C 1
ATOM 2721 O O . GLU A 1 362 ? -9.276 4.224 17.122 1.00 68.88 362 GLU A O 1
ATOM 2726 N N . LEU A 1 363 ? -8.310 4.036 15.143 1.00 65.69 363 LEU A N 1
ATOM 2727 C CA . LEU A 1 363 ? -7.198 4.935 15.503 1.00 65.69 363 LEU A CA 1
ATOM 2728 C C . LEU A 1 363 ? -7.634 6.371 15.756 1.00 65.69 363 LEU A C 1
ATOM 2730 O O . LEU A 1 363 ? -7.091 7.091 16.600 1.00 65.69 363 LEU A O 1
ATOM 2734 N N . LEU A 1 364 ? -8.664 6.808 15.045 1.00 61.00 364 LEU A N 1
ATOM 2735 C CA . LEU A 1 364 ? -9.308 8.075 15.340 1.00 61.00 364 LEU A CA 1
ATOM 2736 C C . LEU A 1 364 ? -9.947 8.081 16.750 1.00 61.00 364 LEU A C 1
ATOM 2738 O O . LEU A 1 364 ? -10.326 9.154 17.223 1.00 61.00 364 LEU A O 1
ATOM 2742 N N . THR A 1 365 ? -9.947 6.945 17.467 1.00 58.16 365 THR A N 1
ATOM 2743 C CA . THR A 1 365 ? -10.473 6.752 18.828 1.00 58.16 365 THR A CA 1
ATOM 2744 C C . THR A 1 365 ? -9.429 6.519 19.960 1.00 58.16 365 THR A C 1
ATOM 2746 O O . THR A 1 365 ? -9.722 5.789 20.902 1.00 58.16 365 THR A O 1
ATOM 2749 N N . GLU A 1 366 ? -8.243 7.165 19.970 1.00 56.16 366 GLU A N 1
ATOM 2750 C CA . GLU A 1 366 ? -7.338 7.209 21.160 1.00 56.16 366 GLU A CA 1
ATOM 2751 C C . GLU A 1 366 ? -7.810 8.146 22.295 1.00 56.16 366 GLU A C 1
ATOM 2753 O O . GLU A 1 366 ? -8.318 9.234 22.022 1.00 56.16 366 GLU A O 1
ATOM 2758 N N . SER A 1 367 ? -7.584 7.741 23.562 1.00 66.88 367 SER A N 1
ATOM 2759 C CA . SER A 1 367 ? -8.172 8.363 24.761 1.00 66.88 367 SER A CA 1
ATOM 2760 C C . SER A 1 367 ? -7.282 9.323 25.551 1.00 66.88 367 SER A C 1
ATOM 2762 O O . SER A 1 367 ? -6.484 8.921 26.395 1.00 66.88 367 SER A O 1
ATOM 2764 N N . SER A 1 368 ? -7.537 10.616 25.378 1.00 75.12 368 SER A N 1
ATOM 2765 C CA . SER A 1 368 ? -7.043 11.732 26.181 1.00 75.12 368 SER A CA 1
ATOM 2766 C C . SER A 1 368 ? -7.262 11.572 27.687 1.00 75.12 368 SER A C 1
ATOM 2768 O O . SER A 1 368 ? -6.523 12.176 28.464 1.00 75.12 368 SER A O 1
ATOM 2770 N N . CYS A 1 369 ? -8.233 10.757 28.122 1.00 77.12 369 CYS A N 1
ATOM 2771 C CA . CYS A 1 369 ? -8.477 10.506 29.539 1.00 77.12 369 CYS A CA 1
ATOM 2772 C C . CYS A 1 369 ? -7.287 9.797 30.195 1.00 77.12 369 CYS A C 1
ATOM 2774 O O . CYS A 1 369 ? -6.887 10.185 31.286 1.00 77.12 369 CYS A O 1
ATOM 2776 N N . ILE A 1 370 ? -6.705 8.787 29.538 1.00 79.38 370 ILE A N 1
ATOM 2777 C CA . ILE A 1 370 ? -5.560 8.047 30.088 1.00 79.38 370 ILE A CA 1
ATOM 2778 C C . ILE A 1 370 ? -4.332 8.949 30.107 1.00 79.38 370 ILE A C 1
ATOM 2780 O O . ILE A 1 370 ? -3.681 9.056 31.138 1.00 79.38 370 ILE A O 1
ATOM 2784 N N . THR A 1 371 ? -4.069 9.654 29.006 1.00 76.38 371 THR A N 1
ATOM 2785 C CA . THR A 1 371 ? -2.910 10.546 28.890 1.00 76.38 371 THR A CA 1
ATOM 2786 C C . THR A 1 371 ? -2.923 11.636 29.959 1.00 76.38 371 THR A C 1
ATOM 2788 O O . THR A 1 371 ? -1.916 11.858 30.618 1.00 76.38 371 THR A O 1
ATOM 2791 N N . CYS A 1 372 ? -4.067 12.289 30.183 1.00 80.88 372 CYS A N 1
ATOM 2792 C CA . CYS A 1 372 ? -4.165 13.334 31.199 1.00 80.88 372 CYS A CA 1
ATOM 2793 C C . CYS A 1 372 ? -4.114 12.761 32.626 1.00 80.88 372 CYS A C 1
ATOM 2795 O O . CYS A 1 372 ? -3.411 13.299 33.476 1.00 80.88 372 CYS A O 1
ATOM 2797 N N . HIS A 1 373 ? -4.808 11.652 32.908 1.00 84.56 373 HIS A N 1
ATOM 2798 C CA . HIS A 1 373 ? -4.803 11.076 34.256 1.00 84.56 373 HIS A CA 1
ATOM 2799 C C . HIS A 1 373 ? -3.491 10.381 34.627 1.00 84.56 373 HIS A C 1
ATOM 2801 O O . HIS A 1 373 ? -3.173 10.352 35.808 1.00 84.56 373 HIS A O 1
ATOM 2807 N N . GLN A 1 374 ? -2.706 9.888 33.668 1.00 83.50 374 GLN A N 1
ATOM 2808 C CA . GLN A 1 374 ? -1.362 9.356 33.922 1.00 83.50 374 GLN A CA 1
ATOM 2809 C C . GLN A 1 374 ? -0.426 10.421 34.498 1.00 83.50 374 GLN A C 1
ATOM 2811 O O . GLN A 1 374 ? 0.351 10.132 35.400 1.00 83.50 374 GLN A O 1
ATOM 2816 N N . GLU A 1 375 ? -0.528 11.662 34.017 1.00 80.50 375 GLU A N 1
ATOM 2817 C CA . GLU A 1 375 ? 0.280 12.780 34.519 1.00 80.50 375 GLU A CA 1
ATOM 2818 C C . GLU A 1 375 ? -0.175 13.267 35.906 1.00 80.50 375 GLU A C 1
ATOM 2820 O O . GLU A 1 375 ? 0.612 13.865 36.641 1.00 80.50 375 GLU A O 1
ATOM 2825 N N . LEU A 1 376 ? -1.440 13.027 36.267 1.00 82.62 376 LEU A N 1
ATOM 2826 C CA . LEU A 1 376 ? -2.028 13.460 37.539 1.00 82.62 376 LEU A CA 1
ATOM 2827 C C . LEU A 1 376 ? -1.936 12.391 38.636 1.00 82.62 376 LEU A C 1
ATOM 2829 O O . LEU A 1 376 ? -1.768 12.737 39.804 1.00 82.62 376 LEU A O 1
ATOM 2833 N N . ASP A 1 377 ? -2.074 11.117 38.266 1.00 78.25 377 ASP A N 1
ATOM 2834 C CA . ASP A 1 377 ? -2.027 9.954 39.151 1.00 78.25 377 ASP A CA 1
ATOM 2835 C C . ASP A 1 377 ? -1.611 8.694 38.359 1.00 78.25 377 ASP A C 1
ATOM 2837 O O . ASP A 1 377 ? -2.421 7.935 37.806 1.00 78.25 377 ASP A O 1
ATOM 2841 N N . GLU A 1 378 ? -0.297 8.494 38.274 1.00 76.62 378 GLU A N 1
ATOM 2842 C CA . GLU A 1 378 ? 0.318 7.368 37.567 1.00 76.62 378 GLU A CA 1
ATOM 2843 C C . GLU A 1 378 ? -0.012 6.021 38.233 1.00 76.62 378 GLU A C 1
ATOM 2845 O O . GLU A 1 378 ? -0.178 5.010 37.551 1.00 76.62 378 GLU A O 1
ATOM 2850 N N . GLU A 1 379 ? -0.178 6.001 39.559 1.00 80.69 379 GLU A N 1
ATOM 2851 C CA . GLU A 1 379 ? -0.486 4.779 40.307 1.00 80.69 379 GLU A CA 1
ATOM 2852 C C . GLU A 1 379 ? -1.880 4.252 39.943 1.00 80.69 379 GLU A C 1
ATOM 2854 O O . GLU A 1 379 ? -2.051 3.057 39.690 1.00 80.69 379 GLU A O 1
ATOM 2859 N N . LEU A 1 380 ? -2.863 5.148 39.818 1.00 78.06 380 LEU A N 1
ATOM 2860 C CA . LEU A 1 380 ? -4.227 4.796 39.419 1.00 78.06 380 LEU A CA 1
ATOM 2861 C C . LEU A 1 380 ? -4.297 4.219 38.000 1.00 78.06 380 LEU A C 1
ATOM 2863 O O . LEU A 1 380 ? -4.972 3.219 37.747 1.00 78.06 380 LEU A O 1
ATOM 2867 N N . THR A 1 381 ? -3.608 4.853 37.058 1.00 79.12 381 THR A N 1
ATOM 2868 C CA . THR A 1 381 ? -3.622 4.423 35.654 1.00 79.12 381 THR A CA 1
ATOM 2869 C C . THR A 1 381 ? -2.788 3.164 35.427 1.00 79.12 381 THR A C 1
ATOM 2871 O O . THR A 1 381 ? -3.162 2.336 34.595 1.00 79.12 381 THR A O 1
ATOM 2874 N N . GLY A 1 382 ? -1.722 2.974 36.208 1.00 81.06 382 GLY A N 1
ATOM 2875 C CA . GLY A 1 382 ? -0.936 1.745 36.246 1.00 81.06 382 GLY A CA 1
ATOM 2876 C C . GLY A 1 382 ? -1.727 0.562 36.801 1.00 81.06 382 GLY A C 1
ATOM 2877 O O . GLY A 1 382 ? -1.741 -0.503 36.186 1.00 81.06 382 GLY A O 1
ATOM 2878 N N . ALA A 1 383 ? -2.459 0.752 37.904 1.00 82.81 383 ALA A N 1
ATOM 2879 C CA . ALA A 1 383 ? -3.305 -0.296 38.472 1.00 82.81 383 ALA A CA 1
ATOM 2880 C C . ALA A 1 383 ? -4.341 -0.813 37.456 1.00 82.81 383 ALA A C 1
ATOM 2882 O O . ALA A 1 383 ? -4.597 -2.021 37.394 1.00 82.81 383 ALA A O 1
ATOM 2883 N N . PHE A 1 384 ? -4.889 0.081 36.618 1.00 85.56 384 PHE A N 1
ATOM 2884 C CA . PHE A 1 384 ? -5.946 -0.279 35.670 1.00 85.56 384 PHE A CA 1
ATOM 2885 C C . PHE A 1 384 ? -5.470 -1.225 34.572 1.00 85.56 384 PHE A C 1
ATOM 2887 O O . PHE A 1 384 ? -6.278 -1.977 34.035 1.00 85.56 384 PHE A O 1
ATOM 2894 N N . GLN A 1 385 ? -4.173 -1.245 34.266 1.00 80.56 385 GLN A N 1
ATOM 2895 C CA . GLN A 1 385 ? -3.623 -2.132 33.240 1.00 80.56 385 GLN A CA 1
ATOM 2896 C C . GLN A 1 385 ? -3.840 -3.615 33.567 1.00 80.56 385 GLN A C 1
ATOM 2898 O O . GLN A 1 385 ? -4.068 -4.419 32.664 1.00 80.56 385 GLN A O 1
ATOM 2903 N N . ASP A 1 386 ? -3.837 -3.955 34.855 1.00 81.75 386 ASP A N 1
ATOM 2904 C CA . ASP A 1 386 ? -4.052 -5.313 35.352 1.00 81.75 386 ASP A CA 1
ATOM 2905 C C . ASP A 1 386 ? -5.522 -5.602 35.703 1.00 81.75 386 ASP A C 1
ATOM 2907 O O . ASP A 1 386 ? -5.858 -6.710 36.140 1.00 81.75 386 ASP A O 1
ATOM 2911 N N . ASP A 1 387 ? -6.414 -4.619 35.549 1.00 92.38 387 ASP A N 1
ATOM 2912 C CA . ASP A 1 387 ? -7.826 -4.777 35.870 1.00 92.38 387 ASP A CA 1
ATOM 2913 C C . ASP A 1 387 ? -8.487 -5.747 34.885 1.00 92.38 387 ASP A C 1
ATOM 2915 O O . ASP A 1 387 ? -8.322 -5.667 33.664 1.00 92.38 387 ASP A O 1
ATOM 2919 N N . ILE A 1 388 ? -9.304 -6.662 35.405 1.00 92.25 388 ILE A N 1
ATOM 2920 C CA . ILE A 1 388 ? -10.035 -7.618 34.582 1.00 92.25 388 ILE A CA 1
ATOM 2921 C C . ILE A 1 388 ? -10.939 -6.929 33.556 1.00 92.25 388 ILE A C 1
ATOM 2923 O O . ILE A 1 388 ? -11.177 -7.485 32.489 1.00 92.25 388 ILE A O 1
ATOM 2927 N N . HIS A 1 389 ? -11.431 -5.728 33.843 1.00 90.94 389 HIS A N 1
ATOM 2928 C CA . HIS A 1 389 ? -12.221 -4.948 32.900 1.00 90.94 389 HIS A CA 1
ATOM 2929 C C . HIS A 1 389 ? -11.350 -4.422 31.754 1.00 90.94 389 HIS A C 1
ATOM 2931 O O . HIS A 1 389 ? -11.771 -4.532 30.606 1.00 90.94 389 HIS A O 1
ATOM 2937 N N . ALA A 1 390 ? -10.127 -3.959 32.026 1.00 83.69 390 ALA A N 1
ATOM 2938 C CA . ALA A 1 390 ? -9.184 -3.534 30.989 1.00 83.69 390 ALA A CA 1
ATOM 2939 C C . ALA A 1 390 ? -8.723 -4.714 30.119 1.00 83.69 390 ALA A C 1
ATOM 2941 O O . ALA A 1 390 ? -8.737 -4.626 28.895 1.00 83.69 390 ALA A O 1
ATOM 2942 N N . ILE A 1 391 ? -8.429 -5.865 30.736 1.00 85.50 391 ILE A N 1
ATOM 2943 C CA . ILE A 1 391 ? -8.102 -7.120 30.032 1.00 85.50 391 ILE A CA 1
ATOM 2944 C C . ILE A 1 391 ? -9.263 -7.582 29.132 1.00 85.50 391 ILE A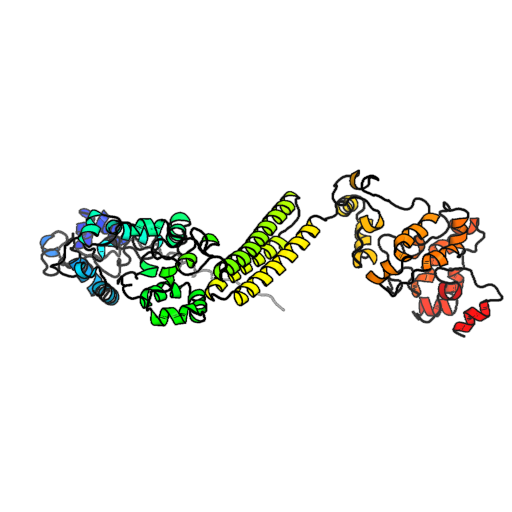 C 1
ATOM 2946 O O . ILE A 1 391 ? -9.059 -8.281 28.142 1.00 85.50 391 ILE A O 1
ATOM 2950 N N . ARG A 1 392 ? -10.499 -7.209 29.478 1.00 83.19 392 ARG A N 1
ATOM 2951 C CA . ARG A 1 392 ? -11.710 -7.466 28.686 1.00 83.19 392 ARG A CA 1
ATOM 2952 C C . ARG A 1 392 ? -12.125 -6.266 27.829 1.00 83.19 392 ARG A C 1
ATOM 2954 O O . ARG A 1 392 ? -13.281 -6.203 27.418 1.00 83.19 392 ARG A O 1
ATOM 2961 N N . GLU A 1 393 ? -11.190 -5.356 27.561 1.00 80.12 393 GLU A N 1
ATOM 2962 C CA . GLU A 1 393 ? -11.318 -4.221 26.638 1.00 80.12 393 GLU A CA 1
ATOM 2963 C C . GLU A 1 393 ? -12.386 -3.186 27.040 1.00 80.12 393 GLU A C 1
ATOM 2965 O O . GLU A 1 393 ? -12.897 -2.428 26.215 1.00 80.12 393 GLU A O 1
ATOM 2970 N N . VAL A 1 394 ? -12.727 -3.104 28.327 1.00 83.06 394 VAL A N 1
ATOM 2971 C CA . VAL A 1 394 ? -13.563 -2.022 28.858 1.00 83.06 394 VAL A CA 1
ATOM 2972 C C . VAL A 1 394 ? -12.678 -0.810 29.140 1.00 83.06 394 VAL A C 1
ATOM 2974 O O . VAL A 1 394 ? -11.765 -0.874 29.959 1.00 83.06 394 VAL A O 1
ATOM 2977 N N . SER A 1 395 ? -12.961 0.311 28.479 1.00 82.69 395 SER A N 1
ATOM 2978 C CA . SER A 1 395 ? -12.182 1.550 28.591 1.00 82.69 395 SER A CA 1
ATOM 2979 C C . SER A 1 395 ? -12.588 2.432 29.784 1.00 82.69 395 SER A C 1
ATOM 2981 O O . SER A 1 395 ? -13.652 2.254 30.385 1.00 82.69 395 SER A O 1
ATOM 2983 N N . CYS A 1 396 ? -11.772 3.446 30.111 1.00 84.44 396 CYS A N 1
ATOM 2984 C CA . CYS A 1 396 ? -12.013 4.378 31.225 1.00 84.44 396 CYS A CA 1
ATOM 2985 C C . CYS A 1 396 ? -13.375 5.085 31.119 1.00 84.44 396 CYS A C 1
ATOM 2987 O O . CYS A 1 396 ? -14.136 5.131 32.089 1.00 84.44 396 CYS A O 1
ATOM 2989 N N . GLN A 1 397 ? -13.712 5.579 29.925 1.00 84.81 397 GLN A N 1
ATOM 2990 C CA . GLN A 1 397 ? -15.007 6.188 29.625 1.00 84.81 397 GLN A CA 1
ATOM 2991 C C . GLN A 1 397 ? -16.148 5.162 29.594 1.00 84.81 397 GLN A C 1
ATOM 2993 O O . GLN A 1 397 ? -17.297 5.519 29.834 1.00 84.81 397 GLN A O 1
ATOM 2998 N N . GLY A 1 398 ? -15.855 3.876 29.377 1.00 81.75 398 GLY A N 1
ATOM 2999 C CA . GLY A 1 398 ? -16.837 2.800 29.532 1.00 81.75 398 GLY A CA 1
ATOM 3000 C C . GLY A 1 398 ? -17.373 2.707 30.965 1.00 81.75 398 GLY A C 1
ATOM 3001 O O . GLY A 1 398 ? -18.561 2.461 31.177 1.00 81.75 398 GLY A O 1
ATOM 3002 N N . CYS A 1 399 ? -16.524 2.992 31.956 1.00 86.06 399 CYS A N 1
ATOM 3003 C CA . CYS A 1 399 ? -16.924 3.072 33.359 1.00 86.06 399 CYS A CA 1
ATOM 3004 C C . CYS A 1 399 ? -17.443 4.471 33.727 1.00 86.06 399 CYS A C 1
ATOM 3006 O O . CYS A 1 399 ? -18.579 4.601 34.201 1.00 86.06 399 CYS A O 1
ATOM 3008 N N . HIS A 1 400 ? -16.623 5.504 33.505 1.00 88.56 400 HIS A N 1
ATOM 3009 C CA . HIS A 1 400 ? -16.824 6.865 34.017 1.00 88.56 400 HIS A CA 1
ATOM 3010 C C . HIS A 1 400 ? -17.573 7.812 33.069 1.00 88.56 400 HIS A C 1
ATOM 3012 O O . HIS A 1 400 ? -17.975 8.894 33.500 1.00 88.56 400 HIS A O 1
ATOM 3018 N N . GLY A 1 401 ? -17.810 7.426 31.814 1.00 81.75 401 GLY A N 1
ATOM 3019 C CA . GLY A 1 401 ? -18.313 8.308 30.753 1.00 81.75 401 GLY A CA 1
ATOM 3020 C C . GLY A 1 401 ? -17.269 9.330 30.281 1.00 81.75 401 GLY A C 1
ATOM 3021 O O . GLY A 1 401 ? -16.098 9.236 30.640 1.00 81.75 401 GLY A O 1
ATOM 3022 N N . GLY A 1 402 ? -17.710 10.339 29.525 1.00 80.75 402 GLY A N 1
ATOM 3023 C CA . GLY A 1 402 ? -16.867 11.439 29.038 1.00 80.75 402 GLY A CA 1
ATOM 3024 C C . GLY A 1 402 ? -16.329 11.217 27.626 1.00 80.75 402 GLY A C 1
ATOM 3025 O O . GLY A 1 402 ? -16.552 10.162 27.025 1.00 80.75 402 GLY A O 1
ATOM 3026 N N . ASN A 1 403 ? -15.624 12.224 27.101 1.00 77.75 403 ASN A N 1
ATOM 3027 C CA . ASN A 1 403 ? -15.106 12.205 25.737 1.00 77.75 403 ASN A CA 1
ATOM 3028 C C . ASN A 1 403 ? -13.576 12.053 25.706 1.00 77.75 403 ASN A C 1
ATOM 3030 O O . ASN A 1 403 ? -12.856 13.013 25.990 1.00 77.75 403 ASN A O 1
ATOM 3034 N N . PRO A 1 404 ? -13.082 10.880 25.283 1.00 69.88 404 PRO A N 1
ATOM 3035 C CA . PRO A 1 404 ? -11.664 10.561 25.221 1.00 69.88 404 PRO A CA 1
ATOM 3036 C C . PRO A 1 404 ? -10.903 11.323 24.120 1.00 69.88 404 PRO A C 1
ATOM 3038 O O . PRO A 1 404 ? -9.731 11.081 23.908 1.00 69.88 404 PRO A O 1
ATOM 3041 N N . LEU A 1 405 ? -11.514 12.238 23.371 1.00 66.81 405 LEU A N 1
ATOM 3042 C CA . LEU A 1 405 ? -10.830 12.960 22.290 1.00 66.81 405 LEU A CA 1
ATOM 3043 C C . LEU A 1 405 ? -10.441 14.393 22.673 1.00 66.81 405 LEU A C 1
ATOM 3045 O O . LEU A 1 405 ? -9.667 15.035 21.957 1.00 66.81 405 LEU A O 1
ATOM 3049 N N . LEU A 1 406 ? -10.961 14.898 23.793 1.00 71.50 406 LEU A N 1
ATOM 3050 C CA . LEU A 1 406 ? -10.712 16.257 24.273 1.00 71.50 406 LEU A CA 1
ATOM 3051 C C . LEU A 1 406 ? -9.579 16.256 25.297 1.00 71.50 406 LEU A C 1
ATOM 3053 O O . LEU A 1 406 ? -9.571 15.442 26.211 1.00 71.50 406 LEU A O 1
ATOM 3057 N N . LYS A 1 407 ? -8.599 17.149 25.154 1.00 68.25 407 LYS A N 1
ATOM 3058 C CA . LYS A 1 407 ? -7.344 17.076 25.925 1.00 68.25 407 LYS A CA 1
ATOM 3059 C C . LYS A 1 407 ? -7.370 17.821 27.267 1.00 68.25 407 LYS A C 1
ATOM 3061 O O . LYS A 1 407 ? -6.391 17.739 27.999 1.00 68.25 407 LYS A O 1
ATOM 3066 N N . GLY A 1 408 ? -8.451 18.536 27.579 1.00 74.06 408 GLY A N 1
ATOM 3067 C CA . GLY A 1 408 ? -8.637 19.252 28.844 1.00 74.06 408 GLY A CA 1
ATOM 3068 C C . GLY A 1 408 ? -9.815 18.729 29.670 1.00 74.06 408 GLY A C 1
ATOM 3069 O O . GLY A 1 408 ? -10.477 17.756 29.305 1.00 74.06 408 GLY A O 1
ATOM 3070 N N . GLU A 1 409 ? -10.101 19.391 30.794 1.00 82.94 409 GLU A N 1
ATOM 3071 C CA . GLU A 1 409 ? -11.172 19.007 31.728 1.00 82.94 409 GLU A CA 1
ATOM 3072 C C . GLU A 1 409 ? -12.570 18.960 31.084 1.00 82.94 409 GLU A C 1
ATOM 3074 O O . GLU A 1 409 ? -13.466 18.280 31.587 1.00 82.94 409 GLU A O 1
ATOM 3079 N N . GLU A 1 410 ? -12.770 19.626 29.944 1.00 81.62 410 GLU A N 1
ATOM 3080 C CA . GLU A 1 410 ? -13.993 19.548 29.144 1.00 81.62 410 GLU A CA 1
ATOM 3081 C C . GLU A 1 410 ? -14.347 18.112 28.710 1.00 81.62 410 GLU A C 1
ATOM 3083 O O . GLU A 1 410 ? -15.534 17.796 28.563 1.00 81.62 410 GLU A O 1
ATOM 3088 N N . ALA A 1 411 ? -13.346 17.226 28.610 1.00 76.75 411 ALA A N 1
ATOM 3089 C CA . ALA A 1 411 ? -13.512 15.785 28.404 1.00 76.75 411 ALA A CA 1
ATOM 3090 C C . ALA A 1 411 ? -14.388 15.131 29.484 1.00 76.75 411 ALA A C 1
ATOM 3092 O O . ALA A 1 411 ? -15.116 14.175 29.213 1.00 76.75 411 ALA A O 1
ATOM 3093 N N . MET A 1 412 ? -14.349 15.674 30.704 1.00 87.62 412 MET A N 1
ATOM 3094 C CA . MET A 1 412 ? -15.107 15.225 31.873 1.00 87.62 412 MET A CA 1
ATOM 3095 C C . MET A 1 412 ? -16.379 16.054 32.108 1.00 87.62 412 MET A C 1
ATOM 3097 O O . MET A 1 412 ? -16.939 16.081 33.209 1.00 87.62 412 MET A O 1
ATOM 3101 N N . SER A 1 413 ? -16.878 16.755 31.091 1.00 87.25 413 SER A N 1
ATOM 3102 C CA . SER A 1 413 ? -18.119 17.513 31.226 1.00 87.25 413 SER A CA 1
ATOM 3103 C C . SER A 1 413 ? -19.361 16.617 31.131 1.00 87.25 413 SER A C 1
ATOM 3105 O O . SER A 1 413 ? -19.386 15.581 30.465 1.00 87.25 413 SER A O 1
ATOM 3107 N N . ARG A 1 414 ? -20.463 17.048 31.762 1.00 83.12 414 ARG A N 1
ATOM 3108 C CA . ARG A 1 414 ? -21.767 16.373 31.620 1.00 83.12 414 ARG A CA 1
ATOM 3109 C C . ARG A 1 414 ? -22.276 16.371 30.175 1.00 83.12 414 ARG A C 1
ATOM 3111 O O . ARG A 1 414 ? -22.998 15.449 29.811 1.00 83.12 414 ARG A O 1
ATOM 3118 N N . ALA A 1 415 ? -21.929 17.392 29.386 1.00 75.44 415 ALA A N 1
ATOM 3119 C CA . ALA A 1 415 ? -22.335 17.506 27.985 1.00 75.44 415 ALA A CA 1
ATOM 3120 C C . ALA A 1 415 ? -21.716 16.393 27.128 1.00 75.44 415 ALA A C 1
ATOM 3122 O O . ALA A 1 415 ? -22.396 15.814 26.290 1.00 75.44 415 ALA A O 1
ATOM 3123 N N . GLU A 1 416 ? -20.481 16.015 27.447 1.00 79.00 416 GLU A N 1
ATOM 3124 C CA . GLU A 1 416 ? -19.761 14.896 26.837 1.00 79.00 416 GLU A CA 1
ATOM 3125 C C . GLU A 1 416 ? -20.129 13.532 27.456 1.00 79.00 416 GLU A C 1
ATOM 3127 O O . GLU A 1 416 ? -19.435 12.534 27.279 1.00 79.00 416 GLU A O 1
ATOM 3132 N N . GLY A 1 417 ? -21.223 13.466 28.224 1.00 74.69 417 GLY A N 1
ATOM 3133 C CA . GLY A 1 417 ? -21.721 12.221 28.807 1.00 74.69 417 GLY A CA 1
ATOM 3134 C C . GLY A 1 417 ? -20.921 11.716 30.009 1.00 74.69 417 GLY A C 1
ATOM 3135 O O . GLY A 1 417 ? -21.048 10.547 30.372 1.00 74.69 417 GLY A O 1
ATOM 3136 N N . PHE A 1 418 ? -20.109 12.560 30.655 1.00 88.19 418 PHE A N 1
ATOM 3137 C CA . PHE A 1 418 ? -19.362 12.162 31.848 1.00 88.19 418 PHE A CA 1
ATOM 3138 C C . PHE A 1 418 ? -20.293 11.836 33.021 1.00 88.19 418 PHE A C 1
ATOM 3140 O O . PHE A 1 418 ? -21.151 12.630 33.426 1.00 88.19 418 PHE A O 1
ATOM 3147 N N . ILE A 1 419 ? -20.120 10.648 33.593 1.00 87.19 419 ILE A N 1
ATOM 3148 C CA . ILE A 1 419 ? -20.897 10.123 34.719 1.00 87.19 419 ILE A CA 1
ATOM 3149 C C . ILE A 1 419 ? -20.156 10.414 36.028 1.00 87.19 419 ILE A C 1
ATOM 3151 O O . ILE A 1 419 ? -20.784 10.888 36.985 1.00 87.19 419 ILE A O 1
ATOM 3155 N N . GLY A 1 420 ? -18.833 10.215 36.021 1.00 88.06 420 GLY A N 1
ATOM 3156 C CA . GLY A 1 420 ? -17.927 10.398 37.152 1.00 88.06 420 GLY A CA 1
ATOM 3157 C C . GLY A 1 420 ? -17.880 9.198 38.098 1.00 88.06 420 GLY A C 1
ATOM 3158 O O . GLY A 1 420 ? -18.256 8.083 37.739 1.00 88.06 420 GLY A O 1
ATOM 3159 N N . VAL A 1 421 ? -17.397 9.427 39.321 1.00 90.06 421 VAL A N 1
ATOM 3160 C CA . VAL A 1 421 ? -17.328 8.413 40.388 1.00 90.06 421 VAL A CA 1
ATOM 3161 C C . VAL A 1 421 ? -18.556 8.477 41.312 1.00 90.06 421 VAL A C 1
ATOM 3163 O O . VAL A 1 421 ? -19.105 9.568 41.525 1.00 90.06 421 VAL A O 1
ATOM 3166 N N . PRO A 1 422 ? -19.003 7.346 41.894 1.00 90.81 422 PRO A N 1
ATOM 3167 C CA . PRO A 1 422 ? -20.049 7.347 42.916 1.00 90.81 422 PRO A CA 1
ATOM 3168 C C . PRO A 1 422 ? -19.678 8.246 44.103 1.00 90.81 422 PRO A C 1
ATOM 3170 O O . PRO A 1 422 ? -18.569 8.176 44.621 1.00 90.81 422 PRO A O 1
ATOM 3173 N N . ARG A 1 423 ? -20.609 9.099 44.551 1.00 87.69 423 ARG A N 1
ATOM 3174 C CA . ARG A 1 423 ? -20.348 10.084 45.625 1.00 87.69 423 ARG A CA 1
ATOM 3175 C C . ARG A 1 423 ? -20.673 9.578 47.028 1.00 87.69 423 ARG A C 1
ATOM 3177 O O . ARG A 1 423 ? -20.300 10.225 48.003 1.00 87.69 423 ARG A O 1
ATOM 3184 N N . ARG A 1 424 ? -21.433 8.488 47.143 1.00 94.00 424 ARG A N 1
ATOM 3185 C CA . ARG A 1 424 ? -21.833 7.896 48.422 1.00 94.00 424 ARG A CA 1
ATOM 3186 C C . ARG A 1 424 ? -21.536 6.395 48.399 1.00 94.00 424 ARG A C 1
ATOM 3188 O O . ARG A 1 424 ? -21.820 5.773 47.375 1.00 94.00 424 ARG A O 1
ATOM 3195 N N . PRO A 1 425 ? -21.057 5.802 49.505 1.00 93.62 425 PRO A N 1
ATOM 3196 C CA . PRO A 1 425 ? -20.786 4.363 49.592 1.00 93.62 425 PRO A CA 1
ATOM 3197 C C . PRO A 1 425 ? -21.970 3.479 49.165 1.00 93.62 425 PRO A C 1
ATOM 3199 O O . PRO A 1 425 ? -21.793 2.477 48.479 1.00 93.62 425 PRO A O 1
ATOM 3202 N N . GLY A 1 426 ? -23.202 3.884 49.494 1.00 93.19 426 GLY A N 1
ATOM 3203 C CA . GLY A 1 426 ? -24.409 3.141 49.121 1.00 93.19 426 GLY A CA 1
ATOM 3204 C C . GLY A 1 426 ? -24.714 3.098 47.618 1.00 93.19 426 GLY A C 1
ATOM 3205 O O . GLY A 1 426 ? -25.453 2.218 47.190 1.00 93.19 426 GLY A O 1
ATOM 3206 N N . ASP A 1 427 ? -24.138 3.997 46.811 1.00 94.88 427 ASP A N 1
ATOM 3207 C CA . ASP A 1 427 ? -24.393 4.067 45.363 1.00 94.88 427 ASP A CA 1
ATOM 3208 C C . ASP A 1 427 ? -23.506 3.090 44.559 1.00 94.88 427 ASP A C 1
ATOM 3210 O O . ASP A 1 427 ? -23.750 2.845 43.376 1.00 94.88 427 ASP A O 1
ATOM 3214 N N . VAL A 1 428 ? -22.466 2.521 45.179 1.00 95.12 428 VAL A N 1
ATOM 3215 C CA . VAL A 1 428 ? -21.445 1.718 44.483 1.00 95.12 428 VAL A CA 1
ATOM 3216 C C . VAL A 1 428 ? -22.020 0.417 43.914 1.00 95.12 428 VAL A C 1
ATOM 3218 O O . VAL A 1 428 ? -21.708 0.048 42.782 1.00 95.12 428 VAL A O 1
ATOM 3221 N N . ALA A 1 429 ? -22.914 -0.248 44.652 1.00 92.94 429 ALA A N 1
ATOM 3222 C CA . ALA A 1 429 ? -23.543 -1.487 44.193 1.00 92.94 429 ALA A CA 1
ATOM 3223 C C . ALA A 1 429 ? -24.356 -1.278 42.904 1.00 92.94 429 ALA A C 1
ATOM 3225 O O . ALA A 1 429 ? -24.300 -2.103 41.991 1.00 92.94 429 ALA A O 1
ATOM 3226 N N . ASP A 1 430 ? -25.065 -0.152 42.802 1.00 92.56 430 ASP A N 1
ATOM 3227 C CA . ASP A 1 430 ? -25.817 0.203 41.597 1.00 92.56 430 ASP A CA 1
ATOM 3228 C C . ASP A 1 430 ? -24.886 0.589 40.447 1.00 92.56 430 ASP A C 1
ATOM 3230 O O . ASP A 1 430 ? -25.140 0.228 39.299 1.00 92.56 430 ASP A O 1
ATOM 3234 N N . TYR A 1 431 ? -23.771 1.261 40.744 1.00 94.50 431 TYR A N 1
ATOM 3235 C CA . TYR A 1 431 ? -22.792 1.653 39.735 1.00 94.50 431 TYR A CA 1
ATOM 3236 C C . TYR A 1 431 ? -22.171 0.450 39.017 1.00 94.50 431 TYR A C 1
ATOM 3238 O O . TYR A 1 431 ? -22.143 0.442 37.784 1.00 94.50 431 TYR A O 1
ATOM 3246 N N . CYS A 1 432 ? -21.719 -0.561 39.767 1.00 93.69 432 CYS A N 1
ATOM 3247 C CA . CYS A 1 432 ? -21.196 -1.814 39.213 1.00 93.69 432 CYS A CA 1
ATOM 3248 C C . CYS A 1 432 ? -22.310 -2.655 38.566 1.00 93.69 432 CYS A C 1
ATOM 3250 O O . CYS A 1 432 ? -22.103 -3.281 37.523 1.00 93.69 432 CYS A O 1
ATOM 3252 N N . GLY A 1 433 ? -23.509 -2.629 39.158 1.00 93.44 433 GLY A N 1
ATOM 3253 C CA . GLY A 1 433 ? -24.686 -3.352 38.680 1.00 93.44 433 GLY A CA 1
ATOM 3254 C C . GLY A 1 433 ? -25.183 -2.916 37.299 1.00 93.44 433 GLY A C 1
ATOM 3255 O O . GLY A 1 433 ? -25.828 -3.713 36.626 1.00 93.44 433 GLY A O 1
ATOM 3256 N N . ARG A 1 434 ? -24.834 -1.713 36.818 1.00 92.00 434 ARG A N 1
ATOM 3257 C CA . ARG A 1 434 ? -25.153 -1.272 35.442 1.00 92.00 434 ARG A CA 1
ATOM 3258 C C . ARG A 1 434 ? -24.707 -2.269 34.371 1.00 92.00 434 ARG A C 1
ATOM 3260 O O . ARG A 1 434 ? -25.369 -2.374 33.346 1.00 92.00 434 ARG A O 1
ATOM 3267 N N . CYS A 1 435 ? -23.605 -2.974 34.623 1.00 91.38 435 CYS A N 1
ATOM 3268 C CA . CYS A 1 435 ? -23.086 -4.015 33.739 1.00 91.38 435 CYS A CA 1
ATOM 3269 C C . CYS A 1 435 ? -23.254 -5.401 34.365 1.00 91.38 435 CYS A C 1
ATOM 3271 O O . CYS A 1 435 ? -23.777 -6.309 33.729 1.00 91.38 435 CYS A O 1
ATOM 3273 N N . HIS A 1 436 ? -22.858 -5.566 35.631 1.00 94.06 436 HIS A N 1
ATOM 3274 C CA . HIS A 1 436 ? -22.831 -6.879 36.286 1.00 94.06 436 HIS A CA 1
ATOM 3275 C C . HIS A 1 436 ? -24.204 -7.397 36.721 1.00 94.06 436 HIS A C 1
ATOM 3277 O O . HIS A 1 436 ? -24.286 -8.535 37.162 1.00 94.06 436 HIS A O 1
ATOM 3283 N N . SER A 1 437 ? -25.278 -6.616 36.575 1.00 95.31 437 SER A N 1
ATOM 3284 C CA . SER A 1 437 ? -26.652 -7.099 36.772 1.00 95.31 437 SER A CA 1
ATOM 3285 C C . SER A 1 437 ? -27.394 -7.392 35.462 1.00 95.31 437 SER A C 1
ATOM 3287 O O . SER A 1 437 ? -28.566 -7.764 35.497 1.00 95.31 437 SER A O 1
ATOM 3289 N N . ASP A 1 438 ? -26.731 -7.251 34.308 1.00 93.31 438 ASP A N 1
ATOM 3290 C CA . ASP A 1 438 ? -27.302 -7.515 32.984 1.00 93.31 438 ASP A CA 1
ATOM 3291 C C . ASP A 1 438 ? -26.698 -8.793 32.378 1.00 93.31 438 ASP A C 1
ATOM 3293 O O . ASP A 1 438 ? -25.543 -8.840 31.946 1.00 93.31 438 ASP A O 1
ATOM 3297 N N . ALA A 1 439 ? -27.506 -9.854 32.329 1.00 89.94 439 ALA A N 1
ATOM 3298 C CA . ALA A 1 439 ? -27.098 -11.151 31.797 1.00 89.94 439 ALA A CA 1
ATOM 3299 C C . ALA A 1 439 ? -26.782 -11.113 30.294 1.00 89.94 439 ALA A C 1
ATOM 3301 O O . ALA A 1 439 ? -25.951 -11.890 29.824 1.00 89.94 439 ALA A O 1
ATOM 3302 N N . ASP A 1 440 ? -27.440 -10.253 29.519 1.00 86.94 440 ASP A N 1
ATOM 3303 C CA . ASP A 1 440 ? -27.242 -10.159 28.071 1.00 86.94 440 ASP A CA 1
ATOM 3304 C C . ASP A 1 440 ? -25.949 -9.418 27.752 1.00 86.94 440 ASP A C 1
ATOM 3306 O O . ASP A 1 440 ? -25.215 -9.798 26.832 1.00 86.94 440 ASP A O 1
ATOM 3310 N N . TYR A 1 441 ? -25.646 -8.400 28.554 1.00 85.00 441 TYR A N 1
ATOM 3311 C CA . TYR A 1 441 ? -24.379 -7.694 28.506 1.00 85.00 441 TYR A CA 1
ATOM 3312 C C . TYR A 1 441 ? -23.214 -8.607 28.908 1.00 85.00 441 TYR A C 1
ATOM 3314 O O . TYR A 1 441 ? -22.269 -8.778 28.134 1.00 85.00 441 TYR A O 1
ATOM 3322 N N . MET A 1 442 ? -23.300 -9.269 30.067 1.00 88.62 442 MET A N 1
ATOM 3323 C CA . MET A 1 442 ? -22.194 -10.070 30.603 1.00 88.62 442 MET A CA 1
ATOM 3324 C C . MET A 1 442 ? -21.869 -11.312 29.772 1.00 88.62 442 MET A C 1
ATOM 3326 O O . MET A 1 442 ? -20.699 -11.688 29.685 1.00 88.62 442 MET A O 1
ATOM 3330 N N . ARG A 1 443 ? -22.842 -11.899 29.060 1.00 86.94 443 ARG A N 1
ATOM 3331 C CA . ARG A 1 443 ? -22.586 -13.026 28.140 1.00 86.94 443 ARG A CA 1
ATOM 3332 C C . ARG A 1 443 ? -21.576 -12.714 27.034 1.00 86.94 443 ARG A C 1
ATOM 3334 O O . ARG A 1 443 ? -20.961 -13.641 26.517 1.00 86.94 443 ARG A O 1
ATOM 3341 N N . LYS A 1 444 ? -21.396 -11.443 26.667 1.00 81.81 444 LYS A N 1
ATOM 3342 C CA . LYS A 1 444 ? -20.419 -11.029 25.645 1.00 81.81 444 LYS A CA 1
ATOM 3343 C C . LYS A 1 444 ? -18.977 -11.113 26.148 1.00 81.81 444 LYS A C 1
ATOM 3345 O O . LYS A 1 444 ? -18.068 -11.272 25.342 1.00 81.81 444 LYS A O 1
ATOM 3350 N N . PHE A 1 445 ? -18.784 -11.032 27.463 1.00 83.31 445 PHE A N 1
ATOM 3351 C CA . PHE A 1 445 ? -17.466 -10.980 28.092 1.00 83.31 445 PHE A CA 1
ATOM 3352 C C . PHE A 1 445 ? -17.145 -12.282 28.828 1.00 83.31 445 PHE A C 1
ATOM 3354 O O . PHE A 1 445 ? -16.113 -12.910 28.575 1.00 83.31 445 PHE A O 1
ATOM 3361 N N . ASP A 1 446 ? -18.023 -12.699 29.739 1.00 84.50 446 ASP A N 1
ATOM 3362 C CA . ASP A 1 446 ? -17.868 -13.926 30.512 1.00 84.50 446 ASP A CA 1
ATOM 3363 C C . ASP A 1 446 ? -19.236 -14.448 30.998 1.00 84.50 446 ASP A C 1
ATOM 3365 O O . ASP A 1 446 ? -19.748 -14.001 32.028 1.00 84.50 446 ASP A O 1
ATOM 3369 N N . PRO A 1 447 ? -19.843 -15.412 30.278 1.00 84.00 447 PRO A N 1
ATOM 3370 C CA . PRO A 1 447 ? -21.112 -16.027 30.668 1.00 84.00 447 PRO A CA 1
ATOM 3371 C C . PRO A 1 447 ? -21.089 -16.737 32.029 1.00 84.00 447 PRO A C 1
ATOM 3373 O O . PRO A 1 447 ? -22.153 -17.063 32.550 1.00 84.00 447 PRO A O 1
ATOM 3376 N N . GLY A 1 448 ? -19.904 -17.030 32.579 1.00 86.06 448 GLY A N 1
ATOM 3377 C CA . GLY A 1 448 ? -19.752 -17.710 33.864 1.00 86.06 448 GLY A CA 1
ATOM 3378 C C . GLY A 1 448 ? -19.925 -16.796 35.078 1.00 86.06 448 GLY A C 1
ATOM 3379 O O . GLY A 1 448 ? -20.004 -17.300 36.197 1.00 86.06 448 GLY A O 1
ATOM 3380 N N . VAL A 1 449 ? -19.986 -15.474 34.884 1.00 89.38 449 VAL A N 1
ATOM 3381 C CA . VAL A 1 449 ? -20.163 -14.505 35.973 1.00 89.38 449 VAL A CA 1
ATOM 3382 C C . VAL A 1 449 ? -21.654 -14.364 36.310 1.00 89.38 449 VAL A C 1
ATOM 3384 O O . VAL A 1 449 ? -22.431 -13.943 35.451 1.00 89.38 449 VAL A O 1
ATOM 3387 N N . PRO A 1 450 ? -22.087 -14.688 37.545 1.00 91.69 450 PRO A N 1
ATOM 3388 C CA . PRO A 1 450 ? -23.486 -14.540 37.936 1.00 91.69 450 PRO A CA 1
ATOM 3389 C C . PRO A 1 450 ? -23.908 -13.069 38.009 1.00 91.69 450 PRO A C 1
ATOM 3391 O O . PRO A 1 450 ? -23.186 -12.249 38.574 1.00 91.69 450 PRO A O 1
ATOM 3394 N N . THR A 1 451 ? -25.113 -12.750 37.531 1.00 94.31 451 THR A N 1
ATOM 3395 C CA . THR A 1 451 ? -25.604 -11.362 37.451 1.00 94.31 451 THR A CA 1
ATOM 3396 C C . THR A 1 451 ? -26.586 -10.956 38.551 1.00 94.31 451 THR A C 1
ATOM 3398 O O . THR A 1 451 ? -27.189 -9.892 38.507 1.00 94.31 451 THR A O 1
ATOM 3401 N N . ASP A 1 452 ? -26.768 -11.789 39.571 1.00 92.62 452 ASP A N 1
ATOM 3402 C CA . ASP A 1 452 ? -27.669 -11.523 40.702 1.00 92.62 452 ASP A CA 1
ATOM 3403 C C . ASP A 1 452 ? -26.928 -11.052 41.971 1.00 92.62 452 ASP A C 1
ATOM 3405 O O . ASP A 1 452 ? -27.513 -10.894 43.045 1.00 92.62 452 ASP A O 1
ATOM 3409 N N . GLN A 1 453 ? -25.618 -10.813 41.871 1.00 91.19 453 GLN A N 1
ATOM 3410 C CA . GLN A 1 453 ? -24.756 -10.559 43.028 1.00 91.19 453 GLN A CA 1
ATOM 3411 C C . GLN A 1 453 ? -25.020 -9.197 43.685 1.00 91.19 453 GLN A C 1
ATOM 3413 O O . GLN A 1 453 ? -24.985 -9.094 44.911 1.00 91.19 453 GLN A O 1
ATOM 3418 N N . ALA A 1 454 ? -25.353 -8.163 42.903 1.00 93.31 454 ALA A N 1
ATOM 3419 C CA . ALA A 1 454 ? -25.709 -6.848 43.444 1.00 93.31 454 ALA A CA 1
ATOM 3420 C C . ALA A 1 454 ? -27.029 -6.888 44.236 1.00 93.31 454 ALA A C 1
ATOM 3422 O O . ALA A 1 454 ? -27.167 -6.224 45.264 1.00 93.31 454 ALA A O 1
ATOM 3423 N N . GLU A 1 455 ? -27.995 -7.698 43.795 1.00 91.31 455 GLU A N 1
ATOM 3424 C CA . GLU A 1 455 ? -29.258 -7.898 44.509 1.00 91.31 455 GLU A CA 1
ATOM 3425 C C . GLU A 1 455 ? -29.031 -8.655 45.823 1.00 91.31 455 GLU A C 1
ATOM 3427 O O . GLU A 1 455 ? -29.480 -8.208 46.881 1.00 91.31 455 GLU A O 1
ATOM 3432 N N . LYS A 1 456 ? -28.237 -9.733 45.786 1.00 90.25 456 LYS A N 1
ATOM 3433 C CA . LYS A 1 456 ? -27.807 -10.461 46.990 1.00 90.25 456 LYS A CA 1
ATOM 3434 C C . LYS A 1 456 ? -27.094 -9.540 47.985 1.00 90.25 456 LYS A C 1
ATOM 3436 O O . LYS A 1 456 ? -27.422 -9.571 49.171 1.00 90.25 456 LYS A O 1
ATOM 3441 N N . PHE A 1 457 ? -26.211 -8.660 47.505 1.00 92.69 457 PHE A N 1
ATOM 3442 C CA . PHE A 1 457 ? -25.531 -7.657 48.331 1.00 92.69 457 PHE A CA 1
ATOM 3443 C C . PHE A 1 457 ? -26.487 -6.748 49.086 1.00 92.69 457 PHE A C 1
ATOM 3445 O O . PHE A 1 457 ? -26.337 -6.579 50.297 1.00 92.69 457 PHE A O 1
ATOM 3452 N N . LYS A 1 458 ? -27.517 -6.219 48.427 1.00 91.00 458 LYS A N 1
ATOM 3453 C CA . LYS A 1 458 ? -28.501 -5.340 49.078 1.00 91.00 458 LYS A CA 1
ATOM 3454 C C . LYS A 1 458 ? -29.251 -6.025 50.222 1.00 91.00 458 LYS A C 1
ATOM 3456 O O . LYS A 1 458 ? -29.683 -5.357 51.160 1.00 91.00 458 LYS A O 1
ATOM 3461 N N . LEU A 1 459 ? -29.380 -7.351 50.175 1.00 87.94 459 LEU A N 1
ATOM 3462 C CA . LEU A 1 459 ? -30.024 -8.139 51.225 1.00 87.94 459 LEU A CA 1
ATOM 3463 C C . LEU A 1 459 ? -29.107 -8.445 52.414 1.00 87.94 459 LEU A C 1
ATOM 3465 O O . LEU A 1 459 ? -29.628 -8.818 53.468 1.00 87.94 459 LEU A O 1
ATOM 3469 N N . SER A 1 460 ? -27.793 -8.266 52.267 1.00 89.62 460 SER A N 1
ATOM 3470 C CA . SER A 1 460 ? -26.805 -8.507 53.320 1.00 89.62 460 SER A CA 1
ATOM 3471 C C . SER A 1 460 ? -26.876 -7.482 54.459 1.00 89.62 460 SER A C 1
ATOM 3473 O O . SER A 1 460 ? -27.504 -6.426 54.340 1.00 89.62 460 SER A O 1
ATOM 3475 N N . GLY A 1 461 ? -26.186 -7.762 55.567 1.00 87.81 461 GLY A N 1
ATOM 3476 C CA . GLY A 1 461 ? -26.013 -6.801 56.662 1.00 87.81 461 GLY A CA 1
ATOM 3477 C C . GLY A 1 461 ? -25.409 -5.469 56.199 1.00 87.81 461 GLY A C 1
ATOM 3478 O O . GLY A 1 461 ? -25.945 -4.411 56.533 1.00 87.81 461 GLY A O 1
ATOM 3479 N N . HIS A 1 462 ? -24.364 -5.519 55.367 1.00 91.19 462 HIS A N 1
ATOM 3480 C CA . HIS A 1 462 ? -23.711 -4.332 54.806 1.00 91.19 462 HIS A CA 1
ATOM 3481 C C . HIS A 1 462 ? -24.646 -3.548 53.875 1.00 91.19 462 HIS A C 1
ATOM 3483 O O . HIS A 1 462 ? -24.846 -2.346 54.056 1.00 91.19 462 HIS A O 1
ATOM 3489 N N . GLY A 1 463 ? -25.310 -4.235 52.941 1.00 91.94 463 GLY A N 1
ATOM 3490 C CA . GLY A 1 463 ? -26.253 -3.607 52.013 1.00 91.94 463 GLY A CA 1
ATOM 3491 C C . GLY A 1 463 ? -27.454 -2.967 52.714 1.00 91.94 463 GLY A C 1
ATOM 3492 O O . GLY A 1 463 ? -27.854 -1.857 52.368 1.00 91.94 463 GLY A O 1
ATOM 3493 N N . ARG A 1 464 ? -27.997 -3.605 53.759 1.00 90.44 464 ARG A N 1
ATOM 3494 C CA . ARG A 1 464 ? -29.100 -3.044 54.559 1.00 90.44 464 ARG A CA 1
ATOM 3495 C C . ARG A 1 464 ? -28.672 -1.830 55.376 1.00 90.44 464 ARG A C 1
ATOM 3497 O O . ARG A 1 464 ? -29.453 -0.885 55.492 1.00 90.44 464 ARG A O 1
ATOM 3504 N N . ALA A 1 465 ? -27.472 -1.851 55.954 1.00 92.06 465 ALA A N 1
ATOM 3505 C CA . ALA A 1 465 ? -26.933 -0.710 56.687 1.00 92.06 465 ALA A CA 1
ATOM 3506 C C . ALA A 1 465 ? -26.733 0.498 55.755 1.00 92.06 465 ALA A C 1
ATOM 3508 O O . ALA A 1 465 ? -27.229 1.584 56.062 1.00 92.06 465 ALA A O 1
ATOM 3509 N N . LEU A 1 466 ? -26.162 0.288 54.564 1.00 94.12 466 LEU A N 1
ATOM 3510 C CA . LEU A 1 466 ? -26.065 1.322 53.526 1.00 94.12 466 LEU A CA 1
ATOM 3511 C C . LEU A 1 466 ? -27.437 1.753 52.985 1.00 94.12 466 LEU A C 1
ATOM 3513 O O . LEU A 1 466 ? -27.641 2.923 52.685 1.00 94.12 466 LEU A O 1
ATOM 3517 N N . GLY A 1 467 ? -28.422 0.857 52.924 1.00 92.56 467 GLY A N 1
ATOM 3518 C CA . GLY A 1 467 ? -29.797 1.218 52.570 1.00 92.56 467 GLY A CA 1
ATOM 3519 C C . GLY A 1 467 ? -30.451 2.171 53.579 1.00 92.56 467 GLY A C 1
ATOM 3520 O O . GLY A 1 467 ? -31.248 3.025 53.196 1.00 92.56 467 GLY A O 1
ATOM 3521 N N . ARG A 1 468 ? -30.100 2.059 54.869 1.00 92.69 468 ARG A N 1
ATOM 3522 C CA . ARG A 1 468 ? -30.576 2.966 55.931 1.00 92.69 468 ARG A CA 1
ATOM 3523 C C . ARG A 1 468 ? -29.802 4.278 55.961 1.00 92.69 468 ARG A C 1
ATOM 3525 O O . ARG A 1 468 ? -30.404 5.329 56.163 1.00 92.69 468 ARG A O 1
ATOM 3532 N N . ASN A 1 469 ? -28.486 4.220 55.770 1.00 94.62 469 ASN A N 1
ATOM 3533 C CA . ASN A 1 469 ? -27.632 5.395 55.677 1.00 94.62 469 ASN A CA 1
ATOM 3534 C C . ASN A 1 469 ? -26.631 5.245 54.518 1.00 94.62 469 ASN A C 1
ATOM 3536 O O . ASN A 1 469 ? -25.517 4.761 54.720 1.00 94.62 469 ASN A O 1
ATOM 3540 N N . PRO A 1 470 ? -26.974 5.713 53.305 1.00 93.88 470 PRO A N 1
ATOM 3541 C CA . PRO A 1 470 ? -26.138 5.491 52.122 1.00 93.88 470 PRO A CA 1
ATOM 3542 C C . PRO A 1 470 ? -24.826 6.275 52.140 1.00 93.88 470 PRO A C 1
ATOM 3544 O O . PRO A 1 470 ? -23.970 6.040 51.293 1.00 93.88 470 PRO A O 1
ATOM 3547 N N . LYS A 1 471 ? -24.664 7.221 53.073 1.00 95.44 471 LYS A N 1
ATOM 3548 C CA . LYS A 1 471 ? -23.450 8.032 53.235 1.00 95.44 471 LYS A CA 1
ATOM 3549 C C . LYS A 1 471 ? -22.483 7.461 54.270 1.00 95.44 471 LYS A C 1
ATOM 3551 O O . LYS A 1 471 ? -21.447 8.072 54.508 1.00 95.44 471 LYS A O 1
ATOM 3556 N N . ASP A 1 472 ? -22.838 6.354 54.915 1.00 94.19 472 ASP A N 1
ATOM 3557 C CA . ASP A 1 472 ? -22.030 5.791 55.983 1.00 94.19 472 ASP A CA 1
ATOM 3558 C C . ASP A 1 472 ? -20.748 5.155 55.432 1.00 94.19 472 ASP A C 1
ATOM 3560 O O . ASP A 1 472 ? -20.781 4.083 54.833 1.00 94.19 472 ASP A O 1
ATOM 3564 N N . GLY A 1 473 ? -19.620 5.845 55.609 1.00 88.88 473 GLY A N 1
ATOM 3565 C CA . GLY A 1 473 ? -18.310 5.406 55.123 1.00 88.88 473 GLY A CA 1
ATOM 3566 C C . GLY A 1 473 ? -17.669 4.290 55.945 1.00 88.88 473 GLY A C 1
ATOM 3567 O O . GLY A 1 473 ? -16.636 3.766 55.539 1.00 88.88 473 GLY A O 1
ATOM 3568 N N . ASN A 1 474 ? -18.255 3.920 57.088 1.00 91.19 474 ASN A N 1
ATOM 3569 C CA . ASN A 1 474 ? -17.745 2.821 57.906 1.00 91.19 474 ASN A CA 1
ATOM 3570 C C . ASN A 1 474 ? -18.301 1.457 57.475 1.00 91.19 474 ASN A C 1
ATOM 3572 O O . ASN A 1 474 ? -17.770 0.427 57.893 1.00 91.19 474 ASN A O 1
ATOM 3576 N N . VAL A 1 475 ? -19.338 1.432 56.630 1.00 93.12 475 VAL A N 1
ATOM 3577 C CA . VAL A 1 475 ? -19.922 0.192 56.113 1.00 93.12 475 VAL A CA 1
ATOM 3578 C C . VAL A 1 475 ? -19.258 -0.191 54.794 1.00 93.12 475 VAL A C 1
ATOM 3580 O O . VAL A 1 475 ? -19.250 0.586 53.839 1.00 93.12 475 VAL A O 1
ATOM 3583 N N . ALA A 1 476 ? -18.746 -1.420 54.727 1.00 92.75 476 ALA A N 1
ATOM 3584 C CA . ALA A 1 476 ? -18.175 -1.977 53.508 1.00 92.75 476 ALA A CA 1
ATOM 3585 C C . ALA A 1 476 ? -19.211 -2.053 52.373 1.00 92.75 476 ALA A C 1
ATOM 3587 O O . ALA A 1 476 ? -20.363 -2.438 52.578 1.00 92.75 476 ALA A O 1
ATOM 3588 N N . ASN A 1 477 ? -18.782 -1.729 51.158 1.00 93.44 477 ASN A N 1
ATOM 3589 C CA . ASN A 1 477 ? -19.522 -1.946 49.925 1.00 93.44 477 ASN A CA 1
ATOM 3590 C C . ASN A 1 477 ? -18.683 -2.828 48.974 1.00 93.44 477 ASN A C 1
ATOM 3592 O O . ASN A 1 477 ? -17.834 -3.605 49.415 1.00 93.44 477 ASN A O 1
ATOM 3596 N N . CYS A 1 478 ? -18.981 -2.812 47.674 1.00 93.50 478 CYS A N 1
ATOM 3597 C CA . CYS A 1 478 ? -18.335 -3.700 46.710 1.00 93.50 478 CYS A CA 1
ATOM 3598 C C . CYS A 1 478 ? -16.819 -3.462 46.611 1.00 93.50 478 CYS A C 1
ATOM 3600 O O . CYS A 1 478 ? -16.060 -4.423 46.458 1.00 93.50 478 CYS A O 1
ATOM 3602 N N . ILE A 1 479 ? -16.375 -2.205 46.703 1.00 94.38 479 ILE A N 1
ATOM 3603 C CA . ILE A 1 479 ? -14.982 -1.841 46.413 1.00 94.38 479 ILE A CA 1
ATOM 3604 C C . ILE A 1 479 ? -14.031 -2.120 47.582 1.00 94.38 479 ILE A C 1
ATOM 3606 O O . ILE A 1 479 ? -12.838 -2.299 47.375 1.00 94.38 479 ILE A O 1
ATOM 3610 N N . GLU A 1 480 ? -14.533 -2.265 48.805 1.00 93.25 480 GLU A N 1
ATOM 3611 C CA . GLU A 1 480 ? -13.735 -2.603 49.990 1.00 93.25 480 GLU A CA 1
ATOM 3612 C C . GLU A 1 480 ? -13.314 -4.078 49.989 1.00 93.25 480 GLU A C 1
ATOM 3614 O O . GLU A 1 480 ? -12.345 -4.456 50.655 1.00 93.25 480 GLU A O 1
ATOM 3619 N N . CYS A 1 481 ? -14.015 -4.912 49.215 1.00 92.69 481 CYS A N 1
ATOM 3620 C CA . CYS A 1 481 ? -13.643 -6.301 48.976 1.00 92.69 481 CYS A CA 1
ATOM 3621 C C . CYS A 1 481 ? -12.902 -6.464 47.644 1.00 92.69 481 CYS A C 1
ATOM 3623 O O . CYS A 1 481 ? -11.843 -7.079 47.623 1.00 92.69 481 CYS A O 1
ATOM 3625 N N . HIS A 1 482 ? -13.428 -5.912 46.546 1.00 93.25 482 HIS A N 1
ATOM 3626 C CA . HIS A 1 482 ? -12.895 -6.163 45.196 1.00 93.25 482 HIS A CA 1
ATOM 3627 C C . HIS A 1 482 ? -11.843 -5.150 44.727 1.00 93.25 482 HIS A C 1
ATOM 3629 O O . HIS A 1 482 ? -11.095 -5.449 43.800 1.00 93.25 482 HIS A O 1
ATOM 3635 N N . GLY A 1 483 ? -11.752 -3.984 45.369 1.00 91.19 483 GLY A N 1
ATOM 3636 C CA . GLY A 1 483 ? -10.914 -2.866 44.933 1.00 91.19 483 GLY A CA 1
ATOM 3637 C C . GLY A 1 483 ? -11.572 -1.988 43.861 1.00 91.19 483 GLY A C 1
ATOM 3638 O O . GLY A 1 483 ? -12.746 -2.157 43.520 1.00 91.19 483 GLY A O 1
ATOM 3639 N N . VAL A 1 484 ? -10.795 -1.038 43.334 1.00 88.69 484 VAL A N 1
ATOM 3640 C CA . VAL A 1 484 ? -11.140 -0.161 42.200 1.00 88.69 484 VAL A CA 1
ATOM 3641 C C . VAL A 1 484 ? -9.920 -0.059 41.293 1.00 88.69 484 VAL A C 1
ATOM 3643 O O . VAL A 1 484 ? -8.804 -0.050 41.801 1.00 88.69 484 VAL A O 1
ATOM 3646 N N . HIS A 1 485 ? -10.141 0.003 39.976 1.00 88.00 485 HIS A N 1
ATOM 3647 C CA . HIS A 1 485 ? -9.097 0.164 38.953 1.00 88.00 485 HIS A CA 1
ATOM 3648 C C . HIS A 1 485 ? -7.962 -0.863 39.028 1.00 88.00 485 HIS A C 1
ATOM 3650 O O . HIS A 1 485 ? -6.899 -0.606 38.515 1.00 88.00 485 HIS A O 1
ATOM 3656 N N . GLY A 1 486 ? -8.163 -2.016 39.650 1.00 89.38 486 GLY A N 1
ATOM 3657 C CA . GLY A 1 486 ? -7.199 -3.118 39.721 1.00 89.38 486 GLY A CA 1
ATOM 3658 C C . GLY A 1 486 ? -7.910 -4.416 40.083 1.00 89.38 486 GLY A C 1
ATOM 3659 O O . GLY A 1 486 ? -7.370 -5.275 40.780 1.00 89.38 486 GLY A O 1
ATOM 3660 N N . ILE A 1 487 ? -9.184 -4.510 39.699 1.00 94.44 487 ILE A N 1
ATOM 3661 C CA . ILE A 1 487 ? -10.081 -5.589 40.089 1.00 94.44 487 ILE A CA 1
ATOM 3662 C C . ILE A 1 487 ? -9.607 -6.870 39.409 1.00 94.44 487 ILE A C 1
ATOM 3664 O O . ILE A 1 487 ? -9.494 -6.937 38.188 1.00 94.44 487 ILE A O 1
ATOM 3668 N N . ARG A 1 488 ? -9.366 -7.917 40.197 1.00 94.00 488 ARG A N 1
ATOM 3669 C CA . ARG A 1 488 ? -8.901 -9.221 39.702 1.00 94.00 488 ARG A CA 1
ATOM 3670 C C . ARG A 1 488 ? -10.023 -10.251 39.721 1.00 94.00 488 ARG A C 1
ATOM 3672 O O . ARG A 1 488 ? -10.990 -10.135 40.475 1.00 94.00 488 ARG A O 1
ATOM 3679 N N . LYS A 1 489 ? -9.888 -11.309 38.915 1.00 92.75 489 LYS A N 1
ATOM 3680 C CA . LYS A 1 489 ? -10.819 -12.451 38.964 1.00 92.75 489 LYS A CA 1
ATOM 3681 C C . LYS A 1 489 ? -10.799 -13.086 40.357 1.00 92.75 489 LYS A C 1
ATOM 3683 O O . LYS A 1 489 ? -9.748 -13.211 40.964 1.00 92.75 489 LYS A O 1
ATOM 3688 N N . VAL A 1 490 ? -11.938 -13.584 40.835 1.00 90.25 490 VAL A N 1
ATOM 3689 C CA . VAL A 1 490 ? -12.052 -14.158 42.195 1.00 90.25 490 VAL A CA 1
ATOM 3690 C C . VAL A 1 490 ? -11.197 -15.411 42.432 1.00 90.25 490 VAL A C 1
ATOM 3692 O O . VAL A 1 490 ? -10.898 -15.744 43.569 1.00 90.25 490 VAL A O 1
ATOM 3695 N N . LYS A 1 491 ? -10.795 -16.114 41.365 1.00 91.00 491 LYS A N 1
ATOM 3696 C CA . LYS A 1 491 ? -9.890 -17.275 41.433 1.00 91.00 491 LYS A CA 1
ATOM 3697 C C . LYS A 1 491 ? -8.422 -16.930 41.164 1.00 91.00 491 LYS A C 1
ATOM 3699 O O . LYS A 1 491 ? -7.596 -17.832 41.108 1.00 91.00 491 LYS A O 1
ATOM 3704 N N . ASP A 1 492 ? -8.102 -15.650 40.997 1.00 93.44 492 ASP A N 1
ATOM 3705 C CA . ASP A 1 492 ? -6.721 -15.171 40.968 1.00 93.44 492 ASP A CA 1
ATOM 3706 C C . ASP A 1 492 ? -6.173 -15.139 42.409 1.00 93.44 492 ASP A C 1
ATOM 3708 O O . ASP A 1 492 ? -6.783 -14.468 43.242 1.00 93.44 492 ASP A O 1
ATOM 3712 N N . PRO A 1 493 ? -5.047 -15.808 42.724 1.00 92.88 493 PRO A N 1
ATOM 3713 C CA . PRO A 1 493 ? -4.443 -15.798 44.059 1.00 92.88 493 PRO A CA 1
ATOM 3714 C C . PRO A 1 493 ? -4.074 -14.410 44.600 1.00 92.88 493 PRO A C 1
ATOM 3716 O O . PRO A 1 493 ? -3.938 -14.249 45.811 1.00 92.88 493 PRO A O 1
ATOM 3719 N N . LEU A 1 494 ? -3.907 -13.409 43.730 1.00 92.25 494 LEU A N 1
ATOM 3720 C CA . LEU A 1 494 ? -3.660 -12.019 44.126 1.00 92.25 494 LEU A CA 1
ATOM 3721 C C . LEU A 1 494 ? -4.950 -11.234 44.392 1.00 92.25 494 LEU A C 1
ATOM 3723 O O . LEU A 1 494 ? -4.900 -10.097 44.859 1.00 92.25 494 LEU A O 1
ATOM 3727 N N . SER A 1 495 ? -6.116 -11.809 44.093 1.00 94.81 495 SER A N 1
ATOM 3728 C CA . SER A 1 495 ? -7.393 -11.171 44.382 1.00 94.81 495 SER A CA 1
ATOM 3729 C C . SER A 1 495 ? -7.629 -11.113 45.893 1.00 94.81 495 SER A C 1
ATOM 3731 O O . SER A 1 495 ? -7.481 -12.134 46.572 1.00 94.81 495 SER A O 1
ATOM 3733 N N . PRO A 1 496 ? -8.073 -9.976 46.456 1.00 94.06 496 PRO A N 1
ATOM 3734 C CA . PRO A 1 496 ? -8.400 -9.904 47.880 1.00 94.06 496 PRO A CA 1
ATOM 3735 C C . PRO A 1 496 ? -9.547 -10.844 48.280 1.00 94.06 496 PRO A C 1
ATOM 3737 O O . PRO A 1 496 ? -9.689 -11.190 49.451 1.00 94.06 496 PRO A O 1
ATOM 3740 N N . VAL A 1 497 ? -10.365 -11.267 47.315 1.00 93.56 497 VAL A N 1
ATOM 3741 C CA . VAL A 1 497 ? -11.477 -12.204 47.524 1.00 93.56 497 VAL A CA 1
ATOM 3742 C C . VAL A 1 497 ? -11.148 -13.632 47.086 1.00 93.56 497 VAL A C 1
ATOM 3744 O O . VAL A 1 497 ? -12.049 -14.457 46.966 1.00 93.56 497 VAL A O 1
ATOM 3747 N N . TYR A 1 498 ? -9.873 -13.929 46.835 1.00 94.69 498 TYR A N 1
ATOM 3748 C CA . TYR A 1 498 ? -9.408 -15.304 46.714 1.00 94.69 498 TYR A CA 1
ATOM 3749 C C . TYR A 1 498 ? -9.569 -16.032 48.047 1.00 94.69 498 TYR A C 1
ATOM 3751 O O . TYR A 1 498 ? -9.322 -15.433 49.090 1.00 94.69 498 TYR A O 1
ATOM 3759 N N . ASP A 1 499 ? -9.931 -17.314 48.017 1.00 90.94 499 ASP A N 1
ATOM 3760 C CA . ASP A 1 499 ? -10.377 -18.073 49.194 1.00 90.94 499 ASP A CA 1
ATOM 3761 C C . ASP A 1 499 ? -9.403 -17.943 50.396 1.00 90.94 499 ASP A C 1
ATOM 3763 O O . ASP A 1 499 ? -9.825 -17.640 51.511 1.00 90.94 499 ASP A O 1
ATOM 3767 N N . ALA A 1 500 ? -8.084 -18.017 50.166 1.00 92.50 500 ALA A N 1
ATOM 3768 C CA . ALA A 1 500 ? -7.066 -17.845 51.216 1.00 92.50 500 ALA A CA 1
ATOM 3769 C C . ALA A 1 500 ? -6.899 -16.395 51.732 1.00 92.50 500 ALA A C 1
ATOM 3771 O O . ALA A 1 500 ? -6.434 -16.184 52.851 1.00 92.50 500 ALA A O 1
ATOM 3772 N N . ASN A 1 501 ? -7.286 -15.394 50.940 1.00 95.25 501 ASN A N 1
ATOM 3773 C CA . ASN A 1 501 ? -7.159 -13.970 51.266 1.00 95.25 501 ASN A CA 1
ATOM 3774 C C . ASN A 1 501 ? -8.414 -13.399 51.947 1.00 95.25 501 ASN A C 1
ATOM 3776 O O . ASN A 1 501 ? -8.325 -12.378 52.633 1.00 95.25 501 ASN A O 1
ATOM 3780 N N . VAL A 1 502 ? -9.578 -14.047 51.795 1.00 94.19 502 VAL A N 1
ATOM 3781 C CA . VAL A 1 502 ? -10.861 -13.562 52.338 1.00 94.19 502 VAL A CA 1
ATOM 3782 C C . VAL A 1 502 ? -10.803 -13.242 53.840 1.00 94.19 502 VAL A C 1
ATOM 3784 O O . VAL A 1 502 ? -11.273 -12.161 54.209 1.00 94.19 502 VAL A O 1
ATOM 3787 N N . PRO A 1 503 ? -10.215 -14.085 54.718 1.00 94.38 503 PRO A N 1
ATOM 3788 C CA . PRO A 1 503 ? -10.148 -13.782 56.148 1.00 94.38 503 PRO A CA 1
ATOM 3789 C C . PRO A 1 503 ? -9.459 -12.444 56.443 1.00 94.38 503 PRO A C 1
ATOM 3791 O O . PRO A 1 503 ? -9.998 -11.619 57.181 1.00 94.38 503 PRO A O 1
ATOM 3794 N N . ALA A 1 504 ? -8.318 -12.189 55.796 1.00 94.31 504 ALA A N 1
ATOM 3795 C CA . ALA A 1 504 ? -7.601 -10.926 55.930 1.00 94.31 504 ALA A CA 1
ATOM 3796 C C . ALA A 1 504 ? -8.403 -9.753 55.338 1.00 94.31 504 ALA A C 1
ATOM 3798 O O . ALA A 1 504 ? -8.432 -8.666 55.909 1.00 94.31 504 ALA A O 1
ATOM 3799 N N . THR A 1 505 ? -9.109 -9.965 54.224 1.00 94.38 505 THR A N 1
ATOM 3800 C CA . THR A 1 505 ? -9.964 -8.943 53.602 1.00 94.38 505 THR A CA 1
ATOM 3801 C C . THR A 1 505 ? -11.097 -8.485 54.520 1.00 94.38 505 THR A C 1
ATOM 3803 O O . THR A 1 505 ? -11.349 -7.280 54.603 1.00 94.38 505 THR A O 1
ATOM 3806 N N . CYS A 1 506 ? -11.753 -9.406 55.231 1.00 92.25 506 CYS A N 1
ATOM 3807 C CA . CYS A 1 506 ? -12.775 -9.073 56.226 1.00 92.25 506 CYS A CA 1
ATOM 3808 C C . CYS A 1 506 ? -12.174 -8.343 57.435 1.00 92.25 506 CYS A C 1
ATOM 3810 O O . CYS A 1 506 ? -12.756 -7.364 57.914 1.00 92.25 506 CYS A O 1
ATOM 3812 N N . ASP A 1 507 ? -10.998 -8.780 57.891 1.00 94.44 507 ASP A N 1
ATOM 3813 C CA . ASP A 1 507 ? -10.306 -8.206 59.046 1.00 94.44 507 ASP A CA 1
ATOM 3814 C C . ASP A 1 507 ? -9.934 -6.728 58.859 1.00 94.44 507 ASP A C 1
ATOM 3816 O O . ASP A 1 507 ? -10.006 -5.944 59.799 1.00 94.44 507 ASP A O 1
ATOM 3820 N N . ARG A 1 508 ? -9.689 -6.272 57.623 1.00 93.25 508 ARG A N 1
ATOM 3821 C CA . ARG A 1 508 ? -9.431 -4.841 57.344 1.00 93.25 508 ARG A CA 1
ATOM 3822 C C . ARG A 1 508 ? -10.486 -3.894 57.924 1.00 93.25 508 ARG A C 1
ATOM 3824 O O . ARG A 1 508 ? -10.173 -2.747 58.243 1.00 93.25 508 ARG A O 1
ATOM 3831 N N . CYS A 1 509 ? -11.737 -4.346 58.027 1.00 93.12 509 CYS A N 1
ATOM 3832 C CA . CYS A 1 509 ? -12.809 -3.586 58.669 1.00 93.12 509 CYS A CA 1
ATOM 3833 C C . CYS A 1 509 ? -13.223 -4.197 60.005 1.00 93.12 509 CYS A C 1
ATOM 3835 O O . CYS A 1 509 ? -13.365 -3.465 60.979 1.00 93.12 509 CYS A O 1
ATOM 3837 N N . HIS A 1 510 ? -13.408 -5.516 60.058 1.00 91.88 510 HIS A N 1
ATOM 3838 C CA . HIS A 1 510 ? -13.879 -6.193 61.262 1.00 91.88 510 HIS A CA 1
ATOM 3839 C C . HIS A 1 510 ? -12.822 -6.296 62.360 1.00 91.88 510 HIS A C 1
ATOM 3841 O O . HIS A 1 510 ? -13.205 -6.501 63.494 1.00 91.88 510 HIS A O 1
ATOM 3847 N N . GLY A 1 511 ? -11.544 -6.086 62.060 1.00 93.19 511 GLY A N 1
ATOM 3848 C CA . GLY A 1 511 ? -10.452 -5.934 63.020 1.00 93.19 511 GLY A CA 1
ATOM 3849 C C . GLY A 1 511 ? -10.290 -4.508 63.550 1.00 93.19 511 GLY A C 1
ATOM 3850 O O . GLY A 1 511 ? -9.482 -4.262 64.441 1.00 93.19 511 GLY A O 1
ATOM 3851 N N . ASN A 1 512 ? -11.036 -3.538 62.999 1.00 94.06 512 ASN A N 1
ATOM 3852 C CA . ASN A 1 512 ? -10.882 -2.118 63.306 1.00 94.06 512 ASN A CA 1
ATOM 3853 C C . ASN A 1 512 ? -11.962 -1.635 64.299 1.00 94.06 512 ASN A C 1
ATOM 3855 O O . ASN A 1 512 ? -13.125 -1.457 63.908 1.00 94.06 512 ASN A O 1
ATOM 3859 N N . PRO A 1 513 ? -11.599 -1.328 65.562 1.00 89.69 513 PRO A N 1
ATOM 3860 C CA . PRO A 1 513 ? -12.555 -0.867 66.564 1.00 89.69 513 PRO A CA 1
ATOM 3861 C C . PRO A 1 513 ? -13.230 0.453 66.216 1.00 89.69 513 PRO A C 1
ATOM 3863 O O . PRO A 1 513 ? -14.410 0.628 66.503 1.00 89.69 513 PRO A O 1
ATOM 3866 N N . GLU A 1 514 ? -12.533 1.370 65.551 1.00 91.44 514 GLU A N 1
ATOM 3867 C CA . GLU A 1 514 ? -13.106 2.663 65.170 1.00 91.44 514 GLU A CA 1
ATOM 3868 C C . GLU A 1 514 ? -14.244 2.502 64.154 1.00 91.44 514 GLU A C 1
ATOM 3870 O O . GLU A 1 514 ? -15.217 3.255 64.192 1.00 91.44 514 GLU A O 1
ATOM 3875 N N . ARG A 1 515 ? -14.172 1.474 63.297 1.00 91.06 515 ARG A N 1
ATOM 3876 C CA . ARG A 1 515 ? -15.230 1.158 62.328 1.00 91.06 515 ARG A CA 1
ATOM 3877 C C . ARG A 1 515 ? -16.349 0.307 62.916 1.00 91.06 515 ARG A C 1
ATOM 3879 O O . ARG A 1 515 ? -17.500 0.507 62.541 1.00 91.06 515 ARG A O 1
ATOM 3886 N N . MET A 1 516 ? -16.046 -0.636 63.811 1.00 93.19 516 MET A N 1
ATOM 3887 C CA . MET A 1 516 ? -17.031 -1.612 64.307 1.00 93.19 516 MET A CA 1
ATOM 3888 C C . MET A 1 516 ? -17.782 -1.170 65.569 1.00 93.19 516 MET A C 1
ATOM 3890 O O . MET A 1 516 ? -18.967 -1.486 65.715 1.00 93.19 516 MET A O 1
ATOM 3894 N N . ASN A 1 517 ? -17.145 -0.394 66.454 1.00 90.25 517 ASN A N 1
ATOM 3895 C CA . ASN A 1 517 ? -17.757 0.082 67.699 1.00 90.25 517 ASN A CA 1
ATOM 3896 C C . ASN A 1 517 ? -19.071 0.860 67.492 1.00 90.25 517 ASN A C 1
ATOM 3898 O O . ASN A 1 517 ? -19.999 0.627 68.269 1.00 90.25 517 ASN A O 1
ATOM 3902 N N . PRO A 1 518 ? -19.228 1.718 66.457 1.00 90.12 518 PRO A N 1
ATOM 3903 C CA . PRO A 1 518 ? -20.501 2.394 66.183 1.00 90.12 518 PRO A CA 1
ATOM 3904 C C . PRO A 1 518 ? -21.686 1.444 65.956 1.00 90.12 518 PRO A C 1
ATOM 3906 O O . PRO A 1 518 ? -22.834 1.830 66.171 1.00 90.12 518 PRO A O 1
ATOM 3909 N N . TYR A 1 519 ? -21.416 0.203 65.548 1.00 88.88 519 TYR A N 1
ATOM 3910 C CA . TYR A 1 519 ? -22.424 -0.829 65.304 1.00 88.88 519 TYR A CA 1
ATOM 3911 C C . TYR A 1 519 ? -22.492 -1.877 66.422 1.00 88.88 519 TYR A C 1
ATOM 3913 O O . TYR A 1 519 ? -23.323 -2.781 66.351 1.00 88.88 519 TYR A O 1
ATOM 3921 N N . GLY A 1 520 ? -21.630 -1.775 67.442 1.00 89.38 520 GLY A N 1
ATOM 3922 C CA . GLY A 1 520 ? -21.524 -2.755 68.525 1.00 89.38 520 GLY A CA 1
ATOM 3923 C C . GLY A 1 520 ? -21.043 -4.134 68.062 1.00 89.38 520 GLY A C 1
ATOM 3924 O O . GLY A 1 520 ? -21.441 -5.142 68.644 1.00 89.38 520 GLY A O 1
ATOM 3925 N N . ILE A 1 521 ? -20.242 -4.189 66.994 1.00 88.31 521 ILE A N 1
ATOM 3926 C CA . ILE A 1 521 ? -19.707 -5.434 66.426 1.00 88.31 521 ILE A CA 1
ATOM 3927 C C . ILE A 1 521 ? -18.320 -5.713 67.025 1.00 88.31 521 ILE A C 1
ATOM 3929 O O . ILE A 1 521 ? -17.534 -4.790 67.224 1.00 88.31 521 ILE A O 1
ATOM 3933 N N . LEU A 1 522 ? -18.034 -6.985 67.330 1.00 87.25 522 LEU A N 1
ATOM 3934 C CA . LEU A 1 522 ? -16.748 -7.431 67.887 1.00 87.25 522 LEU A CA 1
ATOM 3935 C C . LEU A 1 522 ? -15.593 -7.244 66.893 1.00 87.25 522 LEU A C 1
ATOM 3937 O O . LEU A 1 522 ? -15.807 -7.352 65.685 1.00 87.25 522 LEU A O 1
ATOM 3941 N N . THR A 1 523 ? -14.383 -7.005 67.418 1.00 88.38 523 THR A N 1
ATOM 3942 C CA . THR A 1 523 ? -13.213 -6.577 66.628 1.00 88.38 523 THR A CA 1
ATOM 3943 C C . THR A 1 523 ? -12.061 -7.578 66.543 1.00 88.38 523 THR A C 1
ATOM 3945 O O . THR A 1 523 ? -11.019 -7.282 65.984 1.00 88.38 523 THR A O 1
ATOM 3948 N N . ASP A 1 524 ? -12.198 -8.744 67.155 1.00 89.50 524 ASP A N 1
ATOM 3949 C CA . ASP A 1 524 ? -11.238 -9.844 67.146 1.00 89.50 524 ASP A CA 1
ATOM 3950 C C . ASP A 1 524 ? -11.682 -11.145 66.419 1.00 89.50 524 ASP A C 1
ATOM 3952 O O . ASP A 1 524 ? -10.981 -12.152 66.572 1.00 89.50 524 ASP A O 1
ATOM 3956 N N . PRO A 1 525 ? -12.765 -11.206 65.596 1.00 87.31 525 PRO A N 1
ATOM 3957 C CA . PRO A 1 525 ? -13.150 -12.458 64.932 1.00 87.31 525 PRO A CA 1
ATOM 3958 C C . PRO A 1 525 ? -12.050 -13.113 64.088 1.00 87.31 525 PRO A C 1
ATOM 3960 O O . PRO A 1 525 ? -12.004 -14.340 63.995 1.00 87.31 525 PRO A O 1
ATOM 3963 N N . PHE A 1 526 ? -11.171 -12.321 63.468 1.00 92.06 526 PHE A N 1
ATOM 3964 C CA . PHE A 1 526 ? -10.086 -12.849 62.644 1.00 92.06 526 PHE A CA 1
ATOM 3965 C C . PHE A 1 526 ? -9.062 -13.631 63.463 1.00 92.06 526 PHE A C 1
ATOM 3967 O O . PHE A 1 526 ? -8.660 -14.714 63.047 1.00 92.06 526 PHE A O 1
ATOM 3974 N N . GLU A 1 527 ? -8.686 -13.140 64.643 1.00 90.69 527 GLU A N 1
ATOM 3975 C CA . GLU A 1 527 ? -7.722 -13.827 65.505 1.00 90.69 527 GLU A CA 1
ATOM 3976 C C . GLU A 1 527 ? -8.284 -15.156 66.009 1.00 90.69 527 GLU A C 1
ATOM 3978 O O . GLU A 1 527 ? -7.624 -16.191 65.901 1.00 90.69 527 GLU A O 1
ATOM 3983 N N . GLY A 1 528 ? -9.555 -15.163 66.420 1.00 90.69 528 GLY A N 1
ATOM 3984 C CA . GLY A 1 528 ? -10.245 -16.401 66.777 1.00 90.69 528 GLY A CA 1
ATOM 3985 C C . GLY A 1 528 ? -10.317 -17.398 65.614 1.00 90.69 528 GLY A C 1
ATOM 3986 O O . GLY A 1 528 ? -10.099 -18.595 65.803 1.00 90.69 528 GLY A O 1
ATOM 3987 N N . TYR A 1 529 ? -10.575 -16.923 64.390 1.00 93.31 529 TYR A N 1
ATOM 3988 C CA . TYR A 1 529 ? -10.558 -17.778 63.203 1.00 93.31 529 TYR A CA 1
ATOM 3989 C C . TYR A 1 529 ? -9.149 -18.301 62.891 1.00 93.31 529 TYR A C 1
ATOM 3991 O O . TYR A 1 529 ? -8.989 -19.492 62.629 1.00 93.31 529 TYR A O 1
ATOM 3999 N N . ARG A 1 530 ? -8.121 -17.453 62.953 1.00 93.75 530 ARG A N 1
ATOM 4000 C CA . ARG A 1 530 ? -6.726 -17.783 62.624 1.00 93.75 530 ARG A CA 1
ATOM 4001 C C . ARG A 1 530 ? -6.140 -18.868 63.528 1.00 93.75 530 ARG A C 1
ATOM 4003 O O . ARG A 1 530 ? -5.312 -19.659 63.076 1.00 93.75 530 ARG A O 1
ATOM 4010 N N . GLU A 1 531 ? -6.566 -18.915 64.786 1.00 94.12 531 GLU A N 1
ATOM 4011 C CA . GLU A 1 531 ? -6.173 -19.954 65.746 1.00 94.12 531 GLU A CA 1
ATOM 4012 C C . GLU A 1 531 ? -7.019 -21.233 65.640 1.00 94.12 531 GLU A C 1
ATOM 4014 O O . GLU A 1 531 ? -6.648 -22.271 66.192 1.00 94.12 531 GLU A O 1
ATOM 4019 N N . SER A 1 532 ? -8.138 -21.185 64.914 1.00 94.44 532 SER A N 1
ATOM 4020 C CA . SER A 1 532 ? -9.024 -22.333 64.725 1.00 94.44 532 SER A CA 1
ATOM 4021 C C . SER A 1 532 ? -8.443 -23.381 63.770 1.00 94.44 532 SER A C 1
ATOM 4023 O O . SER A 1 532 ? -7.545 -23.107 62.974 1.00 94.44 532 SER A O 1
ATOM 4025 N N . VAL A 1 533 ? -9.016 -24.589 63.791 1.00 93.56 533 VAL A N 1
ATOM 4026 C CA . VAL A 1 533 ? -8.599 -25.692 62.907 1.00 93.56 533 VAL A CA 1
ATOM 4027 C C . VAL A 1 533 ? -8.748 -25.356 61.418 1.00 93.56 533 VAL A C 1
ATOM 4029 O O . VAL A 1 533 ? -7.866 -25.696 60.637 1.00 93.56 533 VAL A O 1
ATOM 4032 N N . HIS A 1 534 ? -9.802 -24.630 61.023 1.00 93.69 534 HIS A N 1
ATOM 4033 C CA . HIS A 1 534 ? -9.987 -24.203 59.630 1.00 93.69 534 HIS A CA 1
ATOM 4034 C C . HIS A 1 534 ? -9.026 -23.073 59.250 1.00 93.69 534 HIS A C 1
ATOM 4036 O O . HIS A 1 534 ? -8.447 -23.099 58.168 1.00 93.69 534 HIS A O 1
ATOM 4042 N N . GLY A 1 535 ? -8.781 -22.125 60.161 1.00 94.50 535 GLY A N 1
ATOM 4043 C CA . GLY A 1 535 ? -7.805 -21.058 59.933 1.00 94.50 535 GLY A CA 1
ATOM 4044 C C . GLY A 1 535 ? -6.373 -21.574 59.825 1.00 94.50 535 GLY A C 1
ATOM 4045 O O . GLY A 1 535 ? -5.625 -21.096 58.978 1.00 94.50 535 GLY A O 1
ATOM 4046 N N . VAL A 1 536 ? -5.990 -22.581 60.617 1.00 94.75 536 VAL A N 1
ATOM 4047 C CA . VAL A 1 536 ? -4.676 -23.234 60.505 1.00 94.75 536 VAL A CA 1
ATOM 4048 C C . VAL A 1 536 ? -4.544 -23.975 59.173 1.00 94.75 536 VAL A C 1
ATOM 4050 O O . VAL A 1 536 ? -3.565 -23.740 58.464 1.00 94.75 536 VAL A O 1
ATOM 4053 N N . ALA A 1 537 ? -5.533 -24.793 58.800 1.00 95.62 537 ALA A N 1
ATOM 4054 C CA . ALA A 1 537 ? -5.518 -25.525 57.534 1.00 95.62 537 ALA A CA 1
ATOM 4055 C C . ALA A 1 537 ? -5.444 -24.576 56.320 1.00 95.62 537 ALA A C 1
ATOM 4057 O O . ALA A 1 537 ? -4.578 -24.727 55.460 1.00 95.62 537 ALA A O 1
ATOM 4058 N N . LEU A 1 538 ? -6.272 -23.527 56.289 1.00 95.31 538 LEU A N 1
ATOM 4059 C CA . LEU A 1 538 ? -6.299 -22.584 55.170 1.00 95.31 538 LEU A CA 1
ATOM 4060 C C . LEU A 1 538 ? -5.069 -21.663 55.133 1.00 95.31 538 LEU A C 1
ATOM 4062 O O . LEU A 1 538 ? -4.439 -21.513 54.089 1.00 95.31 538 LEU A O 1
ATOM 4066 N N . LEU A 1 539 ? -4.723 -21.016 56.254 1.00 92.94 539 LEU A N 1
ATOM 4067 C CA . LEU A 1 539 ? -3.744 -19.919 56.267 1.00 92.94 539 LEU A CA 1
ATOM 4068 C C . LEU A 1 539 ? -2.302 -20.384 56.492 1.00 92.94 539 LEU A C 1
ATOM 4070 O O . LEU A 1 539 ? -1.377 -19.714 56.036 1.00 92.94 539 LEU A O 1
ATOM 4074 N N . LYS A 1 540 ? -2.084 -21.486 57.224 1.00 91.25 540 LYS A N 1
ATOM 4075 C CA . LYS A 1 540 ? -0.730 -22.002 57.502 1.00 91.25 540 LYS A CA 1
ATOM 4076 C C . LYS A 1 540 ? -0.360 -23.167 56.597 1.00 91.25 540 LYS A C 1
ATOM 4078 O O . LYS A 1 540 ? 0.772 -23.216 56.127 1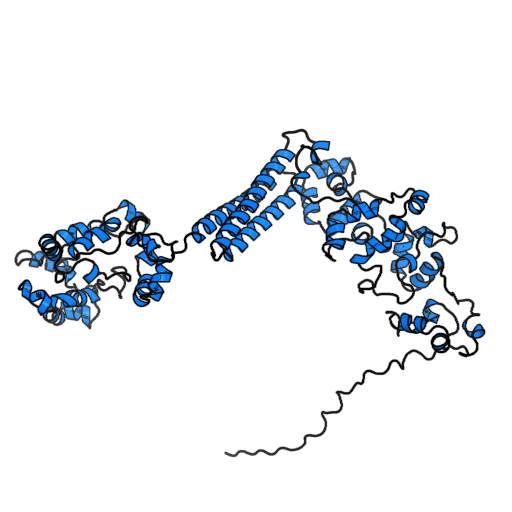.00 91.25 540 LYS A O 1
ATOM 4083 N N . GLU A 1 541 ? -1.287 -24.093 56.374 1.00 93.56 541 GLU A N 1
ATOM 4084 C CA . GLU A 1 541 ? -1.035 -25.289 55.559 1.00 93.56 541 GLU A CA 1
ATOM 4085 C C . GLU A 1 541 ? -1.365 -25.065 54.074 1.00 93.56 541 GLU A C 1
ATOM 4087 O O . GLU A 1 541 ? -0.873 -25.802 53.221 1.00 93.56 541 GLU A O 1
ATOM 4092 N N . GLY A 1 542 ? -2.119 -24.007 53.752 1.00 90.81 542 GLY A N 1
ATOM 4093 C CA . GLY A 1 542 ? -2.472 -23.642 52.380 1.00 90.81 542 GLY A CA 1
ATOM 4094 C C . GLY A 1 542 ? -3.546 -24.539 51.760 1.00 90.81 542 GLY A C 1
ATOM 4095 O O . GLY A 1 542 ? -3.654 -24.595 50.534 1.00 90.81 542 GLY A O 1
ATOM 4096 N N . ASP A 1 543 ? -4.322 -25.259 52.575 1.00 93.75 543 ASP A N 1
ATOM 4097 C CA . ASP A 1 543 ? -5.400 -26.123 52.100 1.00 93.75 543 ASP A CA 1
ATOM 4098 C C . ASP A 1 543 ? -6.626 -25.290 51.702 1.00 93.75 543 ASP A C 1
ATOM 4100 O O . ASP A 1 543 ? -7.414 -24.856 52.540 1.00 93.75 543 ASP A O 1
ATOM 4104 N N . LEU A 1 544 ? -6.800 -25.086 50.395 1.00 89.69 544 LEU A N 1
ATOM 4105 C CA . LEU A 1 544 ? -7.911 -24.317 49.823 1.00 89.69 544 LEU A CA 1
ATOM 4106 C C . LEU A 1 544 ? -9.269 -25.030 49.907 1.00 89.69 544 LEU A C 1
ATOM 4108 O O . LEU A 1 544 ? -10.282 -24.437 49.546 1.00 89.69 544 LEU A O 1
ATOM 4112 N N . SER A 1 545 ? -9.307 -26.300 50.324 1.00 88.31 545 SER A N 1
ATOM 4113 C CA . SER A 1 545 ? -10.566 -26.997 50.608 1.00 88.31 545 SER A CA 1
ATOM 4114 C C . SER A 1 545 ? -11.103 -26.682 52.006 1.00 88.31 545 SER A C 1
ATOM 4116 O O . SER A 1 545 ? -12.285 -26.916 52.275 1.00 88.31 545 SER A O 1
ATOM 4118 N N . ALA A 1 546 ? -10.260 -26.122 52.882 1.00 92.69 546 ALA A N 1
ATOM 4119 C CA . ALA A 1 546 ? -10.683 -25.651 54.188 1.00 92.69 546 ALA A CA 1
ATOM 4120 C C . ALA A 1 546 ? -11.553 -24.386 54.043 1.00 92.69 546 ALA A C 1
ATOM 4122 O O . ALA A 1 546 ? -11.196 -23.475 53.294 1.00 92.69 546 ALA A O 1
ATOM 4123 N N . PRO A 1 547 ? -12.687 -24.302 54.762 1.00 90.94 547 PRO A N 1
ATOM 4124 C CA . PRO A 1 547 ? -13.633 -23.207 54.594 1.00 90.94 547 PRO A CA 1
ATOM 4125 C C . PRO A 1 547 ? -13.097 -21.901 55.189 1.00 90.94 547 PRO A C 1
ATOM 4127 O O . PRO A 1 547 ? -12.682 -21.866 56.349 1.00 90.94 547 PRO A O 1
ATOM 4130 N N . ALA A 1 548 ? -13.185 -20.822 54.419 1.00 91.19 548 ALA A N 1
ATOM 4131 C CA . ALA A 1 548 ? -12.924 -19.449 54.825 1.00 91.19 548 ALA A CA 1
ATOM 4132 C C . ALA A 1 548 ? -14.168 -18.792 55.461 1.00 91.19 548 ALA A C 1
ATOM 4134 O O . ALA A 1 548 ? -15.246 -19.380 55.582 1.00 91.19 548 ALA A O 1
ATOM 4135 N N . CYS A 1 549 ? -14.039 -17.535 55.900 1.00 89.06 549 CYS A N 1
ATOM 4136 C CA . CYS A 1 549 ? -15.115 -16.830 56.608 1.00 89.06 549 CYS A CA 1
ATOM 4137 C C . CYS A 1 549 ? -16.420 -16.768 55.788 1.00 89.06 549 CYS A C 1
ATOM 4139 O O . CYS A 1 549 ? -17.515 -16.976 56.307 1.00 89.06 549 CYS A O 1
ATOM 4141 N N . ASN A 1 550 ? -16.308 -16.509 54.492 1.00 87.69 550 ASN A N 1
ATOM 4142 C CA . ASN A 1 550 ? -17.414 -16.422 53.542 1.00 87.69 550 ASN A CA 1
ATOM 4143 C C . ASN A 1 550 ? -18.106 -17.765 53.253 1.00 87.69 550 ASN A C 1
ATOM 4145 O O . ASN A 1 550 ? -19.270 -17.747 52.860 1.00 87.69 550 ASN A O 1
ATOM 4149 N N . ASP A 1 551 ? -17.467 -18.912 53.477 1.00 87.56 551 ASP A N 1
ATOM 4150 C CA . ASP A 1 551 ? -18.122 -20.216 53.290 1.00 87.56 551 ASP A CA 1
ATOM 4151 C C . ASP A 1 551 ? -19.187 -20.468 54.362 1.00 87.56 551 ASP A C 1
ATOM 4153 O O . ASP A 1 551 ? -20.217 -21.092 54.109 1.00 87.56 551 ASP A O 1
ATOM 4157 N N . CYS A 1 552 ? -18.986 -19.891 55.549 1.00 84.69 552 CYS A N 1
ATOM 4158 C CA . CYS A 1 552 ? -19.960 -19.943 56.633 1.00 84.69 552 CYS A CA 1
ATOM 4159 C C . CYS A 1 552 ? -20.924 -18.747 56.634 1.00 84.69 552 CYS A C 1
ATOM 4161 O O . CYS A 1 552 ? -22.099 -18.897 56.972 1.00 84.69 552 CYS A O 1
ATOM 4163 N N . HIS A 1 553 ? -20.436 -17.553 56.285 1.00 81.19 553 HIS A N 1
ATOM 4164 C CA . HIS A 1 553 ? -21.199 -16.301 56.365 1.00 81.19 553 HIS A CA 1
ATOM 4165 C C . HIS A 1 553 ? -21.866 -15.883 55.039 1.00 81.19 553 HIS A C 1
ATOM 4167 O O . HIS A 1 553 ? -22.753 -15.027 55.040 1.00 81.19 553 HIS A O 1
ATOM 4173 N N . GLY A 1 554 ? -21.479 -16.495 53.920 1.00 80.12 554 GLY A N 1
ATOM 4174 C CA . GLY A 1 554 ? -21.857 -16.119 52.559 1.00 80.12 554 GLY A CA 1
ATOM 4175 C C . GLY A 1 554 ? -20.904 -15.094 51.926 1.00 80.12 554 GLY A C 1
ATOM 4176 O O . GLY A 1 554 ? -20.180 -14.385 52.617 1.00 80.12 554 GLY A O 1
ATOM 4177 N N . ASN A 1 555 ? -20.933 -14.996 50.592 1.00 78.75 555 ASN A N 1
ATOM 4178 C CA . ASN A 1 555 ? -20.123 -14.048 49.811 1.00 78.75 555 ASN A CA 1
ATOM 4179 C C . ASN A 1 555 ? -20.791 -12.671 49.710 1.00 78.75 555 ASN A C 1
ATOM 4181 O O . ASN A 1 555 ? -20.492 -11.748 50.459 1.00 78.75 555 ASN A O 1
ATOM 4185 N N . HIS A 1 556 ? -21.746 -12.538 48.785 1.00 84.94 556 HIS A N 1
ATOM 4186 C CA . HIS A 1 556 ? -22.458 -11.284 48.550 1.00 84.94 556 HIS A CA 1
ATOM 4187 C C . HIS A 1 556 ? -23.768 -11.198 49.341 1.00 84.94 556 HIS A C 1
ATOM 4189 O O . HIS A 1 556 ? -24.284 -10.115 49.514 1.00 84.94 556 HIS A O 1
ATOM 4195 N N . GLY A 1 557 ? -24.307 -12.291 49.889 1.00 72.06 557 GLY A N 1
ATOM 4196 C CA . GLY A 1 557 ? -25.607 -12.318 50.589 1.00 72.06 557 GLY A CA 1
ATOM 4197 C C . GLY A 1 557 ? -25.556 -12.306 52.124 1.00 72.06 557 GLY A C 1
ATOM 4198 O O . GLY A 1 557 ? -26.450 -12.867 52.749 1.00 72.06 557 GLY A O 1
ATOM 4199 N N . VAL A 1 558 ? -24.509 -11.742 52.734 1.00 58.69 558 VAL A N 1
ATOM 4200 C CA . VAL A 1 558 ? -24.108 -12.009 54.132 1.00 58.69 558 VAL A CA 1
ATOM 4201 C C . VAL A 1 558 ? -25.193 -11.756 55.190 1.00 58.69 558 VAL A C 1
ATOM 4203 O O . VAL A 1 558 ? -25.597 -10.615 55.432 1.00 58.69 558 VAL A O 1
ATOM 4206 N N . LEU A 1 559 ? -25.547 -12.814 55.924 1.00 58.78 559 LEU A N 1
ATOM 4207 C CA . LEU A 1 559 ? -26.027 -12.778 57.309 1.00 58.78 559 LEU A CA 1
ATOM 4208 C C . LEU A 1 559 ? -25.272 -13.885 58.071 1.00 58.78 559 LEU A C 1
ATOM 4210 O O . LEU A 1 559 ? -25.251 -15.012 57.578 1.00 58.78 559 LEU A O 1
ATOM 4214 N N . PRO A 1 560 ? -24.672 -13.618 59.251 1.00 57.81 560 PRO A N 1
ATOM 4215 C CA . PRO A 1 560 ? -24.081 -14.683 60.052 1.00 57.81 560 PRO A CA 1
ATOM 4216 C C . PRO A 1 560 ? -25.135 -15.755 60.350 1.00 57.81 560 PRO A C 1
ATOM 4218 O O . PRO A 1 560 ? -26.259 -15.400 60.730 1.00 57.81 560 PRO A O 1
ATOM 4221 N N . PRO A 1 561 ? -24.817 -17.051 60.188 1.00 60.41 561 PRO A N 1
ATOM 4222 C CA . PRO A 1 561 ? -25.760 -18.103 60.516 1.00 60.41 561 PRO A CA 1
ATOM 4223 C C . PRO A 1 561 ? -26.140 -17.989 61.996 1.00 60.41 561 PRO A C 1
ATOM 4225 O O . PRO A 1 561 ? -25.287 -17.932 62.879 1.00 60.41 561 PRO A O 1
ATOM 4228 N N . GLY A 1 562 ? -27.440 -17.946 62.279 1.00 64.75 562 GLY A N 1
ATOM 4229 C CA . GLY A 1 562 ? -27.928 -18.016 63.652 1.00 64.75 562 GLY A CA 1
ATOM 4230 C C . GLY A 1 562 ? -27.691 -19.404 64.259 1.00 64.75 562 GLY A C 1
ATOM 4231 O O . GLY A 1 562 ? -27.476 -20.384 63.547 1.00 64.75 562 GLY A O 1
ATOM 4232 N N . LEU A 1 563 ? -27.837 -19.523 65.584 1.00 61.88 563 LEU A N 1
ATOM 4233 C CA . LEU A 1 563 ? -27.683 -20.787 66.334 1.00 61.88 563 LEU A CA 1
ATOM 4234 C C . LEU A 1 563 ? -28.498 -21.970 65.765 1.00 61.88 563 LEU A C 1
ATOM 4236 O O . LEU A 1 563 ? -28.127 -23.119 65.967 1.00 61.88 563 LEU A O 1
ATOM 4240 N N . ARG A 1 564 ? -29.601 -21.705 65.047 1.00 62.56 564 ARG A N 1
ATOM 4241 C CA . ARG A 1 564 ? -30.456 -22.731 64.415 1.00 62.56 564 ARG A CA 1
ATOM 4242 C C . ARG A 1 564 ? -30.014 -23.159 63.011 1.00 62.56 564 ARG A C 1
ATOM 4244 O O . ARG A 1 564 ? -30.482 -24.188 62.539 1.00 62.56 564 ARG A O 1
ATOM 4251 N N . SER A 1 565 ? -29.165 -22.381 62.340 1.00 69.19 565 SER A N 1
ATOM 4252 C CA . SER A 1 565 ? -28.682 -22.657 60.980 1.00 69.19 565 SER A CA 1
ATOM 4253 C C . SER A 1 565 ? -27.224 -23.124 60.940 1.00 69.19 565 SER A C 1
ATOM 4255 O O . SER A 1 565 ? -26.762 -23.549 59.888 1.00 69.19 565 SER A O 1
ATOM 4257 N N . ILE A 1 566 ? -26.509 -23.090 62.071 1.00 77.19 566 ILE A N 1
ATOM 4258 C CA . ILE A 1 566 ? -25.087 -23.459 62.136 1.00 77.19 566 ILE A CA 1
ATOM 4259 C C . ILE A 1 566 ? -24.843 -24.931 61.772 1.00 77.19 566 ILE A C 1
ATOM 4261 O O . ILE A 1 566 ? -23.915 -25.228 61.030 1.00 77.19 566 ILE A O 1
ATOM 4265 N N . SER A 1 567 ? -25.733 -25.842 62.182 1.00 79.38 567 SER A N 1
ATOM 4266 C CA . SER A 1 567 ? -25.650 -27.262 61.819 1.00 79.38 567 SER A CA 1
ATOM 4267 C C . SER A 1 567 ? -25.821 -27.503 60.317 1.00 79.38 567 SER A C 1
ATOM 4269 O O . SER A 1 567 ? -25.216 -28.426 59.789 1.00 79.38 567 SER A O 1
ATOM 4271 N N . PHE A 1 568 ? -26.602 -26.674 59.615 1.00 76.94 568 PHE A N 1
ATOM 4272 C CA . PHE A 1 568 ? -26.783 -26.781 58.162 1.00 76.94 568 PHE A CA 1
ATOM 4273 C C . PHE A 1 568 ? -25.565 -26.291 57.379 1.00 76.94 568 PHE A C 1
ATOM 4275 O O . PHE A 1 568 ? -25.301 -26.810 56.299 1.00 76.94 568 PHE A O 1
ATOM 4282 N N . VAL A 1 569 ? -24.846 -25.305 57.923 1.00 79.62 569 VAL A N 1
ATOM 4283 C CA . VAL A 1 569 ? -23.613 -24.764 57.340 1.00 79.62 569 VAL A CA 1
ATOM 4284 C C . VAL A 1 569 ? -22.455 -25.734 57.566 1.00 79.62 569 VAL A C 1
ATOM 4286 O O . VAL A 1 569 ? -21.836 -26.166 56.601 1.00 79.62 569 VAL A O 1
ATOM 4289 N N . CYS A 1 570 ? -22.217 -26.160 58.813 1.00 84.62 570 CYS A N 1
ATOM 4290 C CA . CYS A 1 570 ? -21.183 -27.158 59.111 1.00 84.62 570 CYS A CA 1
ATOM 4291 C C . CYS A 1 570 ? -21.465 -28.497 58.402 1.00 84.62 570 CYS A C 1
ATOM 4293 O O . CYS A 1 570 ? -20.541 -29.133 57.902 1.00 84.62 570 CYS A O 1
ATOM 4295 N N . GLY A 1 571 ? -22.748 -28.862 58.287 1.00 81.69 571 GLY A N 1
ATOM 4296 C CA . GLY A 1 571 ? -23.235 -30.078 57.634 1.00 81.69 571 GLY A CA 1
ATOM 4297 C C . GLY A 1 571 ? -23.003 -30.177 56.124 1.00 81.69 571 GLY A C 1
ATOM 4298 O O . GLY A 1 571 ? -23.248 -31.232 55.548 1.00 81.69 571 GLY A O 1
ATOM 4299 N N . GLN A 1 572 ? -22.567 -29.099 55.454 1.00 78.75 572 GLN A N 1
ATOM 4300 C CA . GLN A 1 572 ? -22.185 -29.179 54.036 1.00 78.75 572 GLN A CA 1
ATOM 4301 C C . GLN A 1 572 ? -20.861 -29.931 53.835 1.00 78.75 572 GLN A C 1
ATOM 4303 O O . GLN A 1 572 ? -20.610 -30.420 52.734 1.00 78.75 572 GLN A O 1
ATOM 4308 N N . CYS A 1 573 ? -20.038 -30.041 54.886 1.00 81.62 573 CYS A N 1
ATOM 4309 C CA . CYS A 1 573 ? -18.704 -30.641 54.815 1.00 81.62 573 CYS A CA 1
ATOM 4310 C C . CYS A 1 573 ? -18.445 -31.723 55.882 1.00 81.62 573 CYS A C 1
ATOM 4312 O O . CYS A 1 573 ? -17.639 -32.619 55.631 1.00 81.62 573 CYS A O 1
ATOM 4314 N N . HIS A 1 574 ? -19.103 -31.654 57.047 1.00 80.50 574 HIS A N 1
ATOM 4315 C CA . HIS A 1 574 ? -18.955 -32.592 58.173 1.00 80.50 574 HIS A CA 1
ATOM 4316 C C . HIS A 1 574 ? -20.269 -33.295 58.497 1.00 80.50 574 HIS A C 1
ATOM 4318 O O . HIS A 1 574 ? -20.231 -34.520 58.747 1.00 80.50 574 HIS A O 1
#

Secondary structure (DSSP, 8-state):
-----------SSSSSS------STTS---HHHHHHHHH-HHHHHHHHTSTTBTTB-HHHHH-S-TTS-TT-HHHHH-STT--PSSPPHHHHHHHHHHH-HHHHHHHHTSGGGGGGSTTS-TTS--HHHHS-SSSPPPTTSTT-TTSTTTHHHHHHHHHT-HHHHHHTT--TTHHHHHHHSHHHHHHHTS--TTS--HHHHH-SSS----SHHHHHHHHHTT-HHHHHHHHTSHHHHHHHHH---HHHHHH-SSSPPP-SGGGSSSSTT-SGGGT--TTSHHHHHHHHHHHHHHHHHHHHHHHHHHHHTT---HHHHHHHHHHHHHHHHHHHHGGG--HHHHHHHHHHHHHHHHHHHHHHHHHTT--HHHHHHHHH-HHHHHHHHT-HHHHTT--HHHHH-S-TT-SSGGGGSTTTT-----SSGGGHHHHHHHHHT-HHHHTTT-TTS-S-HHHHHHHSHHHHHHHH-TT-TTS--HHHHH-SSS---TTSTTSTTSTTTHHHHHHHHHT-HHHHGGGT--S-HHHHHHHSHHHHHHHTS--TTS--HHHHH-SSS--PPPTTTHHHHHTTT-

Sequence (574 aa):
MNIRFVASAALLASALWLQAAQPLEARAENACVACHTEMTPELVEAFGQDPHAGEKSCAGCHGGNPAADPEDMDAAHETADFAPPPWTAAKSVERCGGCHVAEKKRFIHGPHKAAATADGPGDAPGCTGCHTPHPVHRVNAKDSPVRVTQVPMTCGRCHADAEMMGRYGIPSKIVNQYRSSVHGRALLDERNAGAPACTGCHGAHGTFNRQAGGFDKACSRCHSFQAQAFARSRHKRAWEVTKAPVCITCHGNHDIRSPGLGLIGTGEGSICGKCHNPGEEPDKMKNLLATLEEEYLRGQEVLILAEKAHRDVESELVVLEQVRDQLHRARRAVHYFNVDRL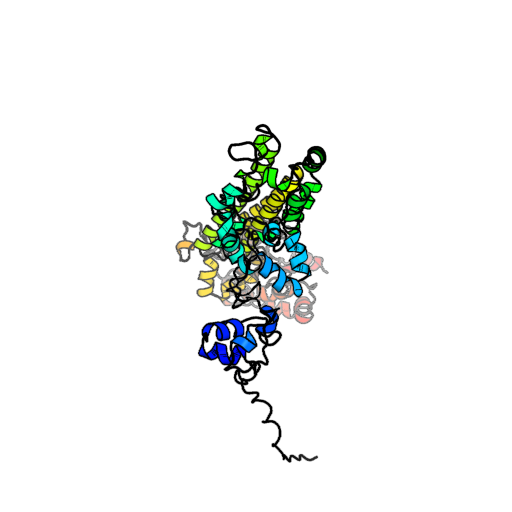KVEVDKGLAIGRRLSTSVEELLTESSCITCHQELDEELTGAFQDDIHAIREVSCQGCHGGNPLLKGEEAMSRAEGFIGVPRRPGDVADYCGRCHSDADYMRKFDPGVPTDQAEKFKLSGHGRALGRNPKDGNVANCIECHGVHGIRKVKDPLSPVYDANVPATCDRCHGNPERMNPYGILTDPFEGYRESVHGVALLKEGDLSAPACNDCHGNHGVLPPGLRSISFVCGQCH